Protein AF-A0A5Q3DTR1-F1 (afdb_monomer)

Mean predicted aligned error: 21.65 Å

Organism: Fusarium fujikuroi (NCBI:txid5127)

Sequence (645 aa):
MNPQAVESPLSQSATFLVLSATDNPDASKTIRSTLSSIADITKNISIRHQSANLSCTVGIGSSAWDRLTKLPRPNELHPFKEFKGSKHTAVSTPGDIFFHIRSERRDMAFEFERQLMDRLGDAVKLEDETVGFRYFDTRDVLGFVDGTANPVGPDVKDSVLITAQDDSTAVGGSYVVVQKYLHDLKAWKTLKTEQQEAIIGRTKLDNIELDDADEGQQQSHKSLATIEDEGGSEHDILRDNMPFGSPAQGEFGTYFIGYSKKLWVIEKMLERMFVGVPPGMHDRILNYSKAVTGSTFFVPSADFLAAQPHNYLGQLNVTFGADTGRSDRPSHHVNSVFGDVMSDRSLAISLTITSKPRRVYNLYPLPNTLQINHTMSNAGITKNSRPKRKNRPRPLPPDVTARNLAIEKQRRGELKEDFLELARLLPDLANTRRLTKVLIVNKSIKHVKQQRELSIAAASDMQEVVDQNHQLVAEVNALRAQIGGPSMPQAQAKLLTPAMAQLAETKNHIFGTFPAGFGDNWAEEYSQVQHETTHGMGFSPDNSCAPPALQTDVNITPDTIQSSLETTPGSAPVSAYQEPQVNFNLCLNTAAEPSFPFPDLLGLSHSYLDDPSMESFWTQGVVDEGSAWVSGLSGSDVLSSVFPE

pLDDT: mean 71.74, std 29.42, range [21.3, 98.88]

InterPro domains:
  IPR006314 Dyp-type peroxidase [PS51404] (1-308)
  IPR006314 Dyp-type peroxidase [PTHR30521] (4-305)
  IPR006314 Dyp-type peroxidase [TIGR01413] (4-304)
  IPR011008 Dimeric alpha-beta barrel [SSF54909] (3-306)
  IPR011598 Myc-type, basic helix-loop-helix (bHLH) domain [PF00010] (405-450)
  IPR011598 Myc-type, basic helix-loop-helix (bHLH) domain [PS50888] (399-451)
  IPR011598 Myc-type, basic helix-loop-helix (bHLH) domain [SM00353] (405-457)
  IPR036638 Helix-loop-helix DNA-binding domain superfamily [G3DSA:4.10.280.10] (401-483)
  IPR036638 Helix-loop-helix DNA-binding domain superfamily [SSF47459] (399-477)
  IPR048327 Dyp-type peroxidase, N-terminal domain [PF04261] (4-134)
  IPR048328 Dyp-type peroxidase, C-terminal domain [PF20628] (137-303)

Foldseek 3Di:
DAAFVPVQPFAFKKKKFFKDFDPPPCLLVLVLVLLLCLVVLQCVLCVVPVQFSKGKFKFAALVQCCVNPVDDDWPPHDKFDWQAAPPAIADAFDGGMIMIIGTNDPVSSVSSVVVSCVSSPNRIDTRDIFMFGQDDQCDAPLQAHPQPPADDDPVNCVWFAAPCVNPVRFGSKWKKKKWKKWFPSVVSVVDDQVRVCQLAQARRPPGHGHDFDDAPDQGHLVRLLFDADPVRDTRHWGWNKGWGADVVVPTTIIITMTIGNDPVSVVSSSNCANLHRVGNSHRPRCVGIHTPYITMTMGGRSVSSSCSNPPPDDPPPPPPDDDDDDDDDDDDDDDDDDDDDDDDDDDDDDDDDDDDDDDDDDDDDDDDDDDDDPDDDDDDDDDDDDDDDDDDDDDDDPVVVVVVVVVVVVVVVVVVVVLVVLLVVQPVNPPPPDDDSVVSVVRSVVVVVVVLVVLCVVLVVVVVVQVVQVVVLVVVQVVVVVVDDPDDDRDDRDDDDPVSVVSNCSVVDDDDDDVCPPDPPPPDPPPDPDDDDDDDDDDDDDDDDDDDDDDDDDDDDDDDDDDDDDDDDDDDDDDDDDDPDDDDDPDDDDDDDDDDDDDDDDDDDDDDDDDDDDDDDDDDDDDDDDDDDDDDDDDDDDDDDDDDD

Solvent-accessible surface area (backbone atoms only — not comparable to full-atom values): 41528 Å² total; per-residue (Å²): 106,51,51,44,62,76,85,55,76,95,51,46,17,34,36,42,41,29,25,33,71,40,90,48,89,60,13,53,53,40,46,33,53,43,54,36,37,49,67,57,56,44,48,68,60,30,74,82,44,68,90,31,61,62,47,67,37,60,26,40,4,40,84,31,40,58,72,60,68,72,55,89,75,51,94,76,66,52,65,44,75,64,32,74,25,88,87,46,53,45,47,60,43,85,43,28,36,35,38,46,29,31,6,61,36,58,68,62,34,49,54,49,50,49,58,48,48,70,58,38,54,77,25,44,40,87,69,45,81,45,71,25,36,64,38,88,88,47,25,43,84,91,58,39,65,57,62,79,86,36,60,59,79,73,48,40,49,75,29,26,41,23,42,67,87,78,34,70,89,35,36,26,10,28,30,39,41,40,30,42,25,43,41,44,64,70,65,55,69,70,52,56,69,70,60,51,21,63,27,49,30,29,43,56,88,82,62,41,80,50,87,76,59,62,90,81,39,75,43,18,43,47,60,34,53,66,43,65,50,99,85,70,49,74,60,63,45,47,50,73,63,26,26,35,69,41,75,93,80,66,41,41,25,39,39,42,36,39,30,14,45,49,50,65,54,59,53,47,28,46,41,31,33,30,29,15,52,52,78,67,43,38,30,57,56,53,82,35,35,45,55,80,34,20,35,30,23,42,24,57,16,42,55,59,35,58,49,50,74,63,83,84,66,88,81,78,84,73,80,76,77,90,74,92,80,81,86,89,84,82,89,84,81,91,86,88,85,90,80,89,82,90,80,89,83,90,82,86,87,83,85,89,81,85,89,86,86,91,81,90,84,85,89,84,86,86,84,78,89,78,90,79,81,92,71,90,78,89,81,82,94,82,85,89,85,79,86,81,80,80,81,78,82,79,84,75,56,73,66,60,48,51,52,52,52,50,53,53,52,48,52,58,47,54,60,48,51,55,52,53,53,56,38,70,76,33,80,94,41,75,85,55,93,73,86,47,73,68,58,45,52,57,50,48,56,50,50,55,51,52,52,49,53,52,41,42,49,53,28,50,57,50,48,51,56,50,52,52,45,47,49,52,32,51,49,55,40,52,54,52,61,73,71,68,64,87,89,71,80,75,66,74,67,83,76,80,50,73,70,53,51,55,37,55,47,54,75,72,65,82,76,89,81,62,92,74,60,84,80,79,78,92,79,72,86,91,76,83,87,88,89,85,91,76,91,84,89,81,82,87,83,84,88,86,88,89,86,83,89,86,80,92,82,85,87,85,88,82,90,78,90,82,89,78,89,87,86,86,89,87,91,84,89,82,92,86,88,79,85,86,84,80,86,86,80,86,76,91,79,84,91,84,89,86,89,84,86,84,85,89,86,86,82,88,79,90,82,84,89,85,89,90,83,83,89,80,87,87,78,88,81,93,85,85,89,85,89,87,90,87,84,83,90,82,84,90,85,88,83,89,84,85,88,88,134

Radius of gyration: 41.22 Å; Cα contacts (8 Å, |Δi|>4): 721; chains: 1; bounding box: 114×130×121 Å

Secondary structure (DSSP, 8-state):
-PPPSTTPPP-SEEEEEEEEE-S-TTHHHHHHHHHTTHHHHHHHHHTT-GGG--EEEEEEEHHHHHHHT-SPPPTT--PPPPEE-SS-EE-----SEEEEEEESSHHHHHHHHHHHHHHHGGGEEEEEEEEEE-BTTTB-TTSSB-STT---TTHHHHHHSPPTTT-TTSTT-EEEEEEEEEE-HHHHTTS-HHHHHHHHTB-TTT-PBPPPPPTTS---HHHHH--B-TTS-B---EE--EEEEETTTTEEEEEEEEEES-HHHHHHHHHHHHHTTTTT---GGGGSEEE---EEEEE--HHHHHTTTT-SS-------------------------------------------------------------------------PPPPPPPPPPPHHHHHHHHHHHHHHHHHHHHHHHHHHHT-GGGTT-SS--HHHHHHHHHHHHHHHHHHHHHHHHHHHHHHHHHHHHHHHHHHHHHHHT-TTPPPP---PPPHHHHHHHHGGG-PPPP-TT-SS--TTSSSSSS--------------------------------------------------------------------PPP---------------------------------------------

Structure (mmCIF, N/CA/C/O backbone):
data_AF-A0A5Q3DTR1-F1
#
_entry.id   AF-A0A5Q3DTR1-F1
#
loop_
_atom_site.group_PDB
_atom_site.id
_atom_site.type_symbol
_atom_site.label_atom_id
_atom_site.label_alt_id
_atom_site.label_comp_id
_atom_site.label_asym_id
_atom_site.label_entity_id
_atom_site.label_seq_id
_atom_site.pdbx_PDB_ins_code
_atom_site.Cartn_x
_atom_site.Cartn_y
_atom_site.Cartn_z
_atom_site.occupancy
_atom_site.B_iso_or_equiv
_atom_site.auth_seq_id
_atom_site.auth_comp_id
_atom_site.auth_asym_id
_atom_site.auth_atom_id
_atom_site.pdbx_PDB_model_num
ATOM 1 N N . MET A 1 1 ? 18.793 8.263 -11.974 1.00 71.19 1 MET A N 1
ATOM 2 C CA . MET A 1 1 ? 18.006 7.493 -10.996 1.00 71.19 1 MET A CA 1
ATOM 3 C C . MET A 1 1 ? 16.575 7.994 -10.992 1.00 71.19 1 MET A C 1
ATOM 5 O O . MET A 1 1 ? 16.175 8.719 -10.091 1.00 71.19 1 MET A O 1
ATOM 9 N N . ASN A 1 2 ? 15.810 7.627 -12.018 1.00 87.62 2 ASN A N 1
ATOM 10 C CA . ASN A 1 2 ? 14.360 7.781 -12.005 1.00 87.62 2 ASN A CA 1
ATOM 11 C C . ASN A 1 2 ? 13.772 6.737 -11.039 1.00 87.62 2 ASN A C 1
ATOM 13 O O . ASN A 1 2 ? 14.136 5.560 -11.154 1.00 87.62 2 ASN A O 1
ATOM 17 N N . PRO A 1 3 ? 12.907 7.112 -10.084 1.00 91.50 3 PRO A N 1
ATOM 18 C CA . PRO A 1 3 ? 12.292 6.143 -9.187 1.00 91.50 3 PRO A CA 1
ATOM 19 C C . PRO A 1 3 ? 11.332 5.220 -9.949 1.00 91.50 3 PRO A C 1
ATOM 21 O O . PRO A 1 3 ? 10.851 5.549 -11.035 1.00 91.50 3 PRO A O 1
ATOM 24 N N . GLN A 1 4 ? 11.031 4.057 -9.372 1.00 95.69 4 GLN A N 1
ATOM 25 C CA . GLN A 1 4 ? 9.830 3.318 -9.771 1.00 95.69 4 GLN A CA 1
ATOM 26 C C . GLN A 1 4 ? 8.568 4.091 -9.356 1.00 95.69 4 GLN A C 1
ATOM 28 O O . GLN A 1 4 ? 8.628 5.019 -8.551 1.00 95.69 4 GLN A O 1
ATOM 33 N N . ALA A 1 5 ? 7.408 3.682 -9.871 1.00 92.88 5 ALA A N 1
ATOM 34 C CA . ALA A 1 5 ? 6.124 4.357 -9.671 1.00 92.88 5 ALA A CA 1
ATOM 35 C C . ALA A 1 5 ? 5.531 4.203 -8.247 1.00 92.88 5 ALA A C 1
ATOM 37 O O . ALA A 1 5 ? 4.314 4.098 -8.101 1.00 92.88 5 ALA A O 1
ATOM 38 N N . VAL A 1 6 ? 6.367 4.188 -7.200 1.00 91.25 6 VAL A N 1
ATOM 39 C CA . VAL A 1 6 ? 5.988 4.109 -5.776 1.00 91.25 6 VAL A CA 1
ATOM 40 C C . VAL A 1 6 ? 4.897 5.136 -5.469 1.00 91.25 6 VAL A C 1
ATOM 42 O O . VAL A 1 6 ? 3.802 4.756 -5.058 1.00 91.25 6 VAL A O 1
ATOM 45 N N . GLU A 1 7 ? 5.163 6.395 -5.827 1.00 88.19 7 GLU A N 1
ATOM 46 C CA . GLU A 1 7 ? 4.296 7.571 -5.663 1.00 88.19 7 GLU A CA 1
ATOM 47 C C . GLU A 1 7 ? 3.044 7.621 -6.568 1.00 88.19 7 GLU A C 1
ATOM 49 O O . GLU A 1 7 ? 2.426 8.675 -6.708 1.00 88.19 7 GLU A O 1
ATOM 54 N N . SER A 1 8 ? 2.649 6.508 -7.204 1.00 83.88 8 SER A N 1
ATOM 55 C CA . SER A 1 8 ? 1.378 6.453 -7.945 1.00 83.88 8 SER A CA 1
ATOM 56 C C . SER A 1 8 ? 0.200 6.830 -7.031 1.00 83.88 8 SER A C 1
ATOM 58 O O . SER A 1 8 ? 0.177 6.393 -5.877 1.00 83.88 8 SER A O 1
ATOM 60 N N . PRO A 1 9 ? -0.811 7.564 -7.534 1.00 80.44 9 PRO A N 1
ATOM 61 C CA . PRO A 1 9 ? -2.026 7.834 -6.773 1.00 80.44 9 PRO A CA 1
ATOM 62 C C . PRO A 1 9 ? -2.791 6.539 -6.459 1.00 80.44 9 PRO A C 1
ATOM 64 O O . PRO A 1 9 ? -2.658 5.537 -7.166 1.00 80.44 9 PRO A O 1
ATOM 67 N N . LEU A 1 10 ? -3.621 6.588 -5.411 1.00 86.38 10 LEU A N 1
ATOM 68 C CA . LEU A 1 10 ? -4.455 5.466 -4.968 1.00 86.38 10 LEU A CA 1
ATOM 69 C C . LEU A 1 10 ? -5.319 4.936 -6.121 1.00 86.38 10 LEU A C 1
ATOM 71 O O . LEU A 1 10 ? -6.092 5.693 -6.708 1.00 86.38 10 LEU A O 1
ATOM 75 N N . SER A 1 11 ? -5.217 3.634 -6.392 1.00 91.50 11 SER A N 1
ATOM 76 C CA . SER A 1 11 ? -5.914 2.978 -7.508 1.00 91.50 11 SER A CA 1
ATOM 77 C C . SER A 1 11 ? -7.077 2.095 -7.054 1.00 91.50 11 SER A C 1
ATOM 79 O O . SER A 1 11 ? -7.072 1.601 -5.925 1.00 91.50 11 SER A O 1
ATOM 81 N N . GLN A 1 12 ? -8.079 1.877 -7.917 1.00 93.94 12 GLN A N 1
ATOM 82 C CA . GLN A 1 12 ? -9.274 1.085 -7.563 1.00 93.94 12 GLN A CA 1
ATOM 83 C C . GLN A 1 12 ? -9.008 -0.414 -7.358 1.00 93.94 12 GLN A C 1
ATOM 85 O O . GLN A 1 12 ? -9.749 -1.064 -6.617 1.00 93.94 12 GLN A O 1
ATOM 90 N N . SER A 1 13 ? -7.986 -0.979 -8.002 1.00 96.06 13 SER A N 1
ATOM 91 C CA . SER A 1 13 ? -7.644 -2.399 -7.918 1.00 96.06 13 SER A CA 1
ATOM 92 C C . SER A 1 13 ? -6.133 -2.599 -7.909 1.00 96.06 13 SER A C 1
ATOM 94 O O . SER A 1 13 ? -5.405 -1.949 -8.658 1.00 96.06 13 SER A O 1
ATOM 96 N N . ALA A 1 14 ? -5.672 -3.533 -7.081 1.00 97.56 14 ALA A N 1
ATOM 97 C CA . ALA A 1 14 ? -4.274 -3.928 -7.025 1.00 97.56 14 ALA A CA 1
ATOM 98 C C . ALA A 1 14 ? -4.143 -5.452 -6.989 1.00 97.56 14 ALA A C 1
ATOM 100 O O . ALA A 1 14 ? -4.971 -6.118 -6.368 1.00 97.56 14 ALA A O 1
ATOM 101 N N . THR A 1 15 ? -3.086 -5.989 -7.592 1.00 98.38 15 THR A N 1
ATOM 102 C CA . THR A 1 15 ? -2.595 -7.335 -7.284 1.00 98.38 15 THR A CA 1
ATOM 103 C C . THR A 1 15 ? -1.275 -7.213 -6.533 1.00 98.38 15 THR A C 1
ATOM 105 O O . THR A 1 15 ? -0.352 -6.519 -6.970 1.00 98.38 15 THR A O 1
ATOM 108 N N . PHE A 1 16 ? -1.187 -7.923 -5.414 1.00 98.69 16 PHE A N 1
ATOM 109 C CA . PHE A 1 16 ? 0.038 -8.161 -4.669 1.00 98.69 16 PHE A CA 1
ATOM 110 C C . PHE A 1 16 ? 0.499 -9.583 -4.968 1.00 98.69 16 PHE A C 1
ATOM 112 O O . PHE A 1 16 ? -0.239 -10.536 -4.716 1.00 98.69 16 PHE A O 1
ATOM 119 N N . LEU A 1 17 ? 1.701 -9.713 -5.523 1.00 98.62 17 LEU A N 1
ATOM 120 C CA . LEU A 1 17 ? 2.261 -10.991 -5.947 1.00 98.62 17 LEU A CA 1
ATOM 121 C C . LEU A 1 17 ? 3.635 -11.176 -5.297 1.00 98.62 17 LEU A C 1
ATOM 123 O O . LEU A 1 17 ? 4.573 -10.436 -5.608 1.00 98.62 17 LEU A O 1
ATOM 127 N N . VAL A 1 18 ? 3.750 -12.144 -4.387 1.00 98.81 18 VAL A N 1
ATOM 128 C CA . VAL A 1 18 ? 5.001 -12.508 -3.705 1.00 98.81 18 VAL A CA 1
ATOM 129 C C . VAL A 1 18 ? 5.480 -13.855 -4.230 1.00 98.81 18 VAL A C 1
ATOM 131 O O . VAL A 1 18 ? 4.769 -14.859 -4.149 1.00 98.81 18 VAL A O 1
ATOM 134 N N . LEU A 1 19 ? 6.702 -13.873 -4.759 1.00 98.69 19 LEU A N 1
ATOM 135 C CA . LEU A 1 19 ? 7.315 -15.032 -5.400 1.00 98.69 19 LEU A CA 1
ATOM 136 C C . LEU 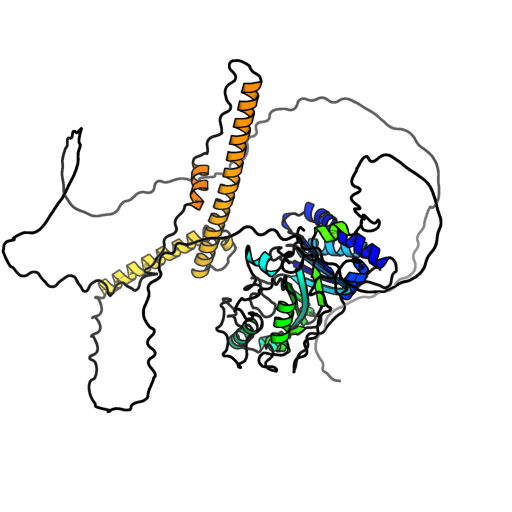A 1 19 ? 8.661 -15.371 -4.752 1.00 98.69 19 LEU A C 1
ATOM 138 O O . LEU A 1 19 ? 9.415 -14.469 -4.377 1.00 98.69 19 LEU A O 1
ATOM 142 N N . SER A 1 20 ? 9.007 -16.657 -4.710 1.00 98.25 20 SER A N 1
ATOM 143 C CA . SER A 1 20 ? 10.365 -17.132 -4.417 1.00 98.25 20 SER A CA 1
ATOM 144 C C . SER A 1 20 ? 11.053 -17.681 -5.668 1.00 98.25 20 SER A C 1
ATOM 146 O O . SER A 1 20 ? 10.397 -18.207 -6.566 1.00 98.25 20 SER A O 1
ATOM 148 N N . ALA A 1 21 ? 12.377 -17.546 -5.760 1.00 96.94 21 ALA A N 1
ATOM 149 C CA . ALA A 1 21 ? 13.152 -17.961 -6.931 1.00 96.94 21 ALA A CA 1
ATOM 150 C C . ALA A 1 21 ? 13.551 -19.445 -6.834 1.00 96.94 21 ALA A C 1
ATOM 152 O O . ALA A 1 21 ? 14.260 -19.833 -5.905 1.00 96.94 21 ALA A O 1
ATOM 153 N N . THR A 1 22 ? 13.152 -20.274 -7.803 1.00 96.88 22 THR A N 1
ATOM 154 C CA . THR A 1 22 ? 13.395 -21.732 -7.762 1.00 96.88 22 THR A CA 1
ATOM 155 C C . THR A 1 22 ? 14.877 -22.088 -7.899 1.00 96.88 22 THR A C 1
ATOM 157 O O . THR A 1 22 ? 15.698 -21.265 -8.305 1.00 96.88 22 THR A O 1
ATOM 160 N N . ASP A 1 23 ? 15.240 -23.337 -7.604 1.00 93.50 23 ASP A N 1
ATOM 161 C CA . ASP A 1 23 ? 16.606 -23.856 -7.781 1.00 93.50 23 ASP A CA 1
ATOM 162 C C . ASP A 1 23 ? 16.980 -24.153 -9.251 1.00 93.50 23 ASP A C 1
ATOM 164 O O . ASP A 1 23 ? 18.066 -24.669 -9.520 1.00 93.50 23 ASP A O 1
ATOM 168 N N . ASN A 1 24 ? 16.122 -23.814 -10.227 1.00 92.25 24 ASN A N 1
ATOM 169 C CA . ASN A 1 24 ? 16.467 -23.919 -11.647 1.00 92.25 24 ASN A CA 1
ATOM 170 C C . ASN A 1 24 ? 17.719 -23.042 -11.942 1.00 92.25 24 ASN A C 1
ATOM 172 O O . ASN A 1 24 ? 17.718 -21.847 -11.621 1.00 92.25 24 ASN A O 1
ATOM 176 N N . PRO A 1 25 ? 18.792 -23.586 -12.561 1.00 89.81 25 PRO A N 1
ATOM 177 C CA . PRO A 1 25 ? 20.019 -22.836 -12.857 1.00 89.81 25 PRO A CA 1
ATOM 178 C C . PRO A 1 25 ? 19.818 -21.558 -13.689 1.00 89.81 25 PRO A C 1
ATOM 180 O O . PRO A 1 25 ? 20.514 -20.565 -13.466 1.00 89.81 25 PRO A O 1
ATOM 183 N N . ASP A 1 26 ? 18.859 -21.551 -14.619 1.00 94.06 26 ASP A N 1
ATOM 184 C CA . ASP A 1 26 ? 18.517 -20.383 -15.437 1.00 94.06 26 ASP A CA 1
ATOM 185 C C . ASP A 1 26 ? 17.537 -19.422 -14.728 1.00 94.06 26 ASP A C 1
ATOM 187 O O . ASP A 1 26 ? 17.353 -18.299 -15.203 1.00 94.06 26 ASP A O 1
ATOM 191 N N . ALA A 1 27 ? 16.967 -19.771 -13.563 1.00 95.50 27 ALA A N 1
ATOM 192 C CA . ALA A 1 27 ? 15.946 -18.957 -12.888 1.00 95.50 27 ALA A CA 1
ATOM 193 C C . ALA A 1 27 ? 16.385 -17.499 -12.683 1.00 95.50 27 ALA A C 1
ATOM 195 O O . ALA A 1 27 ? 15.692 -16.570 -13.094 1.00 95.50 27 ALA A O 1
ATOM 196 N N . SER A 1 28 ? 17.592 -17.273 -12.146 1.00 95.00 28 SER A N 1
ATOM 197 C CA . SER A 1 28 ? 18.133 -15.921 -11.923 1.00 95.00 28 SER A CA 1
ATOM 198 C C . SER A 1 28 ? 18.277 -15.091 -13.210 1.00 95.00 28 SER A C 1
ATOM 200 O O . SER A 1 28 ? 18.346 -13.864 -13.150 1.00 95.00 28 SER A O 1
ATOM 202 N N . LYS A 1 29 ? 18.393 -15.737 -14.375 1.00 94.75 29 LYS A N 1
ATOM 203 C CA . LYS A 1 29 ? 18.515 -15.098 -15.694 1.00 94.75 29 LYS A CA 1
ATOM 204 C C . LYS A 1 29 ? 17.131 -14.802 -16.273 1.00 94.75 29 LYS A C 1
ATOM 206 O O . LYS A 1 29 ? 16.920 -13.671 -16.706 1.00 94.75 29 LYS A O 1
ATOM 211 N N . THR A 1 30 ? 16.191 -15.744 -16.194 1.00 96.75 30 THR A N 1
ATOM 212 C CA . THR A 1 30 ? 14.773 -15.534 -16.544 1.00 96.75 30 THR A CA 1
ATOM 213 C C . THR A 1 30 ? 14.159 -14.404 -15.716 1.00 96.75 30 THR A C 1
ATOM 215 O O . THR A 1 30 ? 13.551 -13.489 -16.273 1.00 96.75 30 THR A O 1
ATOM 218 N N . ILE A 1 31 ? 14.419 -14.389 -14.402 1.00 96.88 31 ILE A N 1
ATOM 219 C CA . ILE A 1 31 ? 14.012 -13.315 -13.489 1.00 96.88 31 ILE A CA 1
ATOM 220 C C . ILE A 1 31 ? 14.596 -11.972 -13.945 1.00 96.88 31 ILE A C 1
ATOM 222 O O . ILE A 1 31 ? 13.823 -11.072 -14.260 1.00 96.88 31 ILE A O 1
ATOM 226 N N . ARG A 1 32 ? 15.929 -11.826 -14.069 1.00 95.88 32 ARG A N 1
ATOM 227 C CA . ARG A 1 32 ? 16.553 -10.561 -14.528 1.00 95.88 32 ARG A CA 1
ATOM 228 C C . ARG A 1 32 ? 15.981 -10.067 -15.861 1.00 95.88 32 ARG A C 1
ATOM 230 O O . ARG A 1 32 ? 15.654 -8.890 -15.972 1.00 95.88 32 ARG A O 1
ATOM 237 N N . SER A 1 33 ? 15.837 -10.960 -16.842 1.00 95.38 33 SER A N 1
ATOM 238 C CA . SER A 1 33 ? 15.305 -10.629 -18.172 1.00 95.38 33 SER A CA 1
ATOM 239 C C . SER A 1 33 ? 13.828 -10.221 -18.141 1.00 95.38 33 SER A C 1
ATOM 241 O O . SER A 1 33 ? 13.373 -9.464 -19.001 1.00 95.38 33 SER A O 1
ATOM 243 N N . THR A 1 34 ? 13.067 -10.714 -17.163 1.00 96.50 34 THR A N 1
ATOM 244 C CA . THR A 1 34 ? 11.674 -10.312 -16.949 1.00 96.50 34 THR A CA 1
ATOM 245 C C . THR A 1 34 ? 11.602 -8.976 -16.219 1.00 96.50 34 THR A C 1
ATOM 247 O O . THR A 1 34 ? 10.871 -8.096 -16.665 1.00 96.50 34 THR A O 1
ATOM 250 N N . LEU A 1 35 ? 12.422 -8.768 -15.181 1.00 95.94 35 LEU A N 1
ATOM 251 C CA . LEU A 1 35 ? 12.508 -7.500 -14.449 1.00 95.94 35 LEU A CA 1
ATOM 252 C C . LEU A 1 35 ? 12.894 -6.322 -15.357 1.00 95.94 35 LEU A C 1
ATOM 254 O O . LEU A 1 35 ? 12.292 -5.255 -15.257 1.00 95.94 35 LEU A O 1
ATOM 258 N N . SER A 1 36 ? 13.817 -6.521 -16.302 1.00 94.75 36 SER A N 1
ATOM 259 C CA . SER A 1 36 ? 14.151 -5.497 -17.302 1.00 94.75 36 SER A CA 1
ATOM 260 C C . SER A 1 36 ? 13.048 -5.252 -18.338 1.00 94.75 36 SER A C 1
ATOM 262 O O . SER A 1 36 ? 13.047 -4.212 -18.985 1.00 94.75 36 SER A O 1
ATOM 264 N N . SER A 1 37 ? 12.100 -6.184 -18.493 1.00 94.31 37 SER A N 1
ATOM 265 C CA . SER A 1 37 ? 10.966 -6.071 -19.425 1.00 94.31 37 SER A CA 1
ATOM 266 C C . SER A 1 37 ? 9.734 -5.376 -18.823 1.00 94.31 37 SER A C 1
ATOM 268 O O . SER A 1 37 ? 8.773 -5.122 -19.548 1.00 94.31 37 SER A O 1
ATOM 270 N N . ILE A 1 38 ? 9.714 -5.080 -17.516 1.00 95.06 38 ILE A N 1
ATOM 271 C CA . ILE A 1 38 ? 8.516 -4.589 -16.800 1.00 95.06 38 ILE A CA 1
ATOM 272 C C . ILE A 1 38 ? 7.952 -3.298 -17.409 1.00 95.06 38 ILE A C 1
ATOM 274 O O . ILE A 1 38 ? 6.734 -3.171 -17.561 1.00 95.06 38 ILE A O 1
ATOM 278 N N . ALA A 1 39 ? 8.819 -2.368 -17.820 1.00 92.75 39 ALA A N 1
ATOM 279 C CA . ALA A 1 39 ? 8.404 -1.126 -18.473 1.00 92.75 39 ALA A CA 1
ATOM 280 C C . ALA A 1 39 ? 7.708 -1.381 -19.825 1.00 92.75 39 ALA A C 1
ATOM 282 O O . ALA A 1 39 ? 6.678 -0.768 -20.109 1.00 92.75 39 ALA A O 1
ATOM 283 N N . ASP A 1 40 ? 8.214 -2.322 -20.627 1.00 92.69 40 ASP A N 1
ATOM 284 C CA . ASP A 1 40 ? 7.640 -2.663 -21.933 1.00 92.69 40 ASP A CA 1
ATOM 285 C C . ASP A 1 40 ? 6.316 -3.425 -21.811 1.00 92.69 40 ASP A C 1
ATOM 287 O O . ASP A 1 40 ? 5.384 -3.138 -22.562 1.00 92.69 40 ASP A O 1
ATOM 291 N N . ILE A 1 41 ? 6.193 -4.342 -20.842 1.00 93.31 41 ILE A N 1
ATOM 292 C CA . ILE A 1 41 ? 4.927 -5.038 -20.541 1.00 93.31 41 ILE A CA 1
ATOM 293 C C . ILE A 1 41 ? 3.869 -4.012 -20.103 1.00 93.31 41 ILE A C 1
ATOM 295 O O . ILE A 1 41 ? 2.779 -3.964 -20.675 1.00 93.31 41 ILE A O 1
ATOM 299 N N . THR A 1 42 ? 4.221 -3.122 -19.163 1.00 93.38 42 THR A N 1
ATOM 300 C CA . THR A 1 42 ? 3.339 -2.030 -18.706 1.00 93.38 42 THR A CA 1
ATOM 301 C C . THR A 1 42 ? 2.885 -1.176 -19.893 1.00 93.38 42 THR A C 1
ATOM 303 O O . THR A 1 42 ? 1.691 -0.975 -20.101 1.00 93.38 42 THR A O 1
ATOM 306 N N . LYS A 1 43 ? 3.824 -0.727 -20.735 1.00 91.75 43 LYS A N 1
ATOM 307 C CA . LYS A 1 43 ? 3.554 0.110 -21.913 1.00 91.75 43 LYS A CA 1
ATOM 308 C C . LYS A 1 43 ? 2.668 -0.589 -22.952 1.00 91.75 43 LYS A C 1
ATOM 310 O O . LYS A 1 43 ? 1.752 0.041 -23.479 1.00 91.75 43 LYS A O 1
ATOM 315 N N . ASN A 1 44 ? 2.910 -1.872 -23.234 1.00 91.56 44 ASN A N 1
ATOM 316 C CA . ASN A 1 44 ? 2.142 -2.669 -24.198 1.00 91.56 44 ASN A CA 1
ATOM 317 C C . ASN A 1 44 ? 0.662 -2.796 -23.804 1.00 91.56 44 ASN A C 1
ATOM 319 O O . ASN A 1 44 ? -0.224 -2.728 -24.657 1.00 91.56 44 ASN A O 1
ATOM 323 N N . ILE A 1 45 ? 0.389 -2.942 -22.508 1.00 91.94 45 ILE A N 1
ATOM 324 C CA . ILE A 1 45 ? -0.972 -3.077 -21.990 1.00 91.94 45 ILE A CA 1
ATOM 325 C C . ILE A 1 45 ? -1.627 -1.689 -21.876 1.00 91.94 45 ILE A C 1
ATOM 327 O O . ILE A 1 45 ? -2.710 -1.478 -22.431 1.00 91.94 45 ILE A O 1
ATOM 331 N N . SER A 1 46 ? -0.943 -0.715 -21.265 1.00 90.44 46 SER A N 1
ATOM 332 C CA . SER A 1 46 ? -1.455 0.644 -21.019 1.00 90.44 46 SER A CA 1
ATOM 333 C C . SER A 1 46 ? -1.782 1.449 -22.278 1.00 90.44 46 SER A C 1
ATOM 335 O O . SER A 1 46 ? -2.725 2.237 -22.244 1.00 90.44 46 SER A O 1
ATOM 337 N N . ILE A 1 47 ? -1.074 1.255 -23.401 1.00 86.75 47 ILE A N 1
ATOM 338 C CA . ILE A 1 47 ? -1.283 2.051 -24.632 1.00 86.75 47 ILE A CA 1
ATOM 339 C C . ILE A 1 47 ? -2.715 1.963 -25.190 1.00 86.75 47 ILE A C 1
ATOM 341 O O . ILE A 1 47 ? -3.173 2.879 -25.867 1.00 86.75 47 ILE A O 1
ATOM 345 N N . ARG A 1 48 ? -3.451 0.885 -24.882 1.00 78.81 48 ARG A N 1
ATOM 346 C CA . ARG A 1 48 ? -4.851 0.700 -25.305 1.00 78.81 48 ARG A CA 1
ATOM 347 C C . ARG A 1 48 ? -5.857 1.398 -24.383 1.00 78.81 48 ARG A C 1
ATOM 349 O O . ARG A 1 48 ? -6.967 1.699 -24.815 1.00 78.81 48 ARG A O 1
ATOM 356 N N . HIS A 1 49 ? -5.487 1.656 -23.127 1.00 84.12 49 HIS A N 1
ATOM 357 C CA . HIS A 1 49 ? -6.377 2.145 -22.071 1.00 84.12 49 HIS A CA 1
ATOM 358 C C . HIS A 1 49 ? -5.633 3.087 -21.106 1.00 84.12 49 HIS A C 1
ATOM 360 O O . HIS A 1 49 ? -5.517 2.807 -19.915 1.00 84.12 49 HIS A O 1
ATOM 366 N N . GLN A 1 50 ? -5.137 4.222 -21.610 1.00 77.12 50 GLN A N 1
ATOM 367 C CA . GLN A 1 50 ? -4.309 5.164 -20.839 1.00 77.12 50 GLN A CA 1
ATOM 368 C C . GLN A 1 50 ? -4.988 5.677 -19.550 1.00 77.12 50 GLN A C 1
ATOM 370 O O . GLN A 1 50 ? -4.319 5.887 -18.542 1.00 77.12 50 GLN A O 1
ATOM 375 N N . SER A 1 51 ? -6.320 5.799 -19.540 1.00 84.69 51 SER A N 1
ATOM 376 C CA . SER A 1 51 ? -7.109 6.182 -18.358 1.00 84.69 51 SER A CA 1
ATOM 377 C C . SER A 1 51 ? -7.174 5.116 -17.255 1.00 84.69 51 SER A C 1
ATOM 379 O O . SER A 1 51 ? -7.753 5.373 -16.207 1.00 84.69 51 SER A O 1
ATOM 381 N N . ALA A 1 52 ? -6.631 3.914 -17.476 1.00 86.50 52 ALA A N 1
ATOM 382 C CA . ALA A 1 52 ? -6.609 2.854 -16.472 1.00 86.50 52 ALA A CA 1
ATOM 383 C C . ALA A 1 52 ? -5.444 2.974 -15.473 1.00 86.50 52 ALA A C 1
ATOM 385 O O . ALA A 1 52 ? -5.390 2.183 -14.533 1.00 86.50 52 ALA A O 1
ATOM 386 N N . ASN A 1 53 ? -4.511 3.913 -15.682 1.00 90.81 53 ASN A N 1
ATOM 387 C CA . ASN A 1 53 ? -3.390 4.199 -14.778 1.00 90.81 53 ASN A CA 1
ATOM 388 C C . ASN A 1 53 ? -2.620 2.941 -14.309 1.00 90.81 53 ASN A C 1
ATOM 390 O O . ASN A 1 53 ? -2.298 2.800 -13.132 1.00 90.81 53 ASN A O 1
ATOM 394 N N . LEU A 1 54 ? -2.388 1.985 -15.220 1.00 94.50 54 LEU A N 1
ATOM 395 C CA . LEU A 1 54 ? -1.705 0.733 -14.891 1.00 94.50 54 LEU A CA 1
ATOM 396 C C . LEU A 1 54 ? -0.226 1.003 -14.576 1.00 94.50 54 LEU A C 1
ATOM 398 O O . LEU A 1 54 ? 0.519 1.468 -15.443 1.00 94.50 54 LEU A O 1
ATOM 402 N N . SER A 1 55 ? 0.194 0.661 -13.358 1.00 95.38 55 SER A N 1
ATOM 403 C CA . SER A 1 55 ? 1.588 0.700 -12.915 1.00 95.38 55 SER A CA 1
ATOM 404 C C . SER A 1 55 ? 1.993 -0.607 -12.229 1.00 95.38 55 SER A C 1
ATOM 406 O O . SER A 1 55 ? 1.163 -1.344 -11.697 1.00 95.38 55 SER A O 1
ATOM 408 N N . CYS A 1 56 ? 3.289 -0.911 -12.252 1.00 96.81 56 CYS A N 1
ATOM 409 C CA . CYS A 1 56 ? 3.879 -2.025 -11.519 1.00 96.81 56 CYS A CA 1
ATOM 410 C C . CYS A 1 56 ? 5.111 -1.519 -10.766 1.00 96.81 56 CYS A C 1
ATOM 412 O O . CYS A 1 56 ? 5.942 -0.812 -11.335 1.00 96.81 56 CYS A O 1
ATOM 414 N N . THR A 1 57 ? 5.233 -1.872 -9.489 1.00 97.75 57 THR A N 1
ATOM 415 C CA . THR A 1 57 ? 6.418 -1.602 -8.664 1.00 97.75 57 THR A CA 1
ATOM 416 C C . THR A 1 57 ? 7.009 -2.924 -8.190 1.00 97.75 57 THR A C 1
ATOM 418 O O . THR A 1 57 ? 6.310 -3.729 -7.578 1.00 97.75 57 THR A O 1
ATOM 421 N N . VAL A 1 58 ? 8.287 -3.148 -8.493 1.00 98.50 58 VAL A N 1
ATOM 422 C CA . VAL A 1 58 ? 9.034 -4.367 -8.169 1.00 98.50 58 VAL A CA 1
ATOM 423 C C . VAL A 1 58 ? 9.872 -4.150 -6.912 1.00 98.50 58 VAL A C 1
ATOM 425 O O . VAL A 1 58 ? 10.698 -3.235 -6.873 1.00 98.50 58 VAL A O 1
ATOM 428 N N . GLY A 1 59 ? 9.705 -5.026 -5.923 1.00 98.44 59 GLY A N 1
ATOM 429 C CA . GLY A 1 59 ? 10.633 -5.215 -4.812 1.00 98.44 59 GLY A CA 1
ATOM 430 C C . GLY A 1 59 ? 11.495 -6.471 -4.996 1.00 98.44 59 GLY A C 1
ATOM 431 O O . GLY A 1 59 ? 11.023 -7.488 -5.503 1.00 98.44 59 GLY A O 1
ATOM 432 N N . ILE A 1 60 ? 12.751 -6.417 -4.557 1.00 98.62 60 ILE A N 1
ATOM 433 C CA . ILE A 1 60 ? 13.682 -7.550 -4.484 1.00 98.62 60 ILE A CA 1
ATOM 434 C C . ILE A 1 60 ? 13.978 -7.838 -3.008 1.00 98.62 60 ILE A C 1
ATOM 436 O O . ILE A 1 60 ? 14.351 -6.943 -2.249 1.00 98.62 60 ILE A O 1
ATOM 440 N N . GLY A 1 61 ? 13.786 -9.088 -2.595 1.00 98.38 61 GLY A N 1
ATOM 441 C CA . GLY A 1 61 ? 13.953 -9.536 -1.218 1.00 98.38 61 GLY A CA 1
ATOM 442 C C . GLY A 1 61 ? 15.423 -9.647 -0.822 1.00 98.38 61 GLY A C 1
ATOM 443 O O . GLY A 1 61 ? 16.301 -9.877 -1.656 1.00 98.38 61 GLY A O 1
ATOM 444 N N . SER A 1 62 ? 15.695 -9.532 0.478 1.00 96.88 62 SER A N 1
ATOM 445 C CA . SER A 1 62 ? 17.052 -9.612 1.036 1.00 96.88 62 SER A CA 1
ATOM 446 C C . SER A 1 62 ? 17.840 -10.844 0.563 1.00 96.88 62 SER A C 1
ATOM 448 O O . SER A 1 62 ? 18.999 -10.712 0.180 1.00 96.88 62 SER A O 1
ATOM 450 N N . SER A 1 63 ? 17.234 -12.033 0.582 1.00 92.81 63 SER A N 1
ATOM 451 C CA . SER A 1 63 ? 17.893 -13.289 0.183 1.00 92.81 63 SER A CA 1
ATOM 452 C C . SER A 1 63 ? 18.156 -13.372 -1.326 1.00 92.81 63 SER A C 1
ATOM 454 O O . SER A 1 63 ? 19.108 -14.013 -1.769 1.00 92.81 63 SER A O 1
ATOM 456 N N . ALA A 1 64 ? 17.332 -12.686 -2.117 1.00 96.31 64 ALA A N 1
ATOM 457 C CA . ALA A 1 64 ? 17.397 -12.676 -3.570 1.00 96.31 64 ALA A CA 1
ATOM 458 C C . ALA A 1 64 ? 18.421 -11.680 -4.119 1.00 96.31 64 ALA A C 1
ATOM 460 O O . ALA A 1 64 ? 18.964 -11.908 -5.201 1.00 96.31 64 ALA A O 1
ATOM 461 N N . TRP A 1 65 ? 18.681 -10.584 -3.393 1.00 96.00 65 TRP A N 1
ATOM 462 C CA . TRP A 1 65 ? 19.500 -9.468 -3.869 1.00 96.00 65 TRP A CA 1
ATOM 463 C C . TRP A 1 65 ? 20.848 -9.928 -4.426 1.00 96.00 65 TRP A C 1
ATOM 465 O O . TRP A 1 65 ? 21.136 -9.709 -5.600 1.00 96.00 65 TRP A O 1
ATOM 475 N N . ASP A 1 66 ? 21.633 -10.657 -3.636 1.00 91.31 66 ASP A N 1
ATOM 476 C CA . ASP A 1 66 ? 22.989 -11.058 -4.024 1.00 91.31 66 ASP A CA 1
ATOM 477 C C . ASP A 1 66 ? 22.984 -12.087 -5.176 1.00 91.31 66 ASP A C 1
ATOM 479 O O . ASP A 1 66 ? 23.847 -12.058 -6.058 1.00 91.31 66 ASP A O 1
ATOM 483 N N . ARG A 1 67 ? 21.958 -12.955 -5.229 1.00 91.31 67 ARG A N 1
ATOM 484 C CA . ARG A 1 67 ? 21.731 -13.953 -6.297 1.00 91.31 67 ARG A CA 1
ATOM 485 C C . ARG A 1 67 ? 21.324 -13.306 -7.629 1.00 91.31 67 ARG A C 1
ATOM 487 O O . ARG A 1 67 ? 21.691 -13.805 -8.703 1.00 91.31 67 ARG A O 1
ATOM 494 N N . LEU A 1 68 ? 20.537 -12.231 -7.575 1.00 92.31 68 LEU A N 1
ATOM 495 C CA . LEU A 1 68 ? 19.979 -11.559 -8.747 1.00 92.31 68 LEU A CA 1
ATOM 496 C C . LEU A 1 68 ? 20.874 -10.425 -9.254 1.00 92.31 68 LEU A C 1
ATOM 498 O O . LEU A 1 68 ? 21.157 -10.396 -10.450 1.00 92.31 68 LEU A O 1
ATOM 502 N N . THR A 1 69 ? 21.342 -9.532 -8.384 1.00 90.94 69 THR A N 1
ATOM 503 C CA . THR A 1 69 ? 22.003 -8.273 -8.773 1.00 90.94 69 THR A CA 1
ATOM 504 C C . THR A 1 69 ? 23.527 -8.390 -8.827 1.00 90.94 69 THR A C 1
ATOM 506 O O . THR A 1 69 ? 24.143 -7.814 -9.721 1.00 90.94 69 THR A O 1
ATOM 509 N N . LYS A 1 70 ? 24.134 -9.150 -7.898 1.00 88.88 70 LYS A N 1
ATOM 510 C CA . LYS A 1 70 ? 25.590 -9.182 -7.628 1.00 88.88 70 LYS A CA 1
ATOM 511 C C . LYS A 1 70 ? 26.203 -7.803 -7.307 1.00 88.88 70 LYS A C 1
ATOM 513 O O . LYS A 1 70 ? 27.397 -7.594 -7.517 1.00 88.88 70 LYS A O 1
ATOM 518 N N . LEU A 1 71 ? 25.391 -6.863 -6.827 1.00 90.31 71 LEU A N 1
ATOM 519 C CA . LEU A 1 71 ? 25.787 -5.498 -6.471 1.00 90.31 71 LEU A CA 1
ATOM 520 C C . LEU A 1 71 ? 25.758 -5.304 -4.946 1.00 90.31 71 LEU A C 1
ATOM 522 O O . LEU A 1 71 ? 25.120 -6.102 -4.257 1.00 90.31 71 LEU A O 1
ATOM 526 N N . PRO A 1 72 ? 26.407 -4.250 -4.405 1.00 91.44 72 PRO A N 1
ATOM 527 C CA . PRO A 1 72 ? 26.253 -3.868 -3.004 1.00 91.44 72 PRO A CA 1
ATOM 528 C C . PRO A 1 72 ? 24.783 -3.823 -2.576 1.00 91.44 72 PRO A C 1
ATOM 530 O O . PRO A 1 72 ? 23.895 -3.501 -3.370 1.00 91.44 72 PRO A O 1
ATOM 533 N N . ARG A 1 73 ? 24.534 -4.198 -1.323 1.00 93.19 73 ARG A N 1
ATOM 534 C CA . ARG A 1 73 ? 23.200 -4.205 -0.721 1.00 93.19 73 ARG A CA 1
ATOM 535 C C . ARG A 1 73 ? 22.871 -2.799 -0.203 1.00 93.19 73 ARG A C 1
ATOM 537 O O . ARG A 1 73 ? 23.758 -2.203 0.406 1.00 93.19 73 ARG A O 1
ATOM 544 N N . PRO A 1 74 ? 21.633 -2.305 -0.381 1.00 96.38 74 PRO A N 1
ATOM 545 C CA . PRO A 1 74 ? 21.149 -1.110 0.306 1.00 96.38 74 PRO A CA 1
ATOM 546 C C . PRO A 1 74 ? 21.326 -1.233 1.823 1.00 96.38 74 PRO A C 1
ATOM 548 O O . PRO A 1 74 ? 21.124 -2.319 2.376 1.00 96.38 74 PRO A O 1
ATOM 551 N N . ASN A 1 75 ? 21.681 -0.131 2.483 1.00 96.25 75 ASN A N 1
ATOM 552 C CA . ASN A 1 75 ? 22.162 -0.105 3.870 1.00 96.25 75 ASN A CA 1
ATOM 553 C C . ASN A 1 75 ? 21.232 -0.791 4.893 1.00 96.25 75 ASN A C 1
ATOM 555 O O . ASN A 1 75 ? 21.723 -1.413 5.832 1.00 96.25 75 ASN A O 1
ATOM 559 N N . GLU A 1 76 ? 19.909 -0.704 4.713 1.00 97.38 76 GLU A N 1
ATOM 560 C CA . GLU A 1 76 ? 18.904 -1.295 5.613 1.00 97.38 76 GLU A CA 1
ATOM 561 C C . GLU A 1 76 ? 18.221 -2.548 5.018 1.00 97.38 76 GLU A C 1
ATOM 563 O O . GLU A 1 76 ? 17.198 -2.995 5.525 1.00 97.38 76 GLU A O 1
ATOM 568 N N . LEU A 1 77 ? 18.731 -3.147 3.929 1.00 98.00 77 LEU A N 1
ATOM 569 C CA . LEU A 1 77 ? 18.098 -4.340 3.347 1.00 98.00 77 LEU A CA 1
ATOM 570 C C . LEU A 1 77 ? 18.459 -5.617 4.125 1.00 98.00 77 LEU A C 1
ATOM 572 O O . LEU A 1 77 ? 19.484 -6.253 3.860 1.00 98.00 77 LEU A O 1
ATOM 576 N N . HIS A 1 78 ? 17.555 -6.066 4.997 1.00 98.00 78 HIS A N 1
ATOM 577 C CA . HIS A 1 78 ? 17.583 -7.376 5.671 1.00 98.00 78 HIS A CA 1
ATOM 578 C C . HIS A 1 78 ? 16.248 -8.143 5.520 1.00 98.00 78 HIS A C 1
ATOM 580 O O . HIS A 1 78 ? 15.262 -7.572 5.047 1.00 98.00 78 HIS A O 1
ATOM 586 N N . PRO A 1 79 ? 16.185 -9.459 5.827 1.00 97.94 79 PRO A N 1
ATOM 587 C CA . PRO A 1 79 ? 14.932 -10.222 5.782 1.00 97.94 79 PRO A CA 1
ATOM 588 C C . PRO A 1 79 ? 13.954 -9.730 6.855 1.00 97.94 79 PRO A C 1
ATOM 590 O O . PRO A 1 79 ? 14.391 -9.284 7.912 1.00 97.94 79 PRO A O 1
ATOM 593 N N . PHE A 1 80 ? 12.644 -9.865 6.624 1.00 98.38 80 PHE A N 1
ATOM 594 C CA . PHE A 1 80 ? 11.621 -9.401 7.570 1.00 98.38 80 PHE A CA 1
ATOM 595 C C . PHE A 1 80 ? 11.834 -9.976 8.980 1.00 98.38 80 PHE A C 1
ATOM 597 O O . PHE A 1 80 ? 11.801 -11.196 9.181 1.00 98.38 80 PHE A O 1
ATOM 604 N N . LYS A 1 81 ? 12.046 -9.086 9.953 1.00 96.19 81 LYS A N 1
ATOM 605 C CA . LYS A 1 81 ? 12.229 -9.404 11.372 1.00 96.19 81 LYS A CA 1
ATOM 606 C C . LYS A 1 81 ? 10.900 -9.839 11.993 1.00 96.19 81 LYS A C 1
ATOM 608 O O . LYS A 1 81 ? 9.892 -9.157 11.855 1.00 96.19 81 LYS A O 1
ATOM 613 N N . GLU A 1 82 ? 10.893 -10.942 12.740 1.00 97.69 82 GLU A N 1
ATOM 614 C CA . GLU A 1 82 ? 9.700 -11.329 13.503 1.00 97.69 82 GLU A CA 1
ATOM 615 C C . GLU A 1 82 ? 9.527 -10.458 14.756 1.00 97.69 82 GLU A C 1
ATOM 617 O O . GLU A 1 82 ? 10.404 -10.416 15.623 1.00 97.69 82 GLU A O 1
ATOM 622 N N . PHE A 1 83 ? 8.361 -9.823 14.901 1.00 97.88 83 PHE A N 1
ATOM 623 C CA . PHE A 1 83 ? 8.003 -9.041 16.090 1.00 97.88 83 PHE A CA 1
ATOM 624 C C . PHE A 1 83 ? 7.070 -9.868 16.978 1.00 97.88 83 PHE A C 1
ATOM 626 O O . PHE A 1 83 ? 5.899 -10.067 16.654 1.00 97.88 83 PHE A O 1
ATOM 633 N N . LYS A 1 84 ? 7.605 -10.388 18.088 1.00 97.62 84 LYS A N 1
ATOM 634 C CA . LYS A 1 84 ? 6.913 -11.310 19.003 1.00 97.62 84 LYS A CA 1
ATOM 635 C C . LYS A 1 84 ? 6.474 -10.584 20.271 1.00 97.62 84 LYS A C 1
ATOM 637 O O . LYS A 1 84 ? 7.286 -10.311 21.150 1.00 97.62 84 LYS A O 1
ATOM 642 N N . GLY A 1 85 ? 5.184 -10.271 20.342 1.00 96.88 85 GLY A N 1
ATOM 643 C CA . GLY A 1 85 ? 4.536 -9.735 21.533 1.00 96.88 85 GLY A CA 1
ATOM 644 C C . GLY A 1 85 ? 4.112 -10.815 22.526 1.00 96.88 85 GLY A C 1
ATOM 645 O O . GLY A 1 85 ? 4.282 -12.011 22.298 1.00 96.88 85 GLY A O 1
ATOM 646 N N . SER A 1 86 ? 3.476 -10.388 23.617 1.00 95.50 86 SER A N 1
ATOM 647 C CA . SER A 1 86 ? 2.908 -11.278 24.644 1.00 95.50 86 SER A CA 1
ATOM 648 C C . SER A 1 86 ? 1.714 -12.113 24.155 1.00 95.50 86 SER A C 1
ATOM 650 O O . SER A 1 86 ? 1.419 -13.158 24.732 1.00 95.50 86 SER A O 1
ATOM 652 N N . LYS A 1 87 ? 1.015 -11.644 23.111 1.00 96.69 87 LYS A N 1
ATOM 653 C CA . LYS A 1 87 ? -0.202 -12.265 22.557 1.00 96.69 87 LYS A CA 1
ATOM 654 C C . LYS A 1 87 ? -0.142 -12.518 21.048 1.00 96.69 87 LYS A C 1
ATOM 656 O O . LYS A 1 87 ? -0.718 -13.495 20.577 1.00 96.69 87 LYS A O 1
ATOM 661 N N . HIS A 1 88 ? 0.516 -11.635 20.299 1.00 98.31 88 HIS A N 1
ATOM 662 C CA . HIS A 1 88 ? 0.513 -11.621 18.833 1.00 98.31 88 HIS A CA 1
ATOM 663 C C . HIS A 1 88 ? 1.932 -11.712 18.277 1.00 98.31 88 HIS A C 1
ATOM 665 O O . HIS A 1 88 ? 2.907 -11.432 18.971 1.00 98.31 88 HIS A O 1
ATOM 671 N N . THR A 1 89 ? 2.066 -12.107 17.014 1.00 98.38 89 THR A N 1
ATOM 672 C CA . THR A 1 89 ? 3.363 -12.193 16.333 1.00 98.38 89 THR A CA 1
ATOM 673 C C . THR A 1 89 ? 3.232 -11.735 14.890 1.00 98.38 89 THR A C 1
ATOM 675 O O . THR A 1 89 ? 2.370 -12.232 14.166 1.00 98.38 89 THR A O 1
ATOM 678 N N . ALA A 1 90 ? 4.103 -10.819 14.475 1.00 98.44 90 ALA A N 1
ATOM 679 C CA . ALA A 1 90 ? 4.372 -10.571 13.069 1.00 98.44 90 ALA A CA 1
ATOM 680 C C . ALA A 1 90 ? 5.291 -11.696 12.577 1.00 98.44 90 ALA A C 1
ATOM 682 O O . ALA A 1 90 ? 6.458 -11.755 12.967 1.00 98.44 90 ALA A O 1
ATOM 683 N N . VAL A 1 91 ? 4.732 -12.622 11.799 1.00 98.44 91 VAL A N 1
ATOM 684 C CA . VAL A 1 91 ? 5.457 -13.772 11.237 1.00 98.44 91 VAL A CA 1
ATOM 685 C C . VAL A 1 91 ? 6.334 -13.343 10.065 1.00 98.44 91 VAL A C 1
ATOM 687 O O . VAL A 1 91 ? 5.966 -12.428 9.334 1.00 98.44 91 VAL A O 1
ATOM 690 N N . SER A 1 92 ? 7.464 -14.021 9.867 1.00 98.44 92 SER A N 1
ATOM 691 C CA . SER A 1 92 ? 8.315 -13.846 8.683 1.00 98.44 92 SER A CA 1
ATOM 692 C C . SER A 1 92 ? 8.013 -14.943 7.661 1.00 98.44 92 SER A C 1
ATOM 694 O O . SER A 1 92 ? 8.003 -16.125 8.011 1.00 98.44 92 SER A O 1
ATOM 696 N N . THR A 1 93 ? 7.735 -14.568 6.411 1.00 98.62 93 THR A N 1
ATOM 697 C CA . THR A 1 93 ? 7.355 -15.493 5.329 1.00 98.62 93 THR A CA 1
ATOM 698 C C . THR A 1 93 ? 8.248 -15.354 4.091 1.00 98.62 93 THR A C 1
ATOM 700 O O . THR A 1 93 ? 8.757 -14.256 3.838 1.00 98.62 93 THR A O 1
ATOM 703 N N . PRO A 1 94 ? 8.429 -16.436 3.301 1.00 98.19 94 PRO A N 1
ATOM 704 C CA . PRO A 1 94 ? 9.209 -16.411 2.063 1.00 98.19 94 PRO A CA 1
ATOM 705 C C . PRO A 1 94 ? 8.780 -15.314 1.083 1.00 98.19 94 PRO A C 1
ATOM 707 O O . PRO A 1 94 ? 7.609 -14.945 1.010 1.00 98.19 94 PRO A O 1
ATOM 710 N N . GLY A 1 95 ? 9.751 -14.806 0.326 1.00 97.81 95 GLY A N 1
ATOM 711 C CA . GLY A 1 95 ? 9.560 -13.742 -0.651 1.00 97.81 95 GLY A CA 1
ATOM 712 C C . GLY A 1 95 ? 10.901 -13.227 -1.170 1.00 97.81 95 GLY A C 1
ATOM 713 O O . GLY A 1 95 ? 11.600 -12.482 -0.486 1.00 97.81 95 GLY A O 1
ATOM 714 N N . ASP A 1 96 ? 11.250 -13.614 -2.394 1.00 98.38 96 ASP A N 1
ATOM 715 C CA . ASP A 1 96 ? 12.456 -13.169 -3.103 1.00 98.38 96 ASP A CA 1
ATOM 716 C C . ASP A 1 96 ? 12.170 -12.013 -4.066 1.00 98.38 96 ASP A C 1
ATOM 718 O O . ASP A 1 96 ? 13.034 -11.173 -4.318 1.00 98.38 96 ASP A O 1
ATOM 722 N N . ILE A 1 97 ? 10.956 -11.967 -4.613 1.00 98.44 97 ILE A N 1
ATOM 723 C CA . ILE A 1 97 ? 10.498 -10.943 -5.549 1.00 98.44 97 ILE A CA 1
ATOM 724 C C . ILE A 1 97 ? 9.069 -10.564 -5.174 1.00 98.44 97 ILE A C 1
ATOM 726 O O . ILE A 1 97 ? 8.244 -11.428 -4.877 1.00 98.44 97 ILE A O 1
ATOM 730 N N . PHE A 1 98 ? 8.777 -9.274 -5.223 1.00 98.75 98 PHE A N 1
ATOM 731 C CA . PHE A 1 98 ? 7.454 -8.724 -4.985 1.00 98.75 98 PHE A CA 1
ATOM 732 C C . PHE A 1 98 ? 7.031 -7.852 -6.160 1.00 98.75 98 PHE A C 1
ATOM 734 O O . PHE A 1 98 ? 7.810 -7.016 -6.617 1.00 98.75 98 PHE A O 1
ATOM 741 N N . PHE A 1 99 ? 5.791 -8.010 -6.614 1.00 98.69 99 PHE A N 1
ATOM 742 C CA . PHE A 1 99 ? 5.163 -7.118 -7.581 1.00 98.69 99 PHE A CA 1
ATOM 743 C C . PHE A 1 99 ? 3.909 -6.506 -6.958 1.00 98.69 99 PHE A C 1
ATOM 745 O O . PHE A 1 99 ? 2.974 -7.215 -6.585 1.00 98.69 99 PHE A O 1
ATOM 752 N N . HIS A 1 100 ? 3.894 -5.177 -6.874 1.00 98.56 100 HIS A N 1
ATOM 753 C CA . HIS A 1 100 ? 2.702 -4.390 -6.593 1.00 98.56 100 HIS A CA 1
ATOM 754 C C . HIS A 1 100 ? 2.170 -3.844 -7.919 1.00 98.56 100 HIS A C 1
ATOM 756 O O . HIS A 1 100 ? 2.717 -2.883 -8.467 1.00 98.56 100 HIS A O 1
ATOM 762 N N . ILE A 1 101 ? 1.139 -4.496 -8.451 1.00 98.00 101 ILE A N 1
ATOM 763 C CA . ILE A 1 101 ? 0.488 -4.157 -9.719 1.00 98.00 101 ILE A CA 1
ATOM 764 C C . ILE A 1 101 ? -0.765 -3.348 -9.375 1.00 98.00 101 ILE A C 1
ATOM 766 O O . ILE A 1 101 ? -1.571 -3.808 -8.575 1.00 98.00 101 ILE A O 1
ATOM 770 N N . ARG A 1 102 ? -0.943 -2.155 -9.947 1.00 97.00 102 ARG A N 1
ATOM 771 C CA . ARG A 1 102 ? -2.032 -1.212 -9.622 1.00 97.00 102 ARG A CA 1
ATOM 772 C C . ARG A 1 102 ? -2.736 -0.717 -10.873 1.00 97.00 102 ARG A C 1
ATOM 774 O O . ARG A 1 102 ? -2.070 -0.477 -11.874 1.00 97.00 102 ARG A O 1
ATOM 781 N N . SER A 1 103 ? -4.057 -0.540 -10.825 1.00 95.81 103 SER A N 1
ATOM 782 C CA . SER A 1 103 ? -4.844 0.052 -11.914 1.00 95.81 103 SER A CA 1
ATOM 783 C C . SER A 1 103 ? -6.246 0.481 -11.458 1.00 95.81 103 SER A C 1
ATOM 785 O O . SER A 1 103 ? -6.843 -0.108 -10.558 1.00 95.81 103 SER A O 1
ATOM 787 N N . GLU A 1 104 ? -6.846 1.438 -12.168 1.00 94.81 104 GLU A N 1
ATOM 788 C CA . GLU A 1 104 ? -8.280 1.752 -12.066 1.00 94.81 104 GLU A CA 1
ATOM 789 C C . GLU A 1 104 ? -9.187 0.589 -12.509 1.00 94.81 104 GLU A C 1
ATOM 791 O O . GLU A 1 104 ? -10.397 0.624 -12.281 1.00 94.81 104 GLU A O 1
ATOM 796 N N . ARG A 1 105 ? -8.635 -0.443 -13.164 1.00 92.44 105 ARG A N 1
ATOM 797 C CA . ARG A 1 105 ? -9.379 -1.617 -13.631 1.00 92.44 105 ARG A CA 1
ATOM 798 C C . ARG A 1 105 ? -8.651 -2.923 -13.309 1.00 92.44 105 ARG A C 1
ATOM 800 O O . ARG A 1 105 ? -7.506 -3.123 -13.704 1.00 92.44 105 ARG A O 1
ATOM 807 N N . ARG A 1 106 ? -9.366 -3.870 -12.693 1.00 94.62 106 ARG A N 1
ATOM 808 C CA . ARG A 1 106 ? -8.837 -5.206 -12.364 1.00 94.62 106 ARG A CA 1
ATOM 809 C C . ARG A 1 106 ? -8.335 -5.984 -13.588 1.00 94.62 106 ARG A C 1
ATOM 811 O O . ARG A 1 106 ? -7.345 -6.696 -13.482 1.00 94.62 106 ARG A O 1
ATOM 818 N N . ASP A 1 107 ? -8.996 -5.865 -14.741 1.00 94.44 107 ASP A N 1
ATOM 819 C CA . ASP A 1 107 ? -8.628 -6.622 -15.948 1.00 94.44 107 ASP A CA 1
ATOM 820 C C . ASP A 1 107 ? -7.269 -6.200 -16.535 1.00 94.44 107 ASP A C 1
ATOM 822 O O . ASP A 1 107 ? -6.556 -7.028 -17.098 1.00 94.44 107 ASP A O 1
ATOM 826 N N . MET A 1 108 ? -6.867 -4.946 -16.322 1.00 95.06 108 MET A N 1
ATOM 827 C CA . MET A 1 108 ? -5.548 -4.427 -16.694 1.00 95.06 108 MET A CA 1
ATOM 828 C C . MET A 1 108 ? -4.433 -4.975 -15.796 1.00 95.06 108 MET A C 1
ATOM 830 O O . MET A 1 108 ? -3.374 -5.346 -16.300 1.00 95.06 108 MET A O 1
ATOM 834 N N . ALA A 1 109 ? -4.676 -5.059 -14.483 1.00 95.81 109 ALA A N 1
ATOM 835 C CA . ALA A 1 109 ? -3.748 -5.686 -13.541 1.00 95.81 109 ALA A CA 1
ATOM 836 C C . ALA A 1 109 ? -3.610 -7.196 -13.812 1.00 95.81 109 ALA A C 1
ATOM 838 O O . ALA A 1 109 ? -2.496 -7.709 -13.868 1.00 95.81 109 ALA A O 1
ATOM 839 N N . PHE A 1 110 ? -4.729 -7.876 -14.083 1.00 96.69 110 PHE A N 1
ATOM 840 C CA . PHE A 1 110 ? -4.769 -9.306 -14.396 1.00 96.69 110 PHE A CA 1
ATOM 841 C C . PHE A 1 110 ? -4.049 -9.667 -15.709 1.00 96.69 110 PHE A C 1
ATOM 843 O O . PHE A 1 110 ? -3.303 -10.640 -15.746 1.00 96.69 110 PHE A O 1
ATOM 850 N N . GLU A 1 111 ? -4.206 -8.894 -16.792 1.00 96.19 111 GLU A N 1
ATOM 851 C CA . GLU A 1 111 ? -3.452 -9.156 -18.034 1.00 96.19 111 GLU A CA 1
ATOM 852 C C . GLU A 1 111 ? -1.947 -8.879 -17.867 1.00 96.19 111 GLU A C 1
ATOM 854 O O . GLU A 1 111 ? -1.125 -9.569 -18.474 1.00 96.19 111 GLU A O 1
ATOM 859 N N . PHE A 1 112 ? -1.566 -7.918 -17.016 1.00 97.12 112 PHE A N 1
ATOM 860 C CA . PHE A 1 112 ? -0.162 -7.689 -16.666 1.00 97.12 112 PHE A CA 1
ATOM 861 C C . PHE A 1 112 ? 0.416 -8.874 -15.884 1.00 97.12 112 PHE A C 1
ATOM 863 O O . PHE A 1 112 ? 1.463 -9.403 -16.251 1.00 97.12 112 PHE A O 1
ATOM 870 N N . GLU A 1 113 ? -0.291 -9.324 -14.849 1.00 98.00 113 GLU A N 1
ATOM 871 C CA . GLU A 1 113 ? 0.031 -10.509 -14.052 1.00 98.00 113 GLU A CA 1
ATOM 872 C C . GLU A 1 113 ? 0.160 -11.771 -14.919 1.00 98.00 113 GLU A C 1
ATOM 874 O O . GLU A 1 113 ? 1.142 -12.505 -14.811 1.00 98.00 113 GLU A O 1
ATOM 879 N N . ARG A 1 114 ? -0.768 -11.978 -15.860 1.00 97.69 114 ARG A N 1
ATOM 880 C CA . ARG A 1 114 ? -0.730 -13.099 -16.805 1.00 97.69 114 ARG A CA 1
ATOM 881 C C . ARG A 1 114 ? 0.525 -13.060 -17.689 1.00 97.69 114 ARG A C 1
ATOM 883 O O . ARG A 1 114 ? 1.239 -14.054 -17.771 1.00 97.69 114 ARG A O 1
ATOM 890 N N . GLN A 1 115 ? 0.846 -11.912 -18.300 1.00 97.69 115 GLN A N 1
ATOM 891 C CA . GLN A 1 115 ? 2.073 -11.757 -19.104 1.00 97.69 115 GLN A CA 1
ATOM 892 C C . GLN A 1 115 ? 3.366 -11.834 -18.278 1.00 97.69 115 GLN A C 1
ATOM 894 O O . GLN A 1 115 ? 4.414 -12.205 -18.810 1.00 97.69 115 GLN A O 1
ATOM 899 N N . LEU A 1 116 ? 3.314 -11.466 -16.997 1.00 97.94 116 LEU A N 1
ATOM 900 C CA . LEU A 1 116 ? 4.426 -11.602 -16.062 1.00 97.94 116 LEU A CA 1
ATOM 901 C C . LEU A 1 116 ? 4.694 -13.083 -15.755 1.00 97.94 116 LEU A C 1
ATOM 903 O O . LEU A 1 116 ? 5.828 -13.540 -15.898 1.00 97.94 116 LEU A O 1
ATOM 907 N N . MET A 1 117 ? 3.656 -13.843 -15.403 1.00 98.00 117 MET A N 1
ATOM 908 C CA . MET A 1 117 ? 3.782 -15.265 -15.072 1.00 98.00 117 MET A CA 1
ATOM 909 C C . MET A 1 117 ? 4.135 -16.128 -16.293 1.00 98.00 117 MET A C 1
ATOM 911 O O . MET A 1 117 ? 4.987 -17.006 -16.160 1.00 98.00 117 MET A O 1
ATOM 915 N N . ASP A 1 118 ? 3.610 -15.816 -17.488 1.00 97.69 118 ASP A N 1
ATOM 916 C CA . ASP A 1 118 ? 4.037 -16.427 -18.765 1.00 97.69 118 ASP A CA 1
ATOM 917 C C . ASP A 1 118 ? 5.565 -16.341 -18.976 1.00 97.69 118 ASP A C 1
ATOM 919 O O . ASP A 1 118 ? 6.177 -17.249 -19.538 1.00 97.69 118 ASP A O 1
ATOM 923 N N . ARG A 1 119 ? 6.186 -15.226 -18.560 1.00 97.00 119 ARG A N 1
ATOM 924 C CA . ARG A 1 119 ? 7.625 -14.955 -18.743 1.00 97.00 119 ARG A CA 1
ATOM 925 C C . ARG A 1 119 ? 8.499 -15.537 -17.640 1.00 97.00 119 ARG A C 1
ATOM 927 O O . ARG A 1 119 ? 9.649 -15.877 -17.909 1.00 97.00 119 ARG A O 1
ATOM 934 N N . LEU A 1 120 ? 7.985 -15.617 -16.413 1.00 97.44 120 LEU A N 1
ATOM 935 C CA . LEU A 1 120 ? 8.713 -16.190 -15.282 1.00 97.44 120 LEU A CA 1
ATOM 936 C C . LEU A 1 120 ? 8.693 -17.725 -15.317 1.00 97.44 120 LEU A C 1
ATOM 938 O O . LEU A 1 120 ? 9.723 -18.340 -15.044 1.00 97.44 120 LEU A O 1
ATOM 942 N N . GLY A 1 121 ? 7.568 -18.343 -15.689 1.00 96.69 121 GLY A N 1
ATOM 943 C CA . GLY A 1 121 ? 7.453 -19.796 -15.827 1.00 96.69 121 GLY A CA 1
ATOM 944 C C . GLY A 1 121 ? 7.895 -20.555 -14.570 1.00 96.69 121 GLY A C 1
ATOM 945 O O . GLY A 1 121 ? 7.482 -20.235 -13.458 1.00 96.69 121 GLY A O 1
ATOM 946 N N . ASP A 1 122 ? 8.766 -21.550 -14.741 1.00 96.94 122 ASP A N 1
ATOM 947 C CA . ASP A 1 122 ? 9.315 -22.382 -13.662 1.00 96.94 122 ASP A CA 1
ATOM 948 C C . ASP A 1 122 ? 10.510 -21.748 -12.917 1.00 96.94 122 ASP A C 1
ATOM 950 O O . ASP A 1 122 ? 11.048 -22.345 -11.982 1.00 96.94 122 ASP A O 1
ATOM 954 N N . ALA A 1 123 ? 10.924 -20.526 -13.277 1.00 97.94 123 ALA A N 1
ATOM 955 C CA . ALA A 1 123 ? 11.953 -19.778 -12.546 1.00 97.94 123 ALA A CA 1
ATOM 956 C C . ALA A 1 123 ? 11.489 -19.311 -11.153 1.00 97.94 123 ALA A C 1
ATOM 958 O O . ALA A 1 123 ? 12.306 -18.875 -10.337 1.00 97.94 123 ALA A O 1
ATOM 959 N N . VAL A 1 124 ? 10.181 -19.365 -10.887 1.00 98.25 124 VAL A N 1
ATOM 960 C CA . VAL A 1 124 ? 9.552 -18.854 -9.667 1.00 98.25 124 VAL A CA 1
ATOM 961 C C . VAL A 1 124 ? 8.549 -19.842 -9.077 1.00 98.25 124 VAL A C 1
ATOM 963 O O . VAL A 1 124 ? 7.927 -20.632 -9.783 1.00 98.25 124 VAL A O 1
ATOM 966 N N . LYS A 1 125 ? 8.367 -19.756 -7.762 1.00 98.06 125 LYS A N 1
ATOM 967 C CA . LYS A 1 125 ? 7.257 -20.345 -7.017 1.00 98.06 125 LYS A CA 1
ATOM 968 C C . LYS A 1 125 ? 6.392 -19.212 -6.465 1.00 98.06 125 LYS A C 1
ATOM 970 O O . LYS A 1 125 ? 6.921 -18.214 -5.984 1.00 98.06 125 LYS A O 1
ATOM 975 N N . LEU A 1 126 ? 5.073 -19.386 -6.507 1.00 98.44 126 LEU A N 1
ATOM 976 C CA . LEU A 1 126 ? 4.125 -18.506 -5.827 1.00 98.44 126 LEU A CA 1
ATOM 977 C C . LEU A 1 126 ? 4.165 -18.744 -4.306 1.00 98.44 126 LEU A C 1
ATOM 979 O O . LEU A 1 126 ? 4.078 -19.891 -3.848 1.00 98.44 126 LEU A O 1
ATOM 983 N N . GLU A 1 127 ? 4.294 -17.664 -3.537 1.00 98.56 127 GLU A N 1
ATOM 984 C CA . GLU A 1 127 ? 4.206 -17.667 -2.069 1.00 98.56 127 GLU A CA 1
ATOM 985 C C . GLU A 1 127 ? 2.923 -16.973 -1.586 1.00 98.56 127 GLU A C 1
ATOM 987 O O . GLU A 1 127 ? 2.246 -17.508 -0.712 1.00 98.56 127 GLU A O 1
ATOM 992 N N . ASP A 1 128 ? 2.543 -15.842 -2.197 1.00 98.56 128 ASP A N 1
ATOM 993 C CA . ASP A 1 128 ? 1.227 -15.216 -2.005 1.00 98.56 128 ASP A CA 1
ATOM 994 C C . ASP A 1 128 ? 0.717 -14.529 -3.281 1.00 98.56 128 ASP A C 1
ATOM 996 O O . ASP A 1 128 ? 1.459 -13.811 -3.954 1.00 98.56 128 ASP A O 1
ATOM 1000 N N . GLU A 1 129 ? -0.571 -14.720 -3.565 1.00 98.31 129 GLU A N 1
ATOM 1001 C CA . GLU A 1 129 ? -1.373 -13.898 -4.475 1.00 98.31 129 GLU A CA 1
ATOM 1002 C C . GLU A 1 129 ? -2.467 -13.222 -3.636 1.00 98.31 129 GLU A C 1
ATOM 1004 O O . GLU A 1 129 ? -3.192 -13.881 -2.878 1.00 98.31 129 GLU A O 1
ATOM 1009 N N . THR A 1 130 ? -2.613 -11.904 -3.769 1.00 98.50 130 THR A N 1
ATOM 1010 C CA . THR A 1 130 ? -3.751 -11.171 -3.208 1.00 98.50 130 THR A CA 1
ATOM 1011 C C . THR A 1 130 ? -4.265 -10.137 -4.199 1.00 98.50 130 THR A C 1
ATOM 1013 O O . THR A 1 130 ? -3.591 -9.148 -4.478 1.00 98.50 130 THR A O 1
ATOM 1016 N N . VAL A 1 131 ? -5.501 -10.309 -4.672 1.00 98.25 131 VAL A N 1
ATOM 1017 C CA . VAL A 1 131 ? -6.207 -9.288 -5.459 1.00 98.25 131 VAL A CA 1
ATOM 1018 C C . VAL A 1 131 ? -7.038 -8.400 -4.531 1.00 98.25 131 VAL A C 1
ATOM 1020 O O . VAL A 1 131 ? -8.039 -8.837 -3.958 1.00 98.25 131 VAL A O 1
ATOM 1023 N N . GLY A 1 132 ? -6.619 -7.145 -4.395 1.00 97.31 132 GLY A N 1
ATOM 1024 C CA . GLY A 1 132 ? -7.268 -6.116 -3.592 1.00 97.31 132 GLY A CA 1
ATOM 1025 C C . GLY A 1 132 ? -8.162 -5.163 -4.394 1.00 97.31 132 GLY A C 1
ATOM 1026 O O . GLY A 1 132 ? -8.001 -4.970 -5.606 1.00 97.31 132 GLY A O 1
ATOM 1027 N N . PHE A 1 133 ? -9.099 -4.526 -3.692 1.00 96.06 133 PHE A N 1
ATOM 1028 C CA . PHE A 1 133 ? -10.053 -3.555 -4.233 1.00 96.06 133 PHE A CA 1
ATOM 1029 C C . PHE A 1 133 ? -10.247 -2.365 -3.283 1.00 96.06 133 PHE A C 1
ATOM 1031 O O . PHE A 1 133 ? -10.275 -2.531 -2.065 1.00 96.06 133 PHE A O 1
ATOM 1038 N N . ARG A 1 134 ? -10.457 -1.156 -3.818 1.00 93.12 134 ARG A N 1
ATOM 1039 C CA . ARG A 1 134 ? -10.920 -0.013 -3.012 1.00 93.12 134 ARG A CA 1
ATOM 1040 C C . ARG A 1 134 ? -12.386 -0.210 -2.624 1.00 93.12 134 ARG A C 1
ATOM 1042 O O . ARG A 1 134 ? -13.210 -0.633 -3.433 1.00 93.12 134 ARG A O 1
ATOM 1049 N N . TYR A 1 135 ? -12.715 0.093 -1.371 1.00 85.62 135 TYR A N 1
ATOM 1050 C CA . TYR A 1 135 ? -14.028 -0.169 -0.782 1.00 85.62 135 TYR A CA 1
ATOM 1051 C C . TYR A 1 135 ? -14.693 1.143 -0.348 1.00 85.62 135 TYR A C 1
ATOM 1053 O O . TYR A 1 135 ? -14.156 1.881 0.475 1.00 85.62 135 TYR A O 1
ATOM 1061 N N . PHE A 1 136 ? -15.862 1.436 -0.929 1.00 87.12 136 PHE A N 1
ATOM 1062 C CA . PHE A 1 136 ? -16.623 2.677 -0.724 1.00 87.12 136 PHE A CA 1
ATOM 1063 C C . PHE A 1 136 ? -15.754 3.955 -0.806 1.00 87.12 136 PHE A C 1
ATOM 1065 O O . PHE A 1 136 ? -15.018 4.151 -1.770 1.00 87.12 136 PHE A O 1
ATOM 1072 N N . ASP A 1 137 ? -15.869 4.845 0.177 1.00 81.69 137 ASP A N 1
ATOM 1073 C CA . ASP A 1 137 ? -15.150 6.108 0.345 1.00 81.69 137 ASP A CA 1
ATOM 1074 C C . ASP A 1 137 ? -13.739 5.897 0.930 1.00 81.69 137 ASP A C 1
ATOM 1076 O O . ASP A 1 137 ? -13.388 6.460 1.963 1.00 81.69 137 ASP A O 1
ATOM 1080 N N . THR A 1 138 ? -12.939 5.060 0.258 1.00 86.62 138 THR A N 1
ATOM 1081 C CA . THR A 1 138 ? -11.564 4.683 0.652 1.00 86.62 138 THR A CA 1
ATOM 1082 C C . THR A 1 138 ? -11.498 4.080 2.063 1.00 86.62 138 THR A C 1
ATOM 1084 O O . THR A 1 138 ? -10.666 4.451 2.888 1.00 86.62 138 THR A O 1
ATOM 1087 N N . ARG A 1 139 ? -12.396 3.134 2.357 1.00 90.88 139 ARG A N 1
ATOM 1088 C CA . ARG A 1 139 ? -12.450 2.438 3.649 1.00 90.88 139 ARG A CA 1
ATOM 1089 C C . ARG A 1 139 ? -11.744 1.087 3.638 1.00 90.88 139 ARG A C 1
ATOM 1091 O O . ARG A 1 139 ? -11.612 0.447 2.597 1.00 90.88 139 ARG A O 1
ATOM 1098 N N . ASP A 1 140 ? -11.345 0.640 4.822 1.00 92.25 140 ASP A N 1
ATOM 1099 C CA . ASP A 1 140 ? -10.972 -0.744 5.100 1.00 92.25 140 ASP A CA 1
ATOM 1100 C C . ASP A 1 140 ? -12.216 -1.638 5.331 1.00 92.25 140 ASP A C 1
ATOM 1102 O O . ASP A 1 140 ? -13.364 -1.174 5.355 1.00 92.25 140 ASP A O 1
ATOM 1106 N N . VAL A 1 141 ? -12.012 -2.945 5.536 1.00 93.62 141 VAL A N 1
ATOM 1107 C CA . VAL A 1 141 ? -13.116 -3.876 5.859 1.00 93.62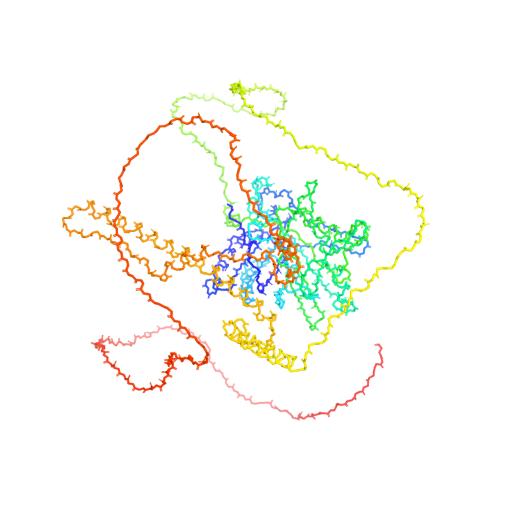 141 VAL A CA 1
ATOM 1108 C C . VAL A 1 141 ? -13.616 -3.764 7.310 1.00 93.62 141 VAL A C 1
ATOM 1110 O O . VAL A 1 141 ? -14.685 -4.291 7.635 1.00 93.62 141 VAL A O 1
ATOM 1113 N N . LEU A 1 142 ? -12.888 -3.055 8.182 1.00 95.56 142 LEU A N 1
ATOM 1114 C CA . LEU A 1 142 ? -13.321 -2.711 9.541 1.00 95.56 142 LEU A CA 1
ATOM 1115 C C . LEU A 1 142 ? -14.321 -1.536 9.534 1.00 95.56 142 LEU A C 1
ATOM 1117 O O . LEU A 1 142 ? -15.110 -1.392 10.478 1.00 95.56 142 LEU A O 1
ATOM 1121 N N . GLY A 1 143 ? -14.344 -0.745 8.457 1.00 93.94 143 GLY A N 1
ATOM 1122 C CA . GLY A 1 143 ? -15.250 0.364 8.167 1.00 93.94 143 GLY A CA 1
ATOM 1123 C C . GLY A 1 143 ? -14.686 1.760 8.464 1.00 93.94 143 GLY A C 1
ATOM 1124 O O . GLY A 1 143 ? -15.480 2.695 8.586 1.00 93.94 143 GLY A O 1
ATOM 1125 N N . PHE A 1 144 ? -13.371 1.909 8.615 1.00 96.44 144 PHE A N 1
ATOM 1126 C CA . PHE A 1 144 ? -12.671 3.184 8.814 1.00 96.44 144 PHE A CA 1
ATOM 1127 C C . PHE A 1 144 ? -12.024 3.649 7.506 1.00 96.44 144 PHE A C 1
ATOM 1129 O O . PHE A 1 144 ? -11.729 2.824 6.648 1.00 96.44 144 PHE A O 1
ATOM 1136 N N . VAL A 1 145 ? -11.836 4.959 7.326 1.00 93.31 145 VAL A N 1
ATOM 1137 C CA . VAL A 1 145 ? -11.139 5.505 6.147 1.00 93.31 145 VAL A CA 1
ATOM 1138 C C . VAL A 1 145 ? -9.638 5.276 6.314 1.00 93.31 145 VAL A C 1
ATOM 1140 O O . VAL A 1 145 ? -9.072 5.661 7.338 1.00 93.31 145 VAL A O 1
ATOM 1143 N N . ASP A 1 146 ? -9.003 4.664 5.316 1.00 89.75 146 ASP A N 1
ATOM 1144 C CA . ASP A 1 146 ? -7.584 4.310 5.355 1.00 89.75 146 ASP A CA 1
ATOM 1145 C C . ASP A 1 146 ? -6.762 5.134 4.345 1.00 89.75 146 ASP A C 1
ATOM 1147 O O . ASP A 1 146 ? -7.270 5.597 3.325 1.00 89.75 146 ASP A O 1
ATOM 1151 N N . GLY A 1 147 ? -5.485 5.359 4.658 1.00 86.94 147 GLY A N 1
ATOM 1152 C CA . GLY A 1 147 ? -4.588 6.273 3.938 1.00 86.94 147 GLY A CA 1
ATOM 1153 C C . GLY A 1 147 ? -4.741 7.758 4.305 1.00 86.94 147 GLY A C 1
ATOM 1154 O O . GLY A 1 147 ? -4.089 8.593 3.688 1.00 86.94 147 GLY A O 1
ATOM 1155 N N . THR A 1 148 ? -5.567 8.107 5.302 1.00 86.25 148 THR A N 1
ATOM 1156 C CA . THR A 1 148 ? -5.832 9.505 5.717 1.00 86.25 148 THR A CA 1
ATOM 1157 C C . THR A 1 148 ? -4.572 10.281 6.111 1.00 86.25 148 THR A C 1
ATOM 1159 O O . THR A 1 148 ? -4.439 11.443 5.747 1.00 86.25 148 THR A O 1
ATOM 1162 N N . ALA A 1 149 ? -3.666 9.629 6.842 1.00 87.25 149 ALA A N 1
ATOM 1163 C CA . ALA A 1 149 ? -2.378 10.166 7.283 1.00 87.25 149 ALA A CA 1
ATOM 1164 C C . ALA A 1 149 ? -1.227 9.590 6.435 1.00 87.25 149 ALA A C 1
ATOM 1166 O O . ALA A 1 149 ? -0.239 9.091 6.960 1.00 87.25 149 ALA A O 1
ATOM 1167 N N . ASN A 1 150 ? -1.411 9.556 5.114 1.00 93.31 150 ASN A N 1
ATOM 1168 C CA . ASN A 1 150 ? -0.294 9.424 4.182 1.00 93.31 150 ASN A CA 1
ATOM 1169 C C . ASN A 1 150 ? 0.313 10.820 3.938 1.00 93.31 150 ASN A C 1
ATOM 1171 O O . ASN A 1 150 ? -0.449 11.792 3.894 1.00 93.31 150 ASN A O 1
ATOM 1175 N N . PRO A 1 151 ? 1.629 10.928 3.679 1.00 92.69 151 PRO A N 1
ATOM 1176 C CA . PRO A 1 151 ? 2.230 12.176 3.216 1.00 92.69 151 PRO A CA 1
ATOM 1177 C C . PRO A 1 151 ? 1.619 12.609 1.871 1.00 92.69 151 PRO A C 1
ATOM 1179 O O . PRO A 1 151 ? 1.112 11.780 1.107 1.00 92.69 151 PRO A O 1
ATOM 1182 N N . VAL A 1 152 ? 1.663 13.909 1.562 1.00 88.69 152 VAL A N 1
ATOM 1183 C CA . VAL A 1 152 ? 1.023 14.492 0.368 1.00 88.69 152 VAL A CA 1
ATOM 1184 C C . VAL A 1 152 ? 1.935 15.483 -0.353 1.00 88.69 152 VAL A C 1
ATOM 1186 O O . VAL A 1 152 ? 2.744 16.169 0.256 1.00 88.69 152 VAL A O 1
ATOM 1189 N N . GLY A 1 153 ? 1.794 15.595 -1.678 1.00 89.75 153 GLY A N 1
ATOM 1190 C CA . GLY A 1 153 ? 2.585 16.550 -2.460 1.00 89.75 153 GLY A CA 1
ATOM 1191 C C . GLY A 1 153 ? 4.095 16.250 -2.399 1.00 89.75 153 GLY A C 1
ATOM 1192 O O . GLY A 1 153 ? 4.470 15.105 -2.659 1.00 89.75 153 GLY A O 1
ATOM 1193 N N . PRO A 1 154 ? 4.966 17.239 -2.102 1.00 87.75 154 PRO A N 1
ATOM 1194 C CA . PRO A 1 154 ? 6.415 17.028 -1.990 1.00 87.75 154 PRO A CA 1
ATOM 1195 C C . PRO A 1 154 ? 6.793 15.950 -0.968 1.00 87.75 154 PRO A C 1
ATOM 1197 O O . PRO A 1 154 ? 7.643 15.107 -1.254 1.00 87.75 154 PRO A O 1
ATOM 1200 N N . ASP A 1 155 ? 6.101 15.937 0.172 1.00 91.19 155 ASP A N 1
ATOM 1201 C CA . ASP A 1 155 ? 6.413 15.132 1.356 1.00 91.19 155 ASP A CA 1
ATOM 1202 C C . ASP A 1 155 ? 6.393 13.622 1.049 1.00 91.19 155 ASP A C 1
ATOM 1204 O O . ASP A 1 155 ? 7.132 12.839 1.644 1.00 91.19 155 ASP A O 1
ATOM 1208 N N . VAL A 1 156 ? 5.619 13.201 0.036 1.00 92.94 156 VAL A N 1
ATOM 1209 C CA . VAL A 1 156 ? 5.622 11.819 -0.477 1.00 92.94 156 VAL A CA 1
ATOM 1210 C C . VAL A 1 156 ? 7.034 11.389 -0.872 1.00 92.94 156 VAL A C 1
ATOM 1212 O O . VAL A 1 156 ? 7.468 10.299 -0.504 1.00 92.94 156 VAL A O 1
ATOM 1215 N N . LYS A 1 157 ? 7.766 12.236 -1.606 1.00 92.75 157 LYS A N 1
ATOM 1216 C CA . LYS A 1 157 ? 9.126 11.932 -2.078 1.00 92.75 157 LYS A CA 1
ATOM 1217 C C . LYS A 1 157 ? 10.106 11.894 -0.926 1.00 92.75 157 LYS A C 1
ATOM 1219 O O . LYS A 1 157 ? 10.887 10.949 -0.837 1.00 92.75 157 LYS A O 1
ATOM 1224 N N . ASP A 1 158 ? 10.023 12.879 -0.041 1.00 92.69 158 ASP A N 1
ATOM 1225 C CA . ASP A 1 158 ? 10.944 13.010 1.082 1.00 92.69 158 ASP A CA 1
ATOM 1226 C C . ASP A 1 158 ? 10.775 11.891 2.119 1.00 92.69 158 ASP A C 1
ATOM 1228 O O . ASP A 1 158 ? 11.748 11.568 2.804 1.00 92.69 158 ASP A O 1
ATOM 1232 N N . SER A 1 159 ? 9.614 11.230 2.169 1.00 94.62 159 SER A N 1
ATOM 1233 C CA . SER A 1 159 ? 9.358 10.086 3.054 1.00 94.62 159 SER A CA 1
ATOM 1234 C C . SER A 1 159 ? 9.602 8.715 2.402 1.00 94.62 159 SER A C 1
ATOM 1236 O O . SER A 1 159 ? 10.005 7.782 3.102 1.00 94.62 159 SER A O 1
ATOM 1238 N N . VAL A 1 160 ? 9.435 8.553 1.076 1.00 96.44 160 VAL A N 1
ATOM 1239 C CA . VAL A 1 160 ? 9.607 7.238 0.405 1.00 96.44 160 VAL A CA 1
ATOM 1240 C C . VAL A 1 160 ? 10.889 7.057 -0.405 1.00 96.44 160 VAL A C 1
ATOM 1242 O O . VAL A 1 160 ? 11.294 5.910 -0.589 1.00 96.44 160 VAL A O 1
ATOM 1245 N N . LEU A 1 161 ? 11.526 8.122 -0.908 1.00 96.88 161 LEU A N 1
ATOM 1246 C CA . LEU A 1 161 ? 12.672 8.014 -1.821 1.00 96.88 161 LEU A CA 1
ATOM 1247 C C . LEU A 1 161 ? 14.014 8.232 -1.115 1.00 96.88 161 LEU A C 1
ATOM 1249 O O . LEU A 1 161 ? 14.231 9.224 -0.423 1.00 96.88 161 LEU A O 1
ATOM 1253 N N . ILE A 1 162 ? 14.943 7.311 -1.352 1.00 97.00 162 ILE A N 1
ATOM 1254 C CA . ILE A 1 162 ? 16.309 7.352 -0.820 1.00 97.00 162 ILE A CA 1
ATOM 1255 C C . ILE A 1 162 ? 17.142 8.389 -1.579 1.00 97.00 162 ILE A C 1
ATOM 1257 O O . ILE A 1 162 ? 17.230 8.354 -2.813 1.00 97.00 162 ILE A O 1
ATOM 1261 N N . THR A 1 163 ? 17.788 9.292 -0.842 1.00 95.50 163 THR A N 1
ATOM 1262 C CA . THR A 1 163 ? 18.727 10.284 -1.384 1.00 95.50 163 THR A CA 1
ATOM 1263 C C . THR A 1 163 ? 20.172 9.774 -1.344 1.00 95.50 163 THR A C 1
ATOM 1265 O O . THR A 1 163 ? 20.486 8.785 -0.685 1.00 95.50 163 THR A O 1
ATOM 1268 N N . ALA A 1 164 ? 21.091 10.481 -2.010 1.00 94.00 164 ALA A N 1
ATOM 1269 C CA . ALA A 1 164 ? 22.524 10.170 -1.951 1.00 94.00 164 ALA A CA 1
ATOM 1270 C C . ALA A 1 164 ? 23.152 10.408 -0.561 1.00 94.00 164 ALA A C 1
ATOM 1272 O O . ALA A 1 164 ? 24.267 9.951 -0.313 1.00 94.00 164 ALA A O 1
ATOM 1273 N N . GLN A 1 165 ? 22.449 11.129 0.317 1.00 93.31 165 GLN A N 1
ATOM 1274 C CA . GLN A 1 165 ? 22.809 11.370 1.710 1.00 93.31 165 GLN A CA 1
ATOM 1275 C C . GLN A 1 165 ? 22.336 10.235 2.631 1.00 93.31 165 GLN A C 1
ATOM 1277 O O . GLN A 1 165 ? 23.010 9.966 3.621 1.00 93.31 165 GLN A O 1
ATOM 1282 N N . ASP A 1 166 ? 21.222 9.569 2.300 1.00 92.81 166 ASP A N 1
ATOM 1283 C CA . ASP A 1 166 ? 20.736 8.381 3.016 1.00 92.81 166 ASP A CA 1
ATOM 1284 C C . ASP A 1 166 ? 21.555 7.133 2.607 1.00 92.81 166 ASP A C 1
ATOM 1286 O O . ASP A 1 166 ? 22.118 6.435 3.451 1.00 92.81 166 ASP A O 1
ATOM 1290 N N . ASP A 1 167 ? 21.662 6.862 1.298 1.00 94.88 167 ASP A N 1
ATOM 1291 C CA . ASP A 1 167 ? 22.457 5.762 0.733 1.00 94.88 167 ASP A CA 1
ATOM 1292 C C . ASP A 1 167 ? 22.800 6.032 -0.746 1.00 94.88 167 ASP A C 1
ATOM 1294 O O . ASP A 1 167 ? 21.947 6.000 -1.638 1.00 94.88 167 ASP A O 1
ATOM 1298 N N . SER A 1 168 ? 24.086 6.257 -1.027 1.00 92.38 168 SER A N 1
ATOM 1299 C CA . SER A 1 168 ? 24.596 6.558 -2.372 1.00 92.38 168 SER A CA 1
ATOM 1300 C C . SER A 1 168 ? 24.534 5.383 -3.360 1.00 92.38 168 SER A C 1
ATOM 1302 O O . SER A 1 168 ? 24.656 5.604 -4.566 1.00 92.38 168 SER A O 1
ATOM 1304 N N . THR A 1 169 ? 24.309 4.153 -2.889 1.00 88.31 169 THR A N 1
ATOM 1305 C CA . THR A 1 169 ? 24.122 2.956 -3.728 1.00 88.31 169 THR A CA 1
ATOM 1306 C C . THR A 1 169 ? 22.656 2.714 -4.099 1.00 88.31 169 THR A C 1
ATOM 1308 O O . THR A 1 169 ? 22.374 2.102 -5.130 1.00 88.31 169 THR A O 1
ATOM 1311 N N . ALA A 1 170 ? 21.726 3.243 -3.298 1.00 94.31 170 ALA A N 1
ATOM 1312 C CA . ALA A 1 170 ? 20.291 2.967 -3.362 1.00 94.31 170 ALA A CA 1
ATOM 1313 C C . ALA A 1 170 ? 19.432 4.162 -3.838 1.00 94.31 170 ALA A C 1
ATOM 1315 O O . ALA A 1 170 ? 18.203 4.098 -3.790 1.00 94.31 170 ALA A O 1
ATOM 1316 N N . VAL A 1 171 ? 20.062 5.240 -4.321 1.00 95.69 171 VAL A N 1
ATOM 1317 C CA . VAL A 1 171 ? 19.413 6.509 -4.711 1.00 95.69 171 VAL A CA 1
ATOM 1318 C C . VAL A 1 171 ? 18.233 6.315 -5.670 1.00 95.69 171 VAL A C 1
ATOM 1320 O O . VAL A 1 171 ? 18.361 5.695 -6.729 1.00 95.69 171 VAL A O 1
ATOM 1323 N N . GLY A 1 172 ? 17.086 6.908 -5.327 1.00 94.62 172 GLY A N 1
ATOM 1324 C CA . GLY A 1 172 ? 15.831 6.775 -6.075 1.00 94.62 172 GLY A CA 1
ATOM 1325 C C . GLY A 1 172 ? 15.123 5.428 -5.884 1.00 94.62 172 GLY A C 1
ATOM 1326 O O . GLY A 1 172 ? 14.132 5.166 -6.564 1.00 94.62 172 GLY A O 1
ATOM 1327 N N . GLY A 1 173 ? 15.627 4.575 -4.990 1.00 97.31 173 GLY A N 1
ATOM 1328 C CA . GLY A 1 173 ? 14.921 3.411 -4.470 1.00 97.31 173 GLY A CA 1
ATOM 1329 C C . GLY A 1 173 ? 14.110 3.715 -3.206 1.00 97.31 173 GLY A C 1
ATOM 1330 O O . GLY A 1 173 ? 14.040 4.857 -2.748 1.00 97.31 173 GLY A O 1
ATOM 1331 N N . SER A 1 174 ? 13.494 2.671 -2.655 1.00 98.50 174 SER A N 1
ATOM 1332 C CA . SER A 1 174 ? 12.637 2.698 -1.463 1.00 98.50 174 SER A CA 1
ATOM 1333 C C . SER A 1 174 ? 12.654 1.327 -0.774 1.00 98.50 174 SER A C 1
ATOM 1335 O O . SER A 1 174 ? 12.918 0.317 -1.427 1.00 98.50 174 SER A O 1
ATOM 1337 N N . TYR A 1 175 ? 12.334 1.245 0.513 1.00 98.62 175 TYR A N 1
ATOM 1338 C CA . TYR A 1 175 ? 12.026 -0.021 1.186 1.00 98.62 175 TYR A CA 1
ATOM 1339 C C . TYR A 1 175 ? 10.513 -0.232 1.203 1.00 98.62 175 TYR A C 1
ATOM 1341 O O . TYR A 1 175 ? 9.754 0.715 1.408 1.00 98.62 175 TYR A O 1
ATOM 1349 N N . VAL A 1 176 ? 10.068 -1.475 1.007 1.00 98.75 176 VAL A N 1
ATOM 1350 C CA . VAL A 1 176 ? 8.655 -1.850 1.114 1.00 98.75 176 VAL A CA 1
ATOM 1351 C C . VAL A 1 176 ? 8.478 -3.059 2.024 1.00 98.75 176 VAL A C 1
ATOM 1353 O O . VAL A 1 176 ? 9.185 -4.063 1.908 1.00 98.75 176 VAL A O 1
ATOM 1356 N N . VAL A 1 177 ? 7.507 -2.957 2.926 1.00 98.81 177 VAL A N 1
ATOM 1357 C CA . VAL A 1 177 ? 7.093 -4.027 3.837 1.00 98.81 177 VAL A CA 1
ATOM 1358 C C . VAL A 1 177 ? 5.644 -4.379 3.542 1.00 98.81 177 VAL A C 1
ATOM 1360 O O . VAL A 1 177 ? 4.806 -3.485 3.401 1.00 98.81 177 VAL A O 1
ATOM 1363 N N . VAL A 1 178 ? 5.347 -5.676 3.464 1.00 98.81 178 VAL A N 1
ATOM 1364 C CA . VAL A 1 178 ? 3.997 -6.196 3.207 1.00 98.81 178 VAL A CA 1
ATOM 1365 C C . VAL A 1 178 ? 3.562 -7.188 4.275 1.00 98.81 178 VAL A C 1
ATOM 1367 O O . VAL A 1 178 ? 4.371 -7.982 4.759 1.00 98.81 178 VAL A O 1
ATOM 1370 N N . GLN A 1 179 ? 2.274 -7.157 4.620 1.00 98.88 179 GLN A N 1
ATOM 1371 C CA . GLN A 1 179 ? 1.641 -8.120 5.523 1.00 98.88 179 GLN A CA 1
ATOM 1372 C C . GLN A 1 179 ? 0.177 -8.352 5.135 1.00 98.88 179 GLN A C 1
ATOM 1374 O O . GLN A 1 179 ? -0.636 -7.427 5.117 1.00 98.88 179 GLN A O 1
ATOM 1379 N N . LYS A 1 180 ? -0.197 -9.606 4.890 1.00 98.75 180 LYS A N 1
ATOM 1380 C CA . LYS A 1 180 ? -1.586 -10.015 4.660 1.00 98.75 180 LYS A CA 1
ATOM 1381 C C . LYS A 1 180 ? -2.283 -10.178 6.012 1.00 98.75 180 LYS A C 1
ATOM 1383 O O . LYS A 1 180 ? -1.909 -11.059 6.787 1.00 98.75 180 LYS A O 1
ATOM 1388 N N . TYR A 1 181 ? -3.274 -9.336 6.312 1.00 98.75 181 TYR A N 1
ATOM 1389 C CA . TYR A 1 181 ? -4.087 -9.440 7.529 1.00 98.75 181 TYR A CA 1
ATOM 1390 C C . TYR A 1 181 ? -5.453 -10.064 7.238 1.00 98.75 181 TYR A C 1
ATOM 1392 O O . TYR A 1 181 ? -6.140 -9.645 6.310 1.00 98.75 181 TYR A O 1
ATOM 1400 N N . LEU A 1 182 ? -5.869 -11.019 8.074 1.00 98.50 182 LEU A N 1
ATOM 1401 C CA . LEU A 1 182 ? -7.226 -11.580 8.097 1.00 98.50 182 LEU A CA 1
ATOM 1402 C C . LEU A 1 182 ? -7.980 -11.089 9.335 1.00 98.50 182 LEU A C 1
ATOM 1404 O O . LEU A 1 182 ? -7.432 -11.129 10.441 1.00 98.50 182 LEU A O 1
ATOM 1408 N N . HIS A 1 183 ? -9.231 -10.652 9.166 1.00 98.38 183 HIS A N 1
ATOM 1409 C CA . HIS A 1 183 ? -9.993 -10.001 10.231 1.00 98.38 183 HIS A CA 1
ATOM 1410 C C . HIS A 1 183 ? -11.131 -10.853 10.802 1.00 98.38 183 HIS A C 1
ATOM 1412 O O . HIS A 1 183 ? -11.984 -11.353 10.065 1.00 98.38 183 HIS A O 1
ATOM 1418 N N . ASP A 1 184 ? -11.241 -10.905 12.133 1.00 97.75 184 ASP A N 1
ATOM 1419 C CA . ASP A 1 184 ? -12.454 -11.394 12.799 1.00 97.75 184 ASP A CA 1
ATOM 1420 C C . ASP A 1 184 ? -13.526 -10.293 12.803 1.00 97.75 184 ASP A C 1
ATOM 1422 O O . ASP A 1 184 ? -13.783 -9.606 13.800 1.00 97.75 184 ASP A O 1
ATOM 1426 N N . LEU A 1 185 ? -14.194 -10.141 11.655 1.00 96.38 185 LEU A N 1
ATOM 1427 C CA . LEU A 1 185 ? -15.325 -9.227 11.519 1.00 96.38 185 LEU A CA 1
ATOM 1428 C C . LEU A 1 185 ? -16.526 -9.612 12.397 1.00 96.38 185 LEU A C 1
ATOM 1430 O O . LEU A 1 185 ? -17.416 -8.778 12.567 1.00 96.38 185 LEU A O 1
ATOM 1434 N N . LYS A 1 186 ? -16.598 -10.833 12.947 1.00 96.00 186 LYS A N 1
ATOM 1435 C CA . LYS A 1 186 ? -17.674 -11.229 13.865 1.00 96.00 186 LYS A CA 1
ATOM 1436 C C . LYS A 1 186 ? -17.421 -10.622 15.242 1.00 96.00 186 LYS A C 1
ATOM 1438 O O . LYS A 1 186 ? -18.309 -9.950 15.762 1.00 96.00 186 LYS A O 1
ATOM 1443 N N . ALA A 1 187 ? -16.219 -10.789 15.792 1.00 97.75 187 ALA A N 1
ATOM 1444 C CA . ALA A 1 187 ? -15.820 -10.174 17.055 1.00 97.75 187 ALA A CA 1
ATOM 1445 C C . ALA A 1 187 ? -15.779 -8.641 16.952 1.00 97.75 187 ALA A C 1
ATOM 1447 O O . ALA A 1 187 ? -16.336 -7.966 17.819 1.00 97.75 187 ALA A O 1
ATOM 1448 N N . TRP A 1 188 ? -15.236 -8.083 15.862 1.00 98.19 188 TRP A N 1
ATOM 1449 C CA . TRP A 1 188 ? -15.191 -6.630 15.637 1.00 98.19 188 TRP A CA 1
ATOM 1450 C C . TRP A 1 188 ? -16.583 -5.986 15.701 1.00 98.19 188 TRP A C 1
ATOM 1452 O O . TRP A 1 188 ? -16.769 -4.958 16.352 1.00 98.19 188 TRP A O 1
ATOM 1462 N N . LYS A 1 189 ? -17.594 -6.630 15.099 1.00 96.75 189 LYS A N 1
ATOM 1463 C CA . LYS A 1 189 ? -18.994 -6.166 15.096 1.00 96.75 189 LYS A CA 1
ATOM 1464 C C . LYS A 1 189 ? -19.725 -6.320 16.439 1.00 96.75 189 LYS A C 1
ATOM 1466 O O . LYS A 1 189 ? -20.857 -5.858 16.539 1.00 96.75 189 LYS A O 1
ATOM 1471 N N . THR A 1 190 ? -19.119 -6.929 17.464 1.00 98.12 190 THR A N 1
ATOM 1472 C CA . THR A 1 190 ? -19.667 -6.893 18.838 1.00 98.12 190 THR A CA 1
ATOM 1473 C C . THR A 1 190 ? -19.270 -5.642 19.622 1.00 98.12 190 THR A C 1
ATOM 1475 O O . THR A 1 190 ? -19.916 -5.323 20.620 1.00 98.12 190 THR A O 1
ATOM 1478 N N . LEU A 1 191 ? -18.233 -4.924 19.179 1.00 98.38 191 LEU A N 1
ATOM 1479 C CA . LEU A 1 191 ? -17.842 -3.650 19.771 1.00 98.38 191 LEU A CA 1
ATOM 1480 C C . LEU A 1 191 ? -18.841 -2.553 19.402 1.00 98.38 191 LEU A C 1
ATOM 1482 O O . LEU A 1 191 ? -19.349 -2.509 18.279 1.00 98.38 191 LEU A O 1
ATOM 1486 N N . LYS A 1 192 ? -19.057 -1.615 20.326 1.00 98.25 192 LYS A N 1
ATOM 1487 C CA . LYS A 1 192 ? -19.699 -0.340 19.995 1.00 98.25 192 LYS A CA 1
ATOM 1488 C C . LYS A 1 192 ? -18.771 0.528 19.142 1.00 98.25 192 LYS A C 1
ATOM 1490 O O . LYS A 1 192 ? -17.552 0.352 19.182 1.00 98.25 192 LYS A O 1
ATOM 1495 N N . THR A 1 193 ? -19.337 1.503 18.431 1.00 97.75 193 THR A N 1
ATOM 1496 C CA . THR A 1 193 ? -18.579 2.447 17.595 1.00 97.75 193 THR A CA 1
ATOM 1497 C C . THR A 1 193 ? -17.460 3.119 18.385 1.00 97.75 193 THR A C 1
ATOM 1499 O O . THR A 1 193 ? -16.313 3.046 17.964 1.00 97.75 193 THR A O 1
ATOM 1502 N N . GLU A 1 194 ? -17.746 3.621 19.588 1.00 97.50 194 GLU A N 1
ATOM 1503 C CA . GLU A 1 194 ? -16.785 4.366 20.414 1.00 97.50 194 GLU A CA 1
ATOM 1504 C C . GLU A 1 194 ? -15.607 3.483 20.866 1.00 97.50 194 GLU A C 1
ATOM 1506 O O . GLU A 1 194 ? -14.492 3.954 21.075 1.00 97.50 194 GLU A O 1
ATOM 1511 N N . GLN A 1 195 ? -15.832 2.169 20.984 1.00 98.25 195 GLN A N 1
ATOM 1512 C CA . GLN A 1 195 ? -14.782 1.197 21.297 1.00 98.25 195 GLN A CA 1
ATOM 1513 C C . GLN A 1 195 ? -13.922 0.859 20.076 1.00 98.25 195 GLN A C 1
ATOM 1515 O O . GLN A 1 195 ? -12.752 0.539 20.246 1.00 98.25 195 GLN A O 1
ATOM 1520 N N . GLN A 1 196 ? -14.481 0.907 18.865 1.00 98.50 196 GLN A N 1
ATOM 1521 C CA . GLN A 1 196 ? -13.713 0.766 17.625 1.00 98.50 196 GLN A CA 1
ATOM 1522 C C . GLN A 1 196 ? -12.896 2.039 17.360 1.00 98.50 196 GLN A C 1
ATOM 1524 O O . GLN A 1 196 ? -11.714 1.957 17.046 1.00 98.50 196 GLN A O 1
ATOM 1529 N N . GLU A 1 197 ? -13.497 3.212 17.562 1.00 98.19 197 GLU A N 1
ATOM 1530 C CA . GLU A 1 197 ? -12.856 4.525 17.422 1.00 98.19 197 GLU A CA 1
ATOM 1531 C C . GLU A 1 197 ? -11.665 4.670 18.380 1.00 98.19 197 GLU A C 1
ATOM 1533 O O . GLU A 1 197 ? -10.567 4.996 17.937 1.00 98.19 197 GLU A O 1
ATOM 1538 N N . ALA A 1 198 ? -11.821 4.289 19.654 1.00 97.75 198 ALA A N 1
ATOM 1539 C CA . ALA A 1 198 ? -10.729 4.255 20.635 1.00 97.75 198 ALA A CA 1
ATOM 1540 C C . ALA A 1 198 ? -9.664 3.161 20.384 1.00 97.75 198 ALA A C 1
ATOM 1542 O O . ALA A 1 198 ? -8.627 3.150 21.046 1.00 97.75 198 ALA A O 1
ATOM 1543 N N . ILE A 1 199 ? -9.902 2.218 19.463 1.00 98.19 199 ILE A N 1
ATOM 1544 C CA . ILE A 1 199 ? -8.880 1.265 18.998 1.00 98.19 199 ILE A CA 1
ATOM 1545 C C . ILE A 1 199 ? -8.102 1.853 17.819 1.00 98.19 199 ILE A C 1
ATOM 1547 O O . ILE A 1 199 ? -6.882 1.735 17.790 1.00 98.19 199 ILE A O 1
ATOM 1551 N N . ILE A 1 200 ? -8.785 2.500 16.873 1.00 98.19 200 ILE A N 1
ATOM 1552 C CA . ILE A 1 200 ? -8.164 3.066 15.667 1.00 98.19 200 ILE A CA 1
ATOM 1553 C C . ILE A 1 200 ? -7.470 4.414 15.942 1.00 98.19 200 ILE A C 1
ATOM 1555 O O . ILE A 1 200 ? -6.444 4.701 15.332 1.00 98.19 200 ILE A O 1
ATOM 1559 N N . GLY A 1 201 ? -7.997 5.220 16.868 1.00 97.56 201 GLY A N 1
ATOM 1560 C CA . GLY A 1 201 ? -7.539 6.590 17.143 1.00 97.56 201 GLY A CA 1
ATOM 1561 C C . GLY A 1 201 ? -8.220 7.660 16.283 1.00 97.56 201 GLY A C 1
ATOM 1562 O O . GLY A 1 201 ? -7.689 8.756 16.132 1.00 97.56 201 GLY A O 1
ATOM 1563 N N . ARG A 1 202 ? -9.375 7.345 15.677 1.00 97.38 202 ARG A N 1
ATOM 1564 C CA . ARG A 1 202 ? -10.143 8.254 14.803 1.00 97.38 202 ARG A CA 1
ATOM 1565 C C . ARG A 1 202 ? -11.647 8.044 14.967 1.00 97.38 202 ARG A C 1
ATOM 1567 O O . ARG A 1 202 ? -12.067 6.928 15.272 1.00 97.38 202 ARG A O 1
ATOM 1574 N N . THR A 1 203 ? -12.466 9.059 14.689 1.00 96.75 203 THR A N 1
ATOM 1575 C CA . THR A 1 203 ? -13.925 8.889 14.564 1.00 96.75 203 THR A CA 1
ATOM 1576 C C . THR A 1 203 ? -14.276 8.111 13.294 1.00 96.75 203 THR A C 1
ATOM 1578 O O . THR A 1 203 ? -13.660 8.277 12.240 1.00 96.75 203 THR A O 1
ATOM 1581 N N . LYS A 1 204 ? -15.276 7.230 13.368 1.00 93.88 204 LYS A N 1
ATOM 1582 C CA . LYS A 1 204 ? -15.553 6.255 12.310 1.00 93.88 204 LYS A CA 1
ATOM 1583 C C . LYS A 1 204 ? -16.274 6.865 11.119 1.00 93.88 204 LYS A C 1
ATOM 1585 O O . LYS A 1 204 ? -15.981 6.508 9.979 1.00 93.88 204 LYS A O 1
ATOM 1590 N N . LEU A 1 205 ? -17.241 7.746 11.367 1.00 91.81 205 LEU A N 1
ATOM 1591 C CA . LEU A 1 205 ? -18.008 8.385 10.298 1.00 91.81 205 LEU A CA 1
ATOM 1592 C C . LEU A 1 205 ? -17.183 9.491 9.633 1.00 91.81 205 LEU A C 1
ATOM 1594 O O . LEU A 1 205 ? -16.923 9.416 8.433 1.00 91.81 205 LEU A O 1
ATOM 1598 N N . ASP A 1 206 ? -16.760 10.466 10.440 1.00 91.31 206 ASP A N 1
ATOM 1599 C CA . ASP A 1 206 ? -16.191 11.740 9.990 1.00 91.31 206 ASP A CA 1
ATOM 1600 C C . ASP A 1 206 ? -14.656 11.739 9.866 1.00 91.31 206 ASP A C 1
ATOM 1602 O O . ASP A 1 206 ? -14.093 12.713 9.370 1.00 91.31 206 ASP A O 1
ATOM 1606 N N . ASN A 1 207 ? -13.978 10.649 10.259 1.00 94.12 207 ASN A N 1
ATOM 1607 C CA . ASN A 1 207 ? -12.532 10.438 10.081 1.00 94.12 207 ASN A CA 1
ATOM 1608 C C . ASN A 1 207 ? -11.631 11.472 10.801 1.00 94.12 207 ASN A C 1
ATOM 1610 O O . ASN A 1 207 ? -10.498 11.736 10.388 1.00 94.12 207 ASN A O 1
ATOM 1614 N N . ILE A 1 208 ? -12.135 12.061 11.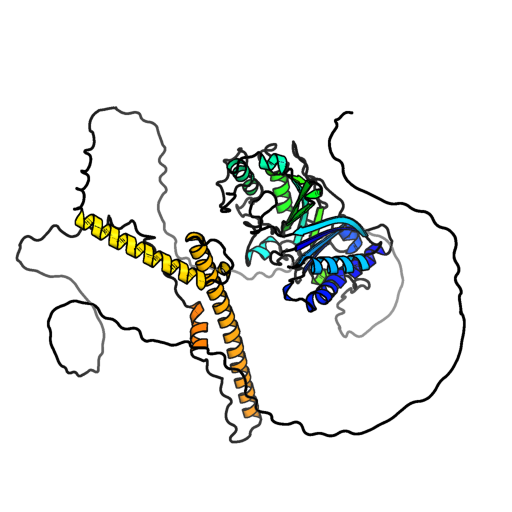886 1.00 94.06 208 ILE A N 1
ATOM 1615 C CA . ILE A 1 208 ? -11.435 13.066 12.698 1.00 94.06 208 ILE A CA 1
ATOM 1616 C C . ILE A 1 208 ? -10.460 12.347 13.643 1.00 94.06 208 ILE A C 1
ATOM 1618 O O . ILE A 1 208 ? -10.808 11.292 14.173 1.00 94.06 208 ILE A O 1
ATOM 1622 N N . GLU A 1 209 ? -9.257 12.895 13.845 1.00 94.44 209 GLU A N 1
ATOM 1623 C CA . GLU A 1 209 ? -8.303 12.432 14.871 1.00 94.44 209 GLU A CA 1
ATOM 1624 C C . GLU A 1 209 ? -8.982 12.364 16.255 1.00 94.44 209 GLU A C 1
ATOM 1626 O O . GLU A 1 209 ? -9.828 13.204 16.575 1.00 94.44 209 GLU A O 1
ATOM 1631 N N . LEU A 1 210 ? -8.595 11.406 17.096 1.00 94.88 210 LEU A N 1
ATOM 1632 C CA . LEU A 1 210 ? -8.829 11.486 18.541 1.00 94.88 210 LEU A CA 1
ATOM 1633 C C . LEU A 1 210 ? -7.553 11.960 19.243 1.00 94.88 210 LEU A C 1
ATOM 1635 O O . LEU A 1 210 ? -6.453 11.715 18.746 1.00 94.88 210 LEU A O 1
ATOM 1639 N N . ASP A 1 211 ? -7.707 12.593 20.406 1.00 93.75 211 ASP A N 1
ATOM 1640 C CA . ASP A 1 211 ? -6.580 12.910 21.285 1.00 93.75 211 ASP A CA 1
ATOM 1641 C C . ASP A 1 211 ? -5.838 11.616 21.676 1.00 93.75 211 ASP A C 1
ATOM 1643 O O . ASP A 1 211 ? -6.467 10.599 21.998 1.00 93.75 211 ASP A O 1
ATOM 1647 N N . ASP A 1 212 ? -4.504 11.642 21.645 1.00 91.00 212 ASP A N 1
ATOM 1648 C CA . ASP A 1 212 ? -3.683 10.505 22.065 1.00 91.00 212 ASP A CA 1
ATOM 1649 C C . ASP A 1 212 ? -3.787 10.277 23.586 1.00 91.00 212 ASP A C 1
ATOM 1651 O O . ASP A 1 212 ? -4.004 11.206 24.366 1.00 91.00 212 ASP A O 1
ATOM 1655 N N . ALA A 1 213 ? -3.650 9.023 24.026 1.00 91.44 213 ALA A N 1
ATOM 1656 C CA . ALA A 1 213 ? -3.756 8.679 25.445 1.00 91.44 213 ALA A CA 1
ATOM 1657 C C . ALA A 1 213 ? -2.488 9.082 26.218 1.00 91.44 213 ALA A C 1
ATOM 1659 O O . ALA A 1 213 ? -1.393 9.064 25.654 1.00 91.44 213 ALA A O 1
ATOM 1660 N N . ASP A 1 214 ? -2.608 9.373 27.521 1.00 91.25 214 ASP A N 1
ATOM 1661 C CA . ASP A 1 214 ? -1.449 9.748 28.348 1.00 91.25 214 ASP A CA 1
ATOM 1662 C C . ASP A 1 214 ? -0.333 8.681 28.313 1.00 91.25 214 ASP A C 1
ATOM 1664 O O . ASP A 1 214 ? -0.579 7.481 28.126 1.00 91.25 214 ASP A O 1
ATOM 1668 N N . GLU A 1 215 ? 0.909 9.102 28.564 1.00 86.31 215 GLU A N 1
ATOM 1669 C CA . GLU A 1 215 ? 2.061 8.199 28.628 1.00 86.31 215 GLU A CA 1
ATOM 1670 C C . GLU A 1 215 ? 1.818 7.036 29.615 1.00 86.31 215 GLU A C 1
ATOM 1672 O O . GLU A 1 215 ? 1.304 7.210 30.722 1.00 86.31 215 GLU A O 1
ATOM 1677 N N . GLY A 1 216 ? 2.168 5.816 29.199 1.00 89.00 216 GLY A N 1
ATOM 1678 C CA . GLY A 1 216 ? 1.944 4.601 29.988 1.00 89.00 216 GLY A CA 1
ATOM 1679 C C . GLY A 1 216 ? 0.520 4.028 29.919 1.00 89.00 216 GLY A C 1
ATOM 1680 O O . GLY A 1 216 ? 0.304 2.924 30.418 1.00 89.00 216 GLY A O 1
ATOM 1681 N N . GLN A 1 217 ? -0.443 4.721 29.299 1.00 93.44 217 GLN A N 1
ATOM 1682 C CA . GLN A 1 217 ? -1.780 4.178 29.030 1.00 93.44 217 GLN A CA 1
ATOM 1683 C C . GLN A 1 217 ? -1.838 3.404 27.703 1.00 93.44 217 GLN A C 1
ATOM 1685 O O . GLN A 1 217 ? -0.870 3.326 26.948 1.00 93.44 217 GLN A O 1
ATOM 1690 N N . GLN A 1 218 ? -2.999 2.808 27.405 1.00 96.38 218 GLN A N 1
ATOM 1691 C CA . GLN A 1 218 ? -3.221 2.155 26.117 1.00 96.38 218 GLN A CA 1
ATOM 1692 C C . GLN A 1 218 ? -3.240 3.191 24.994 1.00 96.38 218 GLN A C 1
ATOM 1694 O O . GLN A 1 218 ? -4.214 3.922 24.836 1.00 96.38 218 GLN A O 1
ATOM 1699 N N . GLN A 1 219 ? -2.230 3.110 24.141 1.00 97.06 219 GLN A N 1
ATOM 1700 C CA . GLN A 1 219 ? -2.175 3.816 22.871 1.00 97.06 219 GLN A CA 1
ATOM 1701 C C . GLN A 1 219 ? -3.073 3.159 21.804 1.00 97.06 219 GLN A C 1
ATOM 1703 O O . GLN A 1 219 ? -3.292 1.939 21.823 1.00 97.06 219 GLN A O 1
ATOM 1708 N N . SER A 1 220 ? -3.608 3.984 20.898 1.00 97.62 220 SER A N 1
ATOM 1709 C CA . SER A 1 220 ? -4.426 3.564 19.748 1.00 97.62 220 SER A CA 1
ATOM 1710 C C . SER A 1 220 ? -3.560 3.110 18.562 1.00 97.62 220 SER A C 1
ATOM 1712 O O . SER A 1 220 ? -2.344 3.282 18.592 1.00 97.62 220 SER A O 1
ATOM 1714 N N . HIS A 1 221 ? -4.165 2.574 17.496 1.00 97.88 221 HIS A N 1
ATOM 1715 C CA . HIS A 1 221 ? -3.452 2.243 16.256 1.00 97.88 221 HIS A CA 1
ATOM 1716 C C . HIS A 1 221 ? -2.711 3.465 15.678 1.00 97.88 221 HIS A C 1
ATOM 1718 O O . HIS A 1 221 ? -1.504 3.391 15.460 1.00 97.88 221 HIS A O 1
ATOM 1724 N N . LYS A 1 222 ? -3.394 4.616 15.537 1.00 96.19 222 LYS A N 1
ATOM 1725 C CA . LYS A 1 222 ? -2.788 5.915 15.169 1.00 96.19 222 LYS A CA 1
ATOM 1726 C C . LYS A 1 222 ? -1.604 6.248 16.082 1.00 96.19 222 LYS A C 1
ATOM 1728 O O . LYS A 1 222 ? -0.493 6.455 15.607 1.00 96.19 222 LYS A O 1
ATOM 1733 N N . SER A 1 223 ? -1.823 6.227 17.395 1.00 95.88 223 SER A N 1
ATOM 1734 C CA . SER A 1 223 ? -0.825 6.616 18.403 1.00 95.88 223 SER A CA 1
ATOM 1735 C C . SER A 1 223 ? 0.371 5.651 18.482 1.00 95.88 223 SER A C 1
ATOM 1737 O O . SER A 1 223 ? 1.450 6.027 18.933 1.00 95.88 223 SER A O 1
ATOM 1739 N N . LEU A 1 224 ? 0.217 4.392 18.057 1.00 96.75 224 LEU A N 1
ATOM 1740 C CA . LEU A 1 224 ? 1.312 3.421 17.937 1.00 96.75 224 LEU A CA 1
ATOM 1741 C C . LEU A 1 224 ? 2.028 3.503 16.580 1.00 96.75 224 LEU A C 1
ATOM 1743 O O . LEU A 1 224 ? 3.186 3.094 16.510 1.00 96.75 224 LEU A O 1
ATOM 1747 N N . ALA A 1 225 ? 1.373 4.049 15.552 1.00 96.00 225 ALA A N 1
ATOM 1748 C CA . ALA A 1 225 ? 1.936 4.272 14.225 1.00 96.00 225 ALA A CA 1
ATOM 1749 C C . ALA A 1 225 ? 2.722 5.591 14.098 1.00 96.00 225 ALA A C 1
ATOM 1751 O O . ALA A 1 225 ? 3.692 5.604 13.356 1.00 96.00 225 ALA A O 1
ATOM 1752 N N . THR A 1 226 ? 2.391 6.669 14.820 1.00 95.12 226 THR A N 1
ATOM 1753 C CA . THR A 1 226 ? 3.218 7.900 14.842 1.00 95.12 226 THR A CA 1
ATOM 1754 C C . THR A 1 226 ? 4.634 7.603 15.364 1.00 95.12 226 THR A C 1
ATOM 1756 O O . THR A 1 226 ? 4.802 7.127 16.493 1.00 95.12 226 THR A O 1
ATOM 1759 N N . ILE A 1 227 ? 5.659 7.873 14.543 1.00 96.19 227 ILE A N 1
ATOM 1760 C CA . ILE A 1 227 ? 7.084 7.657 14.851 1.00 96.19 227 ILE A CA 1
ATOM 1761 C C . ILE A 1 227 ? 7.829 8.989 14.837 1.00 96.19 227 ILE A C 1
ATOM 1763 O O . ILE A 1 227 ? 8.051 9.557 13.775 1.00 96.19 227 ILE A O 1
ATOM 1767 N N . GLU A 1 228 ? 8.299 9.421 16.002 1.00 93.88 228 GLU A N 1
ATOM 1768 C CA . GLU A 1 228 ? 9.204 10.563 16.163 1.00 93.88 228 GLU A CA 1
ATOM 1769 C C . GLU A 1 228 ? 10.645 10.086 16.420 1.00 93.88 228 GLU A C 1
ATOM 1771 O O . GLU A 1 228 ? 10.857 9.004 16.981 1.00 93.88 228 GLU A O 1
ATOM 1776 N N . ASP A 1 229 ? 11.637 10.888 16.024 1.00 88.75 229 ASP A N 1
ATOM 1777 C CA . ASP A 1 229 ? 13.042 10.709 16.420 1.00 88.75 229 ASP A CA 1
ATOM 1778 C C . ASP A 1 229 ? 13.430 11.501 17.684 1.00 88.75 229 ASP A C 1
ATOM 1780 O O . ASP A 1 229 ? 12.641 12.254 18.250 1.00 88.75 229 ASP A O 1
ATOM 1784 N N . GLU A 1 230 ? 14.681 11.348 18.136 1.00 85.31 230 GLU A N 1
ATOM 1785 C CA . GLU A 1 230 ? 15.229 12.057 19.308 1.00 85.31 230 GLU A CA 1
ATOM 1786 C C . GLU A 1 230 ? 15.248 13.594 19.158 1.00 85.31 230 GLU A C 1
ATOM 1788 O O . GLU A 1 230 ? 15.435 14.306 20.145 1.00 85.31 230 GLU A O 1
ATOM 1793 N N . GLY A 1 231 ? 15.068 14.116 17.939 1.00 83.00 231 GLY A N 1
ATOM 1794 C CA . GLY A 1 231 ? 14.921 15.542 17.648 1.00 83.00 231 GLY A CA 1
ATOM 1795 C C . GLY A 1 231 ? 13.467 16.025 17.601 1.00 83.00 231 GLY A C 1
ATOM 1796 O O . GLY A 1 231 ? 13.252 17.219 17.396 1.00 83.00 231 GLY A O 1
ATOM 1797 N N . GLY A 1 232 ? 12.483 15.135 17.777 1.00 86.56 232 GLY A N 1
ATOM 1798 C CA . GLY A 1 232 ? 11.056 15.445 17.661 1.00 86.56 232 GLY A CA 1
ATOM 1799 C C . GLY A 1 232 ? 10.572 15.611 16.217 1.00 86.56 232 GLY A C 1
ATOM 1800 O O . GLY A 1 232 ? 9.587 16.310 15.987 1.00 86.56 232 GLY A O 1
ATOM 1801 N N . SER A 1 233 ? 11.266 15.023 15.234 1.00 90.88 233 SER A N 1
ATOM 1802 C CA . SER A 1 233 ? 10.788 14.985 13.843 1.00 90.88 233 SER A CA 1
ATOM 1803 C C . SER A 1 233 ? 9.987 13.705 13.602 1.00 90.88 233 SER A C 1
ATOM 1805 O O . SER A 1 233 ? 10.497 12.619 13.882 1.00 90.88 233 SER A O 1
ATOM 1807 N N . GLU A 1 234 ? 8.764 13.813 13.076 1.00 93.50 234 GLU A N 1
ATOM 1808 C CA . GLU A 1 234 ? 7.953 12.655 12.667 1.00 93.50 234 GLU A CA 1
ATOM 1809 C C . GLU A 1 234 ? 8.493 12.041 11.355 1.00 93.50 234 GLU A C 1
ATOM 1811 O O . GLU A 1 234 ? 8.993 12.754 10.481 1.00 93.50 234 GLU A O 1
ATOM 1816 N N . HIS A 1 235 ? 8.436 10.710 11.223 1.00 95.19 235 HIS A N 1
ATOM 1817 C CA . HIS A 1 235 ? 8.880 9.967 10.034 1.00 95.19 235 HIS A CA 1
ATOM 1818 C C . HIS A 1 235 ? 7.701 9.208 9.423 1.00 95.19 235 HIS A C 1
ATOM 1820 O O . HIS A 1 235 ? 7.337 8.122 9.879 1.00 95.19 235 HIS A O 1
ATOM 1826 N N . ASP A 1 236 ? 7.128 9.780 8.366 1.00 95.44 236 ASP A N 1
ATOM 1827 C CA . ASP A 1 236 ? 6.017 9.191 7.618 1.00 95.44 236 ASP A CA 1
ATOM 1828 C C . ASP A 1 236 ? 6.395 7.923 6.838 1.00 95.44 236 ASP A C 1
ATOM 1830 O O . ASP A 1 236 ? 7.549 7.680 6.463 1.00 95.44 236 ASP A O 1
ATOM 1834 N N . ILE A 1 237 ? 5.357 7.163 6.480 1.00 96.94 237 ILE A N 1
ATOM 1835 C CA . ILE A 1 237 ? 5.410 6.106 5.465 1.00 96.94 237 ILE A CA 1
ATOM 1836 C C . ILE A 1 237 ? 4.224 6.259 4.504 1.00 96.94 237 ILE A C 1
ATOM 1838 O O . ILE A 1 237 ? 3.128 6.641 4.912 1.00 96.94 237 ILE A O 1
ATOM 1842 N N . LEU A 1 238 ? 4.407 5.926 3.226 1.00 97.44 238 LEU A N 1
ATOM 1843 C CA . LEU A 1 238 ? 3.304 5.907 2.260 1.00 97.44 238 LEU A CA 1
ATOM 1844 C C . LEU A 1 238 ? 2.634 4.532 2.279 1.00 97.44 238 LEU A C 1
ATOM 1846 O O . LEU A 1 238 ? 3.265 3.532 1.925 1.00 97.44 238 LEU A O 1
ATOM 1850 N N . ARG A 1 239 ? 1.353 4.477 2.653 1.00 96.75 239 ARG A N 1
ATOM 1851 C CA . ARG A 1 239 ? 0.576 3.231 2.697 1.00 96.75 239 ARG A CA 1
ATOM 1852 C C . ARG A 1 239 ? -0.436 3.164 1.563 1.00 96.75 239 ARG A C 1
ATOM 1854 O O . ARG A 1 239 ? -1.191 4.106 1.339 1.00 96.75 239 ARG A O 1
ATOM 1861 N N . ASP A 1 240 ? -0.510 2.017 0.900 1.00 95.81 240 ASP A N 1
ATOM 1862 C CA . ASP A 1 240 ? -1.511 1.732 -0.144 1.00 95.81 240 ASP A CA 1
ATOM 1863 C C . ASP A 1 240 ? -2.344 0.501 0.249 1.00 95.81 240 ASP A C 1
ATOM 1865 O O . ASP A 1 240 ? -2.604 -0.395 -0.548 1.00 95.81 240 ASP A O 1
ATOM 1869 N N . ASN A 1 241 ? -2.725 0.440 1.532 1.00 96.56 241 ASN A N 1
ATOM 1870 C CA . ASN A 1 241 ? -3.496 -0.653 2.128 1.00 96.56 241 ASN A CA 1
ATOM 1871 C C . ASN A 1 241 ? -4.754 -0.964 1.308 1.00 96.56 241 ASN A C 1
ATOM 1873 O O . ASN A 1 241 ? -5.518 -0.045 1.000 1.00 96.56 241 ASN A O 1
ATOM 1877 N N . MET A 1 242 ? -5.004 -2.240 1.009 1.00 97.19 242 MET A N 1
ATOM 1878 C CA . MET A 1 242 ? -6.122 -2.663 0.156 1.00 97.19 242 MET A CA 1
ATOM 1879 C C . MET A 1 242 ? -6.983 -3.760 0.802 1.00 97.19 242 MET A C 1
ATOM 1881 O O . MET A 1 242 ? -6.464 -4.831 1.128 1.00 97.19 242 MET A O 1
ATOM 1885 N N . PRO A 1 243 ? -8.304 -3.540 0.940 1.00 97.69 243 PRO A N 1
ATOM 1886 C CA . PRO A 1 243 ? -9.285 -4.593 1.189 1.00 97.69 243 PRO A CA 1
ATOM 1887 C C . PRO A 1 243 ? -9.165 -5.773 0.221 1.00 97.69 243 PRO A C 1
ATOM 1889 O O . PRO A 1 243 ? -9.046 -5.586 -0.990 1.00 97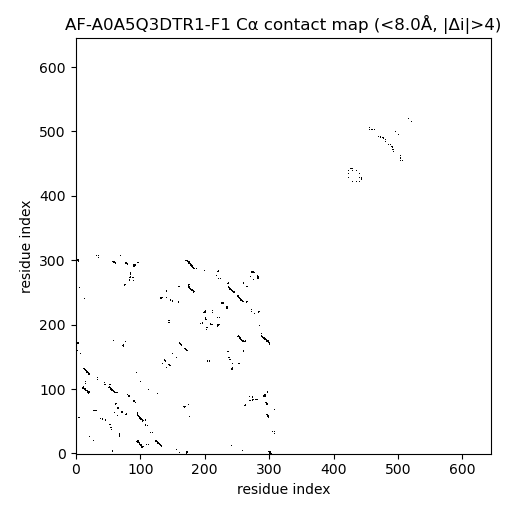.69 243 PRO A O 1
ATOM 1892 N N . PHE A 1 244 ? -9.273 -6.989 0.750 1.00 97.94 244 PHE A N 1
ATOM 1893 C CA . PHE A 1 244 ? -9.456 -8.218 -0.025 1.00 97.94 244 PHE A CA 1
ATOM 1894 C C . PHE A 1 244 ? -10.405 -9.178 0.711 1.00 97.94 244 PHE A C 1
ATOM 1896 O O . PHE A 1 244 ? -10.779 -8.951 1.866 1.00 97.94 244 PHE A O 1
ATOM 1903 N N . GLY A 1 245 ? -10.808 -10.266 0.053 1.00 95.50 245 GLY A N 1
ATOM 1904 C CA . GLY A 1 245 ? -11.498 -11.368 0.720 1.00 95.50 245 GLY A CA 1
ATOM 1905 C C . GLY A 1 245 ? -12.467 -12.145 -0.163 1.00 95.50 245 GLY A C 1
ATOM 1906 O O . GLY A 1 245 ? -12.711 -11.817 -1.324 1.00 95.50 245 GLY A O 1
ATOM 1907 N N . SER A 1 246 ? -13.059 -13.164 0.448 1.00 94.88 246 SER A N 1
ATOM 1908 C CA . SER A 1 246 ? -14.004 -14.100 -0.144 1.00 94.88 246 SER A CA 1
ATOM 1909 C C . SER A 1 246 ? -15.206 -14.247 0.800 1.00 94.88 246 SER A C 1
ATOM 1911 O O . SER A 1 246 ? -15.217 -15.114 1.682 1.00 94.88 246 SER A O 1
ATOM 1913 N N . PRO A 1 247 ? -16.249 -13.401 0.657 1.00 92.19 247 PRO A N 1
ATOM 1914 C CA . PRO A 1 247 ? -17.362 -13.353 1.609 1.00 92.19 247 PRO A CA 1
ATOM 1915 C C . PRO A 1 247 ? -18.126 -14.676 1.759 1.00 92.19 247 PRO A C 1
ATOM 1917 O O . PRO A 1 247 ? -18.667 -14.948 2.827 1.00 92.19 247 PRO A O 1
ATOM 1920 N N . ALA A 1 248 ? -18.142 -15.515 0.716 1.00 93.81 248 ALA A N 1
ATOM 1921 C CA . ALA A 1 248 ? -18.750 -16.848 0.745 1.00 93.81 248 ALA A CA 1
ATOM 1922 C C . ALA A 1 248 ? -17.941 -17.870 1.569 1.00 93.81 248 ALA A C 1
ATOM 1924 O O . ALA A 1 248 ? -18.511 -18.831 2.078 1.00 93.81 248 ALA A O 1
ATOM 1925 N N . GLN A 1 249 ? -16.633 -17.652 1.725 1.00 93.69 249 GLN A N 1
ATOM 1926 C CA . GLN A 1 249 ? -15.735 -18.444 2.576 1.00 93.69 249 GLN A CA 1
ATOM 1927 C C . GLN A 1 249 ? -15.546 -17.805 3.967 1.00 93.69 249 GLN A C 1
ATOM 1929 O O . GLN A 1 249 ? -14.842 -18.352 4.810 1.00 93.69 249 GLN A O 1
ATOM 1934 N N . GLY A 1 250 ? -16.183 -16.654 4.224 1.00 92.62 250 GLY A N 1
ATOM 1935 C CA . GLY A 1 250 ? -16.032 -15.884 5.461 1.00 92.62 250 GLY A CA 1
ATOM 1936 C C . GLY A 1 250 ? -14.713 -15.111 5.567 1.00 92.62 250 GLY A C 1
ATOM 1937 O O . GLY A 1 250 ? -14.423 -14.564 6.629 1.00 92.62 250 GLY A O 1
ATOM 1938 N N . GLU A 1 251 ? -13.924 -15.053 4.494 1.00 95.75 251 GLU A N 1
ATOM 1939 C CA . GLU A 1 251 ? -12.632 -14.373 4.472 1.00 95.75 251 GLU A CA 1
ATOM 1940 C C . GLU A 1 251 ? -12.813 -12.874 4.207 1.00 95.75 251 GLU A C 1
ATOM 1942 O O . GLU A 1 251 ? -13.401 -12.472 3.201 1.00 95.75 251 GLU A O 1
ATOM 1947 N N . PHE A 1 252 ? -12.267 -12.048 5.097 1.00 97.50 252 PHE A N 1
ATOM 1948 C CA . PHE A 1 252 ? -12.194 -10.597 4.953 1.00 97.50 252 PHE A CA 1
ATOM 1949 C C . PHE A 1 252 ? -10.825 -10.143 5.448 1.00 97.50 252 PHE A C 1
ATOM 1951 O O . PHE A 1 252 ? -10.426 -10.493 6.562 1.00 97.50 252 PHE A O 1
ATOM 1958 N N . GLY A 1 253 ? -10.112 -9.371 4.637 1.00 97.88 253 GLY A N 1
ATOM 1959 C CA . GLY A 1 253 ? -8.725 -9.023 4.896 1.00 97.88 253 GLY A CA 1
ATOM 1960 C C . GLY A 1 253 ? -8.356 -7.615 4.454 1.00 97.88 253 GLY A C 1
ATOM 1961 O O . GLY A 1 253 ? -9.065 -6.980 3.674 1.00 97.88 253 GLY A O 1
ATOM 1962 N N . THR A 1 254 ? -7.214 -7.156 4.953 1.00 98.44 254 THR A N 1
ATOM 1963 C CA . THR A 1 254 ? -6.524 -5.955 4.480 1.00 98.44 254 THR A CA 1
ATOM 1964 C C . THR A 1 254 ? -5.098 -6.358 4.152 1.00 98.44 254 THR A C 1
ATOM 1966 O O . THR A 1 254 ? -4.392 -6.919 4.992 1.00 98.44 254 THR A O 1
ATOM 1969 N N . TYR A 1 255 ? -4.670 -6.115 2.920 1.00 98.69 255 TYR A N 1
ATOM 1970 C CA . TYR A 1 255 ? -3.273 -6.262 2.553 1.00 98.69 255 TYR A CA 1
ATOM 1971 C C . TYR A 1 255 ? -2.560 -4.976 2.959 1.00 98.69 255 TYR A C 1
ATOM 1973 O O . TYR A 1 255 ? -2.802 -3.921 2.368 1.00 98.69 255 TYR A O 1
ATOM 1981 N N . PHE A 1 256 ? -1.749 -5.045 4.014 1.00 98.56 256 PHE A N 1
ATOM 1982 C CA . PHE A 1 256 ? -0.897 -3.937 4.423 1.00 98.56 256 PHE A CA 1
ATOM 1983 C C . PHE A 1 256 ? 0.295 -3.843 3.476 1.00 98.56 256 PHE A C 1
ATOM 1985 O O . PHE A 1 256 ? 0.965 -4.843 3.201 1.00 98.56 256 PHE A O 1
ATOM 1992 N N . ILE A 1 257 ? 0.575 -2.623 3.033 1.00 98.50 257 ILE A N 1
ATOM 1993 C CA . ILE A 1 257 ? 1.786 -2.268 2.304 1.00 98.50 257 ILE A CA 1
ATOM 1994 C C . ILE A 1 257 ? 2.231 -0.879 2.755 1.00 98.50 257 ILE A C 1
ATOM 1996 O O . ILE A 1 257 ? 1.452 0.073 2.696 1.00 98.50 257 ILE A O 1
ATOM 2000 N N . GLY A 1 258 ? 3.482 -0.769 3.197 1.00 98.06 258 GLY A N 1
ATOM 2001 C CA . GLY A 1 258 ? 4.113 0.495 3.571 1.00 98.06 258 GLY A CA 1
ATOM 2002 C C . GLY A 1 258 ? 5.423 0.694 2.818 1.00 98.06 258 GLY A C 1
ATOM 2003 O O . GLY A 1 258 ? 6.272 -0.198 2.831 1.00 98.06 258 GLY A O 1
ATOM 2004 N N . TYR A 1 259 ? 5.581 1.855 2.184 1.00 98.44 259 TYR A N 1
ATOM 2005 C CA . TYR A 1 259 ? 6.824 2.314 1.563 1.00 98.44 259 TYR A CA 1
ATOM 2006 C C . TYR A 1 259 ? 7.504 3.375 2.434 1.00 98.44 259 TYR A C 1
ATOM 2008 O O . TYR A 1 259 ? 6.837 4.279 2.940 1.00 98.44 259 TYR A O 1
ATOM 2016 N N . SER A 1 260 ? 8.829 3.308 2.564 1.00 97.56 260 SER A N 1
ATOM 2017 C CA . SER A 1 260 ? 9.638 4.332 3.235 1.00 97.56 260 SER A CA 1
ATOM 2018 C C . SER A 1 260 ? 11.066 4.352 2.697 1.00 97.56 260 SER A C 1
ATOM 2020 O O . SER A 1 260 ? 11.588 3.320 2.276 1.00 97.56 260 SER A O 1
ATOM 2022 N N . LYS A 1 261 ? 11.749 5.498 2.769 1.00 96.88 261 LYS A N 1
ATOM 2023 C CA . LYS A 1 261 ? 13.198 5.562 2.515 1.00 96.88 261 LYS A CA 1
ATOM 2024 C C . LYS A 1 261 ? 14.048 4.976 3.650 1.00 96.88 261 LYS A C 1
ATOM 2026 O O . LYS A 1 261 ? 15.236 4.750 3.451 1.00 96.88 261 LYS A O 1
ATOM 2031 N N . LYS A 1 262 ? 13.440 4.715 4.813 1.00 96.88 262 LYS A N 1
ATOM 2032 C CA . LYS A 1 262 ? 14.051 4.137 6.019 1.00 96.88 262 LYS A CA 1
ATOM 2033 C C . LYS A 1 262 ? 13.231 2.925 6.459 1.00 96.88 262 LYS A C 1
ATOM 2035 O O . LYS A 1 262 ? 12.088 3.076 6.890 1.00 96.88 262 LYS A O 1
ATOM 2040 N N . LEU A 1 263 ? 13.789 1.722 6.374 1.00 97.81 263 LEU A N 1
ATOM 2041 C CA . LEU A 1 263 ? 13.097 0.508 6.813 1.00 97.81 263 LEU A CA 1
ATOM 2042 C C . LEU A 1 263 ? 12.826 0.539 8.324 1.00 97.81 263 LEU A C 1
ATOM 2044 O O . LEU A 1 263 ? 11.752 0.113 8.760 1.00 97.81 263 LEU A O 1
ATOM 2048 N N . TRP A 1 264 ? 13.761 1.085 9.114 1.00 97.56 264 TRP A N 1
ATOM 2049 C CA . TRP A 1 264 ? 13.642 1.124 10.577 1.00 97.56 264 TRP A CA 1
ATOM 2050 C C . TRP A 1 264 ? 12.366 1.821 11.070 1.00 97.56 264 TRP A C 1
ATOM 2052 O O . TRP A 1 264 ? 11.870 1.480 12.142 1.00 97.56 264 TRP A O 1
ATOM 2062 N N . VAL A 1 265 ? 11.801 2.753 10.294 1.00 97.81 265 VAL A N 1
ATOM 2063 C CA . VAL A 1 265 ? 10.553 3.463 10.624 1.00 97.81 265 VAL A CA 1
ATOM 2064 C C . VAL A 1 265 ? 9.380 2.480 10.676 1.00 97.81 265 VAL A C 1
ATOM 2066 O O . VAL A 1 265 ? 8.680 2.401 11.687 1.00 97.81 265 VAL A O 1
ATOM 2069 N N . ILE A 1 266 ? 9.216 1.653 9.636 1.00 98.25 266 ILE A N 1
ATOM 2070 C CA . ILE A 1 266 ? 8.169 0.620 9.593 1.00 98.25 266 ILE A CA 1
ATOM 2071 C C . ILE A 1 266 ? 8.437 -0.447 10.661 1.00 98.25 266 ILE A C 1
ATOM 2073 O O . ILE A 1 266 ? 7.517 -0.873 11.359 1.00 98.25 266 ILE A O 1
ATOM 2077 N N . GLU A 1 267 ? 9.696 -0.852 10.850 1.00 98.38 267 GLU A N 1
ATOM 2078 C CA . GLU A 1 267 ? 10.059 -1.788 11.919 1.00 98.38 267 GLU A CA 1
ATOM 2079 C C . GLU A 1 267 ? 9.749 -1.236 13.318 1.00 98.38 267 GLU A C 1
ATOM 2081 O O . GLU A 1 267 ? 9.368 -2.003 14.205 1.00 98.38 267 GLU A O 1
ATOM 2086 N N . LYS A 1 268 ? 9.837 0.085 13.524 1.00 98.00 268 LYS A N 1
ATOM 2087 C CA . LYS A 1 268 ? 9.463 0.721 14.789 1.00 98.00 268 LYS A CA 1
ATOM 2088 C C . LYS A 1 268 ? 7.951 0.761 14.988 1.00 98.00 268 LYS A C 1
ATOM 2090 O O . LYS A 1 268 ? 7.503 0.488 16.101 1.00 98.00 268 LYS A O 1
ATOM 2095 N N . MET A 1 269 ? 7.167 1.011 13.936 1.00 98.25 269 MET A N 1
ATOM 2096 C CA . MET A 1 269 ? 5.703 0.869 13.984 1.00 98.25 269 MET A CA 1
ATOM 2097 C C . MET A 1 269 ? 5.311 -0.571 14.346 1.00 98.25 269 MET A C 1
ATOM 2099 O O . MET A 1 269 ? 4.527 -0.784 15.267 1.00 98.25 269 MET A O 1
ATOM 2103 N N . LEU A 1 270 ? 5.919 -1.574 13.703 1.00 98.44 270 LEU A N 1
ATOM 2104 C CA . LEU A 1 270 ? 5.659 -2.990 13.990 1.00 98.44 270 LEU A CA 1
ATOM 2105 C C . LEU A 1 270 ? 6.080 -3.395 15.411 1.00 98.44 270 LEU A C 1
ATOM 2107 O O . LEU A 1 270 ? 5.352 -4.132 16.076 1.00 98.44 270 LEU A O 1
ATOM 2111 N N . GLU A 1 271 ? 7.202 -2.884 15.922 1.00 98.25 271 GLU A N 1
ATOM 2112 C CA . GLU A 1 271 ? 7.604 -3.085 17.317 1.00 98.25 271 GLU A CA 1
ATOM 2113 C C . GLU A 1 271 ? 6.576 -2.485 18.290 1.00 98.25 271 GLU A C 1
ATOM 2115 O O . GLU A 1 271 ? 6.093 -3.194 19.177 1.00 98.25 271 GLU A O 1
ATOM 2120 N N . ARG A 1 272 ? 6.173 -1.222 18.084 1.00 97.94 272 ARG A N 1
ATOM 2121 C CA . ARG A 1 272 ? 5.141 -0.542 18.888 1.00 97.94 272 ARG A CA 1
ATOM 2122 C C . ARG A 1 272 ? 3.808 -1.294 18.844 1.00 97.94 272 ARG A C 1
ATOM 2124 O O . ARG A 1 272 ? 3.203 -1.507 19.891 1.00 97.94 272 ARG A O 1
ATOM 2131 N N . MET A 1 273 ? 3.378 -1.750 17.668 1.00 98.31 273 MET A N 1
ATOM 2132 C CA . MET A 1 273 ? 2.112 -2.464 17.488 1.00 98.31 273 MET A CA 1
ATOM 2133 C C . MET A 1 273 ? 2.111 -3.857 18.130 1.00 98.31 273 MET A C 1
ATOM 2135 O O . MET A 1 273 ? 1.180 -4.192 18.862 1.00 98.31 273 MET A O 1
ATOM 2139 N N . PHE A 1 274 ? 3.127 -4.686 17.870 1.00 98.50 274 PHE A N 1
ATOM 2140 C CA . PHE A 1 274 ? 3.126 -6.087 18.308 1.00 98.50 274 PHE A CA 1
ATOM 2141 C C . PHE A 1 274 ? 3.653 -6.276 19.733 1.00 98.50 274 PHE A C 1
ATOM 2143 O O . PHE A 1 274 ? 3.080 -7.071 20.479 1.00 98.50 274 PHE A O 1
ATOM 2150 N N . VAL A 1 275 ? 4.714 -5.565 20.132 1.00 97.81 275 VAL A N 1
ATOM 2151 C CA . VAL A 1 275 ? 5.305 -5.674 21.481 1.00 97.81 275 VAL A CA 1
ATOM 2152 C C . VAL A 1 275 ? 4.574 -4.771 22.478 1.00 97.81 275 VAL A C 1
ATOM 2154 O O . VAL A 1 275 ? 4.380 -5.172 23.627 1.00 97.81 275 VAL A O 1
ATOM 2157 N N . GLY A 1 276 ? 4.103 -3.604 22.031 1.00 95.94 276 GLY A N 1
ATOM 2158 C CA . GLY A 1 276 ? 3.368 -2.634 22.843 1.00 95.94 276 GLY A CA 1
ATOM 2159 C C . GLY A 1 276 ? 4.241 -1.541 23.458 1.00 95.94 276 GLY A C 1
ATOM 2160 O O . GLY A 1 276 ? 5.429 -1.740 23.716 1.00 95.94 276 GLY A O 1
ATOM 2161 N N . VAL A 1 277 ? 3.621 -0.391 23.737 1.00 92.81 277 VAL A N 1
ATOM 2162 C CA . VAL A 1 277 ? 4.221 0.720 24.492 1.00 92.81 277 VAL A CA 1
ATOM 2163 C C . VAL A 1 277 ? 3.278 1.100 25.641 1.00 92.81 277 VAL A C 1
ATOM 2165 O O . VAL A 1 277 ? 2.205 1.636 25.366 1.00 92.81 277 VAL A O 1
ATOM 2168 N N . PRO A 1 278 ? 3.642 0.841 26.913 1.00 92.69 278 PRO A N 1
ATOM 2169 C CA . PRO A 1 278 ? 4.782 0.032 27.364 1.00 92.69 278 PRO A CA 1
ATOM 2170 C C . PRO A 1 278 ? 4.657 -1.453 26.945 1.00 92.69 278 PRO A C 1
ATOM 2172 O O . PRO A 1 278 ? 3.561 -1.904 26.596 1.00 92.69 278 PRO A O 1
ATOM 2175 N N . PRO A 1 279 ? 5.749 -2.244 26.987 1.00 92.69 279 PRO A N 1
ATOM 2176 C CA . PRO A 1 279 ? 5.735 -3.646 26.566 1.00 92.69 279 PRO A CA 1
ATOM 2177 C C . PRO A 1 279 ? 4.626 -4.472 27.231 1.00 92.69 279 PRO A C 1
ATOM 2179 O O . PRO A 1 279 ? 4.468 -4.475 28.451 1.00 92.69 279 PRO A O 1
ATOM 2182 N N . GLY A 1 280 ? 3.855 -5.185 26.410 1.00 90.50 280 GLY A N 1
ATOM 2183 C CA . GLY A 1 280 ? 2.640 -5.901 26.804 1.00 90.50 280 GLY A CA 1
ATOM 2184 C C . GLY A 1 280 ? 1.336 -5.137 26.539 1.00 90.50 280 GLY A C 1
ATOM 2185 O O . GLY A 1 280 ? 0.283 -5.771 26.502 1.00 90.50 280 GLY A O 1
ATOM 2186 N N . MET A 1 281 ? 1.383 -3.822 26.294 1.00 95.56 281 MET A N 1
ATOM 2187 C CA . MET A 1 281 ? 0.237 -3.012 25.853 1.00 95.56 281 MET A CA 1
ATOM 2188 C C . MET A 1 281 ? 0.229 -2.884 24.325 1.00 95.56 281 MET A C 1
ATOM 2190 O O . MET A 1 281 ? 0.466 -1.817 23.763 1.00 95.56 281 MET A O 1
ATOM 2194 N N . HIS A 1 282 ? 0.016 -4.018 23.652 1.00 97.31 282 HIS A N 1
ATOM 2195 C CA . HIS A 1 282 ? 0.002 -4.131 22.189 1.00 97.31 282 HIS A CA 1
ATOM 2196 C C . HIS A 1 282 ? -1.189 -3.399 21.544 1.00 97.31 282 HIS A C 1
ATOM 2198 O O . HIS A 1 282 ? -2.188 -3.083 22.201 1.00 97.31 282 HIS A O 1
ATOM 2204 N N . ASP A 1 283 ? -1.105 -3.182 20.232 1.00 98.44 283 ASP A N 1
ATOM 2205 C CA . ASP A 1 283 ? -2.157 -2.556 19.432 1.00 98.44 283 ASP A CA 1
ATOM 2206 C C . ASP A 1 283 ? -3.442 -3.393 19.445 1.00 98.44 283 ASP A C 1
ATOM 2208 O O . ASP A 1 283 ? -3.486 -4.566 19.051 1.00 98.44 283 ASP A O 1
ATOM 2212 N N . ARG A 1 284 ? -4.540 -2.769 19.875 1.00 98.38 284 ARG A N 1
ATOM 2213 C CA . ARG A 1 284 ? -5.825 -3.448 19.987 1.00 98.38 284 ARG A CA 1
ATOM 2214 C C . ARG A 1 284 ? -6.418 -3.873 18.643 1.00 98.38 284 ARG A C 1
ATOM 2216 O O . ARG A 1 284 ? -7.241 -4.792 18.674 1.00 98.38 284 ARG A O 1
ATOM 2223 N N . ILE A 1 285 ? -5.987 -3.315 17.506 1.00 98.38 285 ILE A N 1
ATOM 2224 C CA . ILE A 1 285 ? -6.416 -3.755 16.168 1.00 98.38 285 ILE A CA 1
ATOM 2225 C C . ILE A 1 285 ? -6.035 -5.221 15.912 1.00 98.38 285 ILE A C 1
ATOM 2227 O O . ILE A 1 285 ? -6.813 -5.970 15.316 1.00 98.38 285 ILE A O 1
ATOM 2231 N N . LEU A 1 286 ? -4.900 -5.675 16.464 1.00 98.56 286 LEU A N 1
ATOM 2232 C CA . LEU A 1 286 ? -4.389 -7.043 16.324 1.00 98.56 286 LEU A CA 1
ATOM 2233 C C . LEU A 1 286 ? -5.281 -8.077 17.026 1.00 98.56 286 LEU A C 1
ATOM 2235 O O . LEU A 1 286 ? -5.291 -9.249 16.665 1.00 98.56 286 LEU A O 1
ATOM 2239 N N . ASN A 1 287 ? -6.104 -7.663 17.999 1.00 98.31 287 ASN A N 1
ATOM 2240 C CA . ASN A 1 287 ? -7.111 -8.551 18.595 1.00 98.31 287 ASN A CA 1
ATOM 2241 C C . ASN A 1 287 ? -8.208 -8.974 17.602 1.00 98.31 287 ASN A C 1
ATOM 2243 O O . ASN A 1 287 ? -8.917 -9.936 17.884 1.00 98.31 287 ASN A O 1
ATOM 2247 N N . TYR A 1 288 ? -8.328 -8.267 16.476 1.00 98.50 288 TYR A N 1
ATOM 2248 C CA . TYR A 1 288 ? -9.313 -8.499 15.419 1.00 98.50 288 TYR A CA 1
ATOM 2249 C C . TYR A 1 288 ? -8.663 -8.688 14.046 1.00 98.50 288 TYR A C 1
ATOM 2251 O O . TYR A 1 288 ? -9.391 -8.839 13.073 1.00 98.50 288 TYR A O 1
ATOM 2259 N N . SER A 1 289 ? -7.327 -8.664 13.958 1.00 98.44 289 SER A N 1
ATOM 2260 C CA . SER A 1 289 ? -6.561 -8.613 12.706 1.00 98.44 289 SER A CA 1
ATOM 2261 C C . SER A 1 289 ? -5.296 -9.460 12.843 1.00 98.44 289 SER A C 1
ATOM 2263 O O . SER A 1 289 ? -4.337 -9.056 13.497 1.00 98.44 289 SER A O 1
ATOM 2265 N N . LYS A 1 290 ? -5.283 -10.648 12.237 1.00 98.50 290 LYS A N 1
ATOM 2266 C CA . LYS A 1 290 ? -4.155 -11.584 12.301 1.00 98.50 290 LYS A CA 1
ATOM 2267 C C . LYS A 1 290 ? -3.286 -11.460 11.051 1.00 98.50 290 LYS A C 1
ATOM 2269 O O . LYS A 1 290 ? -3.760 -11.770 9.961 1.00 98.50 290 LYS A O 1
ATOM 2274 N N . ALA A 1 291 ? -2.015 -11.095 11.220 1.00 98.38 291 ALA A N 1
ATOM 2275 C CA . ALA A 1 291 ? -1.012 -11.228 10.166 1.00 98.38 291 ALA A CA 1
ATOM 2276 C C . ALA A 1 291 ? -0.799 -12.716 9.823 1.00 98.38 291 ALA A C 1
ATOM 2278 O O . ALA A 1 291 ? -0.590 -13.540 10.720 1.00 98.38 291 ALA A O 1
ATOM 2279 N N . VAL A 1 292 ? -0.862 -13.060 8.536 1.00 98.56 292 VAL A N 1
ATOM 2280 C CA . VAL A 1 292 ? -0.539 -14.404 8.018 1.00 98.56 292 VAL A CA 1
ATOM 2281 C C . VAL A 1 292 ? 0.683 -14.419 7.097 1.00 98.56 292 VAL A C 1
ATOM 2283 O O . VAL A 1 292 ? 1.237 -15.490 6.868 1.00 98.56 292 VAL A O 1
ATOM 2286 N N . THR A 1 293 ? 1.150 -13.250 6.648 1.00 98.75 293 THR A N 1
ATOM 2287 C CA . THR A 1 293 ? 2.446 -13.059 5.977 1.00 98.75 293 THR A CA 1
ATOM 2288 C C . THR A 1 293 ? 3.198 -11.861 6.564 1.00 98.75 293 THR A C 1
ATOM 2290 O O . THR A 1 293 ? 2.603 -11.001 7.223 1.00 98.75 293 THR A O 1
ATOM 2293 N N . GLY A 1 294 ? 4.506 -11.809 6.319 1.00 98.50 294 GLY A N 1
ATOM 2294 C CA . GLY A 1 294 ? 5.375 -10.677 6.627 1.00 98.50 294 GLY A CA 1
ATOM 2295 C C . GLY A 1 294 ? 6.688 -10.780 5.860 1.00 98.50 294 GLY A C 1
ATOM 2296 O O . GLY A 1 294 ? 7.465 -11.711 6.071 1.00 98.50 294 GLY A O 1
ATOM 2297 N N . SER A 1 295 ? 6.921 -9.838 4.946 1.00 98.62 295 SER A N 1
ATOM 2298 C CA . SER A 1 295 ? 8.078 -9.857 4.043 1.00 98.62 295 SER A CA 1
ATOM 2299 C C . SER A 1 295 ? 8.574 -8.432 3.751 1.00 98.62 295 SER A C 1
ATOM 2301 O O . SER A 1 295 ? 7.780 -7.493 3.660 1.00 98.62 295 SER A O 1
ATOM 2303 N N . THR A 1 296 ? 9.894 -8.285 3.593 1.00 98.62 296 THR A N 1
ATOM 2304 C CA . THR A 1 296 ? 10.593 -7.011 3.348 1.00 98.62 296 THR A CA 1
ATOM 2305 C C . THR A 1 296 ? 11.344 -7.083 2.026 1.00 98.62 296 THR A C 1
ATOM 2307 O O . THR A 1 296 ? 12.104 -8.026 1.789 1.00 98.62 296 THR A O 1
ATOM 2310 N N . PHE A 1 297 ? 11.180 -6.057 1.194 1.00 98.81 297 PHE A N 1
ATOM 2311 C CA . PHE A 1 297 ? 11.829 -5.943 -0.106 1.00 98.81 297 PHE A CA 1
ATOM 2312 C C . PHE A 1 297 ? 12.437 -4.552 -0.284 1.00 98.81 297 PHE A C 1
ATOM 2314 O O . PHE A 1 297 ? 11.912 -3.556 0.213 1.00 98.81 297 PHE A O 1
ATOM 2321 N N . PHE A 1 298 ? 13.513 -4.472 -1.060 1.00 98.69 298 PHE A N 1
ATOM 2322 C CA . PHE A 1 298 ? 14.008 -3.208 -1.586 1.00 98.69 298 PHE A CA 1
ATOM 2323 C C . PHE A 1 298 ? 13.467 -2.968 -2.994 1.00 98.69 298 PHE A C 1
ATOM 2325 O O . PHE A 1 298 ? 13.548 -3.836 -3.861 1.00 98.69 298 PHE A O 1
ATOM 2332 N N . VAL A 1 299 ? 12.944 -1.774 -3.227 1.00 98.44 299 VAL A N 1
ATOM 2333 C CA . VAL A 1 299 ? 12.432 -1.286 -4.504 1.00 98.44 299 VAL A CA 1
ATOM 2334 C C . VAL A 1 299 ? 13.541 -0.461 -5.156 1.00 98.44 299 VAL A C 1
ATOM 2336 O O . VAL A 1 299 ? 13.750 0.680 -4.750 1.00 98.44 299 VAL A O 1
ATOM 2339 N N . PRO A 1 300 ? 14.286 -0.992 -6.142 1.00 96.94 300 PRO A N 1
ATOM 2340 C CA . PRO A 1 300 ? 15.320 -0.222 -6.826 1.00 96.94 300 PRO A CA 1
ATOM 2341 C C . PRO A 1 300 ? 14.729 0.876 -7.720 1.00 96.94 300 PRO A C 1
ATOM 2343 O O . PRO A 1 300 ? 13.527 0.904 -7.988 1.00 96.94 300 PRO A O 1
ATOM 2346 N N . SER A 1 301 ? 15.584 1.761 -8.233 1.00 95.94 301 SER A N 1
ATOM 2347 C CA . SER A 1 301 ? 15.200 2.738 -9.256 1.00 95.94 301 SER A CA 1
ATOM 2348 C C . SER A 1 301 ? 14.744 2.051 -10.558 1.00 95.94 3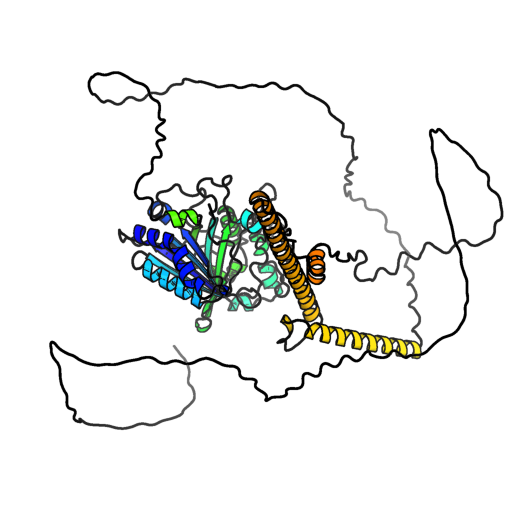01 SER A C 1
ATOM 2350 O O . SER A 1 301 ? 15.126 0.915 -10.856 1.00 95.94 301 SER A O 1
ATOM 2352 N N . ALA A 1 302 ? 13.938 2.736 -11.373 1.00 93.56 302 ALA A N 1
ATOM 2353 C CA . ALA A 1 302 ? 13.512 2.218 -12.676 1.00 93.56 302 ALA A CA 1
ATOM 2354 C C . ALA A 1 302 ? 14.714 2.018 -13.623 1.00 93.56 302 ALA A C 1
ATOM 2356 O O . ALA A 1 302 ? 14.798 1.006 -14.323 1.00 93.56 302 ALA A O 1
ATOM 2357 N N . ASP A 1 303 ? 15.689 2.933 -13.566 1.00 92.50 303 ASP A N 1
ATOM 2358 C CA . ASP A 1 303 ? 16.951 2.853 -14.315 1.00 92.50 303 ASP A CA 1
ATOM 2359 C C . ASP A 1 303 ? 17.728 1.560 -13.990 1.00 92.50 303 ASP A C 1
ATOM 2361 O O . ASP A 1 303 ? 18.279 0.912 -14.881 1.00 92.50 303 ASP A O 1
ATOM 2365 N N . PHE A 1 304 ? 17.746 1.151 -12.715 1.00 92.56 304 PHE A N 1
ATOM 2366 C CA . PHE A 1 304 ? 18.425 -0.063 -12.253 1.00 92.56 304 PHE A CA 1
ATOM 2367 C C . PHE A 1 304 ? 17.781 -1.342 -12.803 1.00 92.56 304 PHE A C 1
ATOM 2369 O O . PHE A 1 304 ? 18.501 -2.282 -13.147 1.00 92.56 304 PHE A O 1
ATOM 2376 N N . LEU A 1 305 ? 16.446 -1.391 -12.903 1.00 92.00 305 LEU A N 1
ATOM 2377 C CA . LEU A 1 305 ? 15.735 -2.529 -13.500 1.00 92.00 305 LEU A CA 1
ATOM 2378 C C . LEU A 1 305 ? 16.014 -2.627 -15.004 1.00 92.00 305 LEU A C 1
ATOM 2380 O O . LEU A 1 305 ? 16.345 -3.706 -15.499 1.00 92.00 305 LEU A O 1
ATOM 2384 N N . ALA A 1 306 ? 15.964 -1.498 -15.717 1.00 88.50 306 ALA A N 1
ATOM 2385 C CA . ALA A 1 306 ? 16.274 -1.435 -17.145 1.00 88.50 306 ALA A CA 1
ATOM 2386 C C . ALA A 1 306 ? 17.721 -1.872 -17.464 1.00 88.50 306 ALA A C 1
ATOM 2388 O O . ALA A 1 306 ? 17.970 -2.452 -18.519 1.00 88.50 306 ALA A O 1
ATOM 2389 N N . ALA A 1 307 ? 18.669 -1.660 -16.543 1.00 84.88 307 ALA A N 1
ATOM 2390 C CA . ALA A 1 307 ? 20.072 -2.054 -16.697 1.00 84.88 307 ALA A CA 1
ATOM 2391 C C . ALA A 1 307 ? 20.363 -3.561 -16.482 1.00 84.88 307 ALA A C 1
ATOM 2393 O O . ALA A 1 307 ? 21.443 -4.034 -16.849 1.00 84.88 307 ALA A O 1
ATOM 2394 N N . GLN A 1 308 ? 19.421 -4.350 -15.943 1.00 68.94 308 GLN A N 1
ATOM 2395 C CA . GLN A 1 308 ? 19.655 -5.768 -15.612 1.00 68.94 308 GLN A CA 1
ATOM 2396 C C . GLN A 1 308 ? 20.028 -6.729 -16.769 1.00 68.94 308 GLN A C 1
ATOM 2398 O O . GLN A 1 308 ? 20.675 -7.737 -16.461 1.00 68.94 308 GLN A O 1
ATOM 2403 N N . PRO A 1 309 ? 19.698 -6.512 -18.064 1.00 51.19 309 PRO A N 1
ATOM 2404 C CA . PRO A 1 309 ? 20.010 -7.492 -19.104 1.00 51.19 309 PRO A CA 1
ATOM 2405 C C . PRO A 1 309 ? 21.434 -7.341 -19.669 1.00 51.19 309 PRO A C 1
ATOM 2407 O O . PRO A 1 309 ? 21.885 -8.223 -20.397 1.00 51.19 309 PRO A O 1
ATOM 2410 N N . HIS A 1 310 ? 22.160 -6.262 -19.340 1.00 44.75 310 HIS A N 1
ATOM 2411 C CA . HIS A 1 310 ? 23.431 -5.915 -19.995 1.00 44.75 310 HIS A CA 1
ATOM 2412 C C . HIS A 1 310 ? 24.701 -6.099 -19.148 1.00 44.75 310 HIS A C 1
ATOM 2414 O O . HIS A 1 310 ? 25.792 -6.142 -19.717 1.00 44.75 310 HIS A O 1
ATOM 2420 N N . ASN A 1 311 ? 24.603 -6.299 -17.829 1.00 41.34 311 ASN A N 1
ATOM 2421 C CA . ASN A 1 311 ? 25.767 -6.447 -16.935 1.00 41.34 311 ASN A CA 1
ATOM 2422 C C . ASN A 1 311 ? 26.445 -7.840 -16.996 1.00 41.34 311 ASN A C 1
ATOM 2424 O O . ASN A 1 311 ? 26.771 -8.441 -15.974 1.00 41.34 311 ASN A O 1
ATOM 2428 N N . TYR A 1 312 ? 26.682 -8.346 -18.212 1.00 35.53 312 TYR A N 1
ATOM 2429 C CA . TYR A 1 312 ? 27.463 -9.557 -18.506 1.00 35.53 312 TYR A CA 1
ATOM 2430 C C . TYR A 1 312 ? 28.584 -9.334 -19.544 1.00 35.53 312 TYR A C 1
ATOM 2432 O O . TYR A 1 312 ? 28.974 -10.262 -20.242 1.00 35.53 312 TYR A O 1
ATOM 2440 N N . LEU A 1 313 ? 29.172 -8.133 -19.593 1.00 32.06 313 LEU A N 1
ATOM 2441 C CA . LEU A 1 313 ? 30.572 -7.915 -19.993 1.00 32.06 313 LEU A CA 1
ATOM 2442 C C . LEU A 1 313 ? 31.123 -6.700 -19.229 1.00 32.06 313 LEU A C 1
ATOM 2444 O O . LEU A 1 313 ? 30.446 -5.685 -19.097 1.00 32.06 313 LEU A O 1
ATOM 2448 N N . GLY A 1 314 ? 32.332 -6.812 -18.676 1.00 42.56 314 GLY A N 1
ATOM 2449 C CA . GLY A 1 314 ? 32.853 -5.823 -17.728 1.00 42.56 314 GLY A CA 1
ATOM 2450 C C . GLY A 1 314 ? 33.367 -4.542 -18.388 1.00 42.56 314 GLY A C 1
ATOM 2451 O O . GLY A 1 314 ? 34.391 -4.573 -19.067 1.00 42.56 314 GLY A O 1
ATOM 2452 N N . GLN A 1 315 ? 32.731 -3.402 -18.103 1.00 30.31 315 GLN A N 1
ATOM 2453 C CA . GLN A 1 315 ? 33.306 -2.077 -18.364 1.00 30.31 315 GLN A CA 1
ATOM 2454 C C . GLN A 1 315 ? 34.106 -1.582 -17.153 1.00 30.31 315 GLN A C 1
ATOM 2456 O O . GLN A 1 315 ? 33.670 -0.729 -16.382 1.00 30.31 315 GLN A O 1
ATOM 2461 N N . LEU A 1 316 ? 35.328 -2.102 -17.013 1.00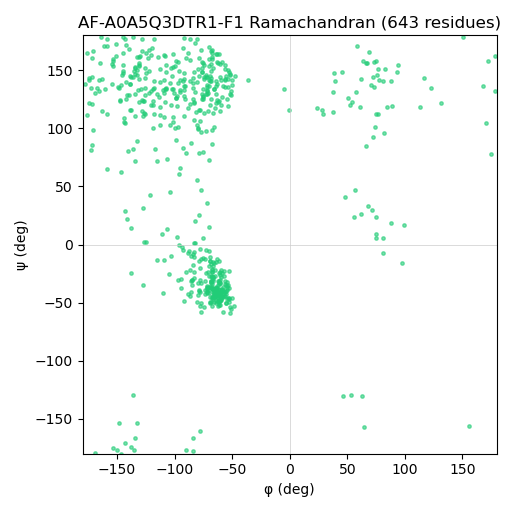 31.94 316 LEU A N 1
ATOM 2462 C CA . LEU A 1 316 ? 36.378 -1.360 -16.320 1.00 31.94 316 LEU A CA 1
ATOM 2463 C C . LEU A 1 316 ? 36.730 -0.143 -17.184 1.00 31.94 316 LEU A C 1
ATOM 2465 O O . LEU A 1 316 ? 37.508 -0.261 -18.130 1.00 31.94 316 LEU A O 1
ATOM 2469 N N . ASN A 1 317 ? 36.169 1.024 -16.854 1.00 29.19 317 ASN A N 1
ATOM 2470 C CA . ASN A 1 317 ? 36.573 2.303 -17.441 1.00 29.19 317 ASN A CA 1
ATOM 2471 C C . ASN A 1 317 ? 37.970 2.700 -16.935 1.00 29.19 317 ASN A C 1
ATOM 2473 O O . ASN A 1 317 ? 38.137 3.609 -16.125 1.00 29.19 317 ASN A O 1
ATOM 2477 N N . VAL A 1 318 ? 38.992 1.995 -17.426 1.00 30.23 318 VAL A N 1
ATOM 2478 C CA . VAL A 1 318 ? 40.385 2.431 -17.339 1.00 30.23 318 VAL A CA 1
ATOM 2479 C C . VAL A 1 318 ? 40.552 3.578 -18.327 1.00 30.23 318 VAL A C 1
ATOM 2481 O O . VAL A 1 318 ? 40.724 3.363 -19.527 1.00 30.23 318 VAL A O 1
ATOM 2484 N N . THR A 1 319 ? 40.476 4.806 -17.821 1.00 28.75 319 THR A N 1
ATOM 2485 C CA . THR A 1 319 ? 40.715 6.022 -18.602 1.00 28.75 319 THR A CA 1
ATOM 2486 C C . THR A 1 319 ? 42.186 6.088 -19.014 1.00 28.75 319 THR A C 1
ATOM 2488 O O . THR A 1 319 ? 43.013 6.685 -18.327 1.00 28.75 319 THR A O 1
ATOM 2491 N N . PHE A 1 320 ? 42.530 5.455 -20.137 1.00 28.22 320 PHE A N 1
ATOM 2492 C CA . PHE A 1 320 ? 43.854 5.571 -20.739 1.00 28.22 320 PHE A CA 1
ATOM 2493 C C . PHE A 1 320 ? 44.072 7.006 -21.226 1.00 28.22 320 PHE A C 1
ATOM 2495 O O . PHE A 1 320 ? 43.583 7.404 -22.283 1.00 28.22 320 PHE A O 1
ATOM 2502 N N . GLY A 1 321 ? 44.816 7.784 -20.439 1.00 29.52 321 GLY A N 1
ATOM 2503 C CA . GLY A 1 321 ? 45.306 9.091 -20.855 1.00 29.52 321 GLY A CA 1
ATOM 2504 C C . GLY A 1 321 ? 46.221 8.947 -22.070 1.00 29.52 321 GLY A C 1
ATOM 2505 O O . GLY A 1 321 ? 47.206 8.210 -22.028 1.00 29.52 321 GLY A O 1
ATOM 2506 N N . ALA A 1 322 ? 45.890 9.645 -23.153 1.00 30.86 322 ALA A N 1
ATOM 2507 C CA . ALA A 1 322 ? 46.744 9.727 -24.327 1.00 30.86 322 ALA A CA 1
ATOM 2508 C C . ALA A 1 322 ? 47.859 10.755 -24.079 1.00 30.86 322 ALA A C 1
ATOM 2510 O O . ALA A 1 322 ? 47.633 11.954 -24.220 1.00 30.86 322 ALA A O 1
ATOM 2511 N N . ASP A 1 323 ? 49.055 10.276 -23.732 1.00 29.58 323 ASP A N 1
ATOM 2512 C CA . ASP A 1 323 ? 50.288 11.069 -23.752 1.00 29.58 323 ASP A CA 1
ATOM 2513 C C . ASP A 1 323 ? 51.288 10.469 -24.756 1.00 29.58 323 ASP A C 1
ATOM 2515 O O . ASP A 1 323 ? 51.393 9.251 -24.925 1.00 29.58 323 ASP A O 1
ATOM 2519 N N . THR A 1 324 ? 52.000 11.330 -25.478 1.00 34.28 324 THR A N 1
ATOM 2520 C CA . THR A 1 324 ? 52.787 10.980 -26.667 1.00 34.28 324 THR A CA 1
ATOM 2521 C C . THR A 1 324 ? 54.291 11.007 -26.369 1.00 34.28 324 THR A C 1
ATOM 2523 O O . THR A 1 324 ? 55.004 11.916 -26.795 1.00 34.28 324 THR A O 1
ATOM 2526 N N . GLY A 1 325 ? 54.777 9.993 -25.639 1.00 30.56 325 GLY A N 1
ATOM 2527 C CA . GLY A 1 325 ? 56.138 9.915 -25.070 1.00 30.56 325 GLY A CA 1
ATOM 2528 C C . GLY A 1 325 ? 57.030 8.771 -25.594 1.00 30.56 325 GLY A C 1
ATOM 2529 O O . GLY A 1 325 ? 57.169 7.728 -24.970 1.00 30.56 325 GLY A O 1
ATOM 2530 N N . ARG A 1 326 ? 57.654 9.002 -26.751 1.00 30.11 326 ARG A N 1
ATOM 2531 C CA . ARG A 1 326 ? 58.711 8.237 -27.463 1.00 30.11 326 ARG A CA 1
ATOM 2532 C C . ARG A 1 326 ? 59.804 7.529 -26.601 1.00 30.11 326 ARG A C 1
ATOM 2534 O O . ARG A 1 326 ? 60.400 8.188 -25.757 1.00 30.11 326 ARG A O 1
ATOM 2541 N N . SER A 1 327 ? 60.217 6.305 -27.008 1.00 29.97 327 SER A N 1
ATOM 2542 C CA . SER A 1 327 ? 61.482 5.555 -26.672 1.00 29.97 327 SER A CA 1
ATOM 2543 C C . SER A 1 327 ? 61.742 5.178 -25.187 1.00 29.97 327 SER A C 1
ATOM 2545 O O . SER A 1 327 ? 61.449 5.963 -24.302 1.00 29.97 327 SER A O 1
ATOM 2547 N N . ASP A 1 328 ? 62.312 4.020 -24.800 1.00 30.61 328 ASP A N 1
ATOM 2548 C CA . ASP A 1 328 ? 63.011 2.933 -25.531 1.00 30.61 328 ASP A CA 1
ATOM 2549 C C . ASP A 1 328 ? 62.854 1.532 -24.851 1.00 30.61 328 ASP A C 1
ATOM 2551 O O . ASP A 1 328 ? 62.152 1.380 -23.852 1.00 30.61 328 ASP A O 1
ATOM 2555 N N . ARG A 1 329 ? 63.499 0.484 -25.398 1.00 27.30 329 ARG A N 1
ATOM 2556 C CA . ARG A 1 329 ? 63.620 -0.913 -24.872 1.00 27.30 329 ARG A CA 1
ATOM 2557 C C . ARG A 1 329 ? 65.119 -1.269 -24.636 1.00 27.30 329 ARG A C 1
ATOM 2559 O O . ARG A 1 329 ? 65.929 -0.510 -25.165 1.00 27.30 329 ARG A O 1
ATOM 2566 N N . PRO A 1 330 ? 65.544 -2.386 -23.964 1.00 40.81 330 PRO A N 1
ATOM 2567 C CA . PRO A 1 330 ? 64.817 -3.649 -23.674 1.00 40.81 330 PRO A CA 1
ATOM 2568 C C . PRO A 1 330 ? 65.053 -4.365 -22.295 1.00 40.81 330 PRO A C 1
ATOM 2570 O O . PRO A 1 330 ? 65.934 -3.999 -21.532 1.00 40.81 330 PRO A O 1
ATOM 2573 N N . SER A 1 331 ? 64.307 -5.472 -22.065 1.00 27.22 331 SER A N 1
ATOM 2574 C CA . SER A 1 331 ? 64.642 -6.728 -21.306 1.00 27.22 331 SER A CA 1
ATOM 2575 C C . SER A 1 331 ? 65.220 -6.672 -19.866 1.00 27.22 331 SER A C 1
ATOM 2577 O O . SER A 1 331 ? 66.304 -6.145 -19.661 1.00 27.22 331 SER A O 1
ATOM 2579 N N . HIS A 1 332 ? 64.634 -7.340 -18.851 1.00 29.91 332 HIS A N 1
ATOM 2580 C CA . HIS A 1 332 ? 64.770 -8.802 -18.602 1.00 29.91 332 HIS A CA 1
ATOM 2581 C C . HIS A 1 332 ? 63.821 -9.373 -17.496 1.00 29.91 332 HIS A C 1
ATOM 2583 O O . HIS A 1 332 ? 63.238 -8.631 -16.720 1.00 29.91 332 HIS A O 1
ATOM 2589 N N . HIS A 1 333 ? 63.721 -10.715 -17.450 1.00 28.31 333 HIS A N 1
ATOM 2590 C CA . HIS A 1 333 ? 63.280 -11.663 -16.389 1.00 28.31 333 HIS A CA 1
ATOM 2591 C C . HIS A 1 333 ? 62.330 -11.280 -15.222 1.00 28.31 333 HIS A C 1
ATOM 2593 O O . HIS A 1 333 ? 62.711 -10.619 -14.266 1.00 28.31 333 HIS A O 1
ATOM 2599 N N . VAL A 1 334 ? 61.164 -11.948 -15.206 1.00 27.77 334 VAL A N 1
ATOM 2600 C CA . VAL A 1 334 ? 60.779 -13.029 -14.253 1.00 27.77 334 VAL A CA 1
ATOM 2601 C C . VAL A 1 334 ? 61.417 -13.007 -12.845 1.00 27.77 334 VAL A C 1
ATOM 2603 O O . VAL A 1 334 ? 62.582 -13.375 -12.721 1.00 27.77 334 VAL A O 1
ATOM 2606 N N . ASN A 1 335 ? 60.614 -12.819 -11.781 1.00 26.72 335 ASN A N 1
ATOM 2607 C CA . ASN A 1 335 ? 60.101 -13.931 -10.942 1.00 26.72 335 ASN A CA 1
ATOM 2608 C C . ASN A 1 335 ? 58.994 -13.474 -9.952 1.00 26.72 335 ASN A C 1
ATOM 2610 O O . ASN A 1 335 ? 58.606 -12.310 -9.948 1.00 26.72 335 ASN A O 1
ATOM 2614 N N . SER A 1 336 ? 58.476 -14.399 -9.135 1.00 27.05 336 SER A N 1
ATOM 2615 C CA . SER A 1 336 ? 57.499 -14.169 -8.048 1.00 27.05 336 SER A CA 1
ATOM 2616 C C . SER A 1 336 ? 58.147 -14.133 -6.651 1.00 27.05 336 SER A C 1
ATOM 2618 O O . SER A 1 336 ? 59.270 -14.615 -6.516 1.00 27.05 336 SER A O 1
ATOM 2620 N N . VAL A 1 337 ? 57.432 -13.613 -5.631 1.00 28.22 337 VAL A N 1
ATOM 2621 C CA . VAL A 1 337 ? 57.257 -14.168 -4.253 1.00 28.22 337 VAL A CA 1
ATOM 2622 C C . VAL A 1 337 ? 56.525 -13.161 -3.328 1.00 28.22 337 VAL A C 1
ATOM 2624 O O . VAL A 1 337 ? 56.468 -11.969 -3.615 1.00 28.22 337 VAL A O 1
ATOM 2627 N N . PHE A 1 338 ? 55.910 -13.672 -2.252 1.00 25.52 338 PHE A N 1
ATOM 2628 C CA . PHE A 1 338 ? 55.204 -12.952 -1.174 1.00 25.52 338 PHE A CA 1
ATOM 2629 C C . PHE A 1 338 ? 56.065 -11.923 -0.409 1.00 25.52 338 PHE A C 1
ATOM 2631 O O . PHE A 1 338 ? 57.271 -12.109 -0.258 1.00 25.52 338 PHE A O 1
ATOM 2638 N N . GLY A 1 339 ? 55.412 -10.935 0.218 1.00 25.45 339 GLY A N 1
ATOM 2639 C CA . GLY A 1 339 ? 56.010 -10.107 1.273 1.00 25.45 339 GLY A CA 1
ATOM 2640 C C . GLY A 1 339 ? 55.028 -9.107 1.894 1.00 25.45 339 GLY A C 1
ATOM 2641 O O . GLY A 1 339 ? 54.622 -8.157 1.234 1.00 25.45 339 GLY A O 1
ATOM 2642 N N . ASP A 1 340 ? 54.665 -9.322 3.160 1.00 28.08 340 ASP A N 1
ATOM 2643 C CA . ASP A 1 340 ? 53.968 -8.345 4.014 1.00 28.08 340 ASP A CA 1
ATOM 2644 C C . ASP A 1 340 ? 54.932 -7.244 4.497 1.00 28.08 340 ASP A C 1
ATOM 2646 O O . ASP A 1 340 ? 56.129 -7.516 4.605 1.00 28.08 340 ASP A O 1
ATOM 2650 N N . VAL A 1 341 ? 54.407 -6.057 4.855 1.00 26.75 341 VAL A N 1
ATOM 2651 C CA . VAL A 1 341 ? 54.816 -5.204 6.008 1.00 26.75 341 VAL A CA 1
ATOM 2652 C C . VAL A 1 341 ? 54.192 -3.796 5.929 1.00 26.75 341 VAL A C 1
ATOM 2654 O O . VAL A 1 341 ? 54.208 -3.138 4.892 1.00 26.75 341 VAL A O 1
ATOM 2657 N N . MET A 1 342 ? 53.698 -3.296 7.069 1.00 26.44 342 MET A N 1
ATOM 2658 C CA . MET A 1 342 ? 53.298 -1.893 7.265 1.00 26.44 342 MET A CA 1
ATOM 2659 C C . MET A 1 342 ? 54.501 -0.938 7.339 1.00 26.44 342 MET A C 1
ATOM 2661 O O . MET A 1 342 ? 55.478 -1.239 8.024 1.00 26.44 342 MET A O 1
ATOM 2665 N N . SER A 1 343 ? 54.376 0.283 6.810 1.00 28.47 343 SER A N 1
ATOM 2666 C CA . SER A 1 343 ? 54.557 1.527 7.599 1.00 28.47 343 SER A CA 1
ATOM 2667 C C . SER A 1 343 ? 54.393 2.798 6.753 1.00 28.47 343 SER A C 1
ATOM 2669 O O . SER A 1 343 ? 54.416 2.765 5.524 1.00 28.47 343 SER A O 1
ATOM 2671 N N . ASP A 1 344 ? 54.180 3.919 7.443 1.00 28.30 344 ASP A N 1
ATOM 2672 C CA . ASP A 1 344 ? 53.873 5.238 6.894 1.00 28.30 344 ASP A CA 1
ATOM 2673 C C . ASP A 1 344 ? 54.828 5.760 5.812 1.00 28.30 344 ASP A C 1
ATOM 2675 O O . ASP A 1 344 ? 56.054 5.726 5.958 1.00 28.30 344 ASP A O 1
ATOM 2679 N N . ARG A 1 345 ? 54.254 6.515 4.864 1.00 29.38 345 ARG A N 1
ATOM 2680 C CA . ARG A 1 345 ? 54.757 7.874 4.615 1.00 29.38 345 ARG A CA 1
ATOM 2681 C C . ARG A 1 345 ? 53.668 8.840 4.169 1.00 29.38 345 ARG A C 1
ATOM 2683 O O . ARG A 1 345 ? 52.986 8.638 3.171 1.00 29.38 345 ARG A O 1
ATOM 2690 N N . SER A 1 346 ? 53.548 9.917 4.931 1.00 25.09 346 SER A N 1
ATOM 2691 C CA . SER A 1 346 ? 52.628 11.020 4.702 1.00 25.09 346 SER A CA 1
ATOM 2692 C C . SER A 1 346 ? 53.077 11.924 3.551 1.00 25.09 346 SER A C 1
ATOM 2694 O O . SER A 1 346 ? 54.252 12.269 3.427 1.00 25.09 346 SER A O 1
ATOM 2696 N N . LEU A 1 347 ? 52.107 12.406 2.773 1.00 25.38 347 LEU A N 1
ATOM 2697 C CA . LEU A 1 347 ? 52.204 13.671 2.048 1.00 25.38 347 LEU A CA 1
ATOM 2698 C C . LEU A 1 347 ? 50.900 14.442 2.247 1.00 25.38 347 LEU A C 1
ATOM 2700 O O . LEU A 1 347 ? 49.849 14.052 1.747 1.00 25.38 347 LEU A O 1
ATOM 2704 N N . ALA A 1 348 ? 50.977 15.539 2.997 1.00 22.61 348 ALA A N 1
ATOM 2705 C CA . ALA A 1 348 ? 49.877 16.481 3.138 1.00 22.61 348 ALA A CA 1
ATOM 2706 C C . ALA A 1 348 ? 50.000 17.577 2.074 1.00 22.61 348 ALA A C 1
ATOM 2708 O O . ALA A 1 348 ? 51.062 18.184 1.935 1.00 22.61 348 ALA A O 1
ATOM 2709 N N . ILE A 1 349 ? 48.902 17.888 1.386 1.00 23.70 349 ILE A N 1
ATOM 2710 C CA . ILE A 1 349 ? 48.753 19.157 0.667 1.00 23.70 349 ILE A CA 1
ATOM 2711 C C . ILE A 1 349 ? 47.870 20.052 1.533 1.00 23.70 349 ILE A C 1
ATOM 2713 O O . ILE A 1 349 ? 46.683 19.796 1.714 1.00 23.70 349 ILE A O 1
ATOM 2717 N N . SER A 1 350 ? 48.484 21.087 2.103 1.00 21.47 350 SER A N 1
ATOM 2718 C CA . SER A 1 350 ? 47.800 22.131 2.863 1.00 21.47 350 SER A CA 1
ATOM 2719 C C . SER A 1 350 ? 47.650 23.369 1.987 1.00 21.47 350 SER A C 1
ATOM 2721 O O . SER A 1 350 ? 48.614 23.782 1.342 1.00 21.47 350 SER A O 1
ATOM 2723 N N . LEU A 1 351 ? 46.460 23.973 1.974 1.00 23.06 351 LEU A N 1
ATOM 2724 C CA . LEU A 1 351 ? 46.196 25.206 1.233 1.00 23.06 351 LEU A CA 1
ATOM 2725 C C . LEU A 1 351 ? 45.413 26.201 2.101 1.00 23.06 351 LEU A C 1
ATOM 2727 O O . LEU A 1 351 ? 44.222 26.450 1.930 1.00 23.06 351 LEU A O 1
ATOM 2731 N N . THR A 1 352 ? 46.120 26.758 3.082 1.00 21.30 352 THR A N 1
ATOM 2732 C CA . THR A 1 352 ? 45.630 27.831 3.953 1.00 21.30 352 THR A CA 1
ATOM 2733 C C . THR A 1 352 ? 45.450 29.133 3.172 1.00 21.30 352 THR A C 1
ATOM 2735 O O . THR A 1 352 ? 46.419 29.663 2.631 1.00 21.30 352 THR A O 1
ATOM 2738 N N . ILE A 1 353 ? 44.254 29.724 3.227 1.00 23.06 353 ILE A N 1
ATOM 2739 C CA . ILE A 1 353 ? 44.045 31.157 2.969 1.00 23.06 353 ILE A CA 1
ATOM 2740 C C . ILE A 1 353 ? 43.469 31.791 4.242 1.00 23.06 353 ILE A C 1
ATOM 2742 O O . ILE A 1 353 ? 42.615 31.219 4.917 1.00 23.06 353 ILE A O 1
ATOM 2746 N N . THR A 1 354 ? 44.018 32.941 4.631 1.00 22.80 354 THR A N 1
ATOM 2747 C CA . THR A 1 354 ? 43.903 33.486 5.991 1.00 22.80 354 THR A CA 1
ATOM 2748 C C . THR A 1 354 ? 42.726 34.438 6.188 1.00 22.80 354 THR A C 1
ATOM 2750 O O . THR A 1 354 ? 42.471 35.308 5.359 1.00 22.80 354 THR A O 1
ATOM 2753 N N . SER A 1 355 ? 42.093 34.356 7.358 1.00 24.33 355 SER A N 1
ATOM 2754 C CA . SER A 1 355 ? 41.071 35.294 7.833 1.00 24.33 355 SER A CA 1
ATOM 2755 C C . SER A 1 355 ? 41.652 36.606 8.393 1.00 24.33 355 SER A C 1
ATOM 2757 O O . SER A 1 355 ? 42.808 36.640 8.820 1.00 24.33 355 SER A O 1
ATOM 2759 N N . LYS A 1 356 ? 40.816 37.662 8.463 1.00 24.02 356 LYS A N 1
ATOM 2760 C CA . LYS A 1 356 ? 40.723 38.679 9.549 1.00 24.02 356 LYS A CA 1
ATOM 2761 C C . LYS A 1 356 ? 39.489 39.611 9.328 1.00 24.02 356 LYS A C 1
ATOM 2763 O O . LYS A 1 356 ? 38.909 39.542 8.249 1.00 24.02 356 LYS A O 1
ATOM 2768 N N . PRO A 1 357 ? 38.965 40.335 10.353 1.00 28.66 357 PRO A N 1
ATOM 2769 C CA . PRO A 1 357 ? 37.513 40.272 10.621 1.00 28.66 357 PRO A CA 1
ATOM 2770 C C . PRO A 1 357 ? 36.808 41.585 11.082 1.00 28.66 357 PRO A C 1
ATOM 2772 O O . PRO A 1 357 ? 37.429 42.634 11.210 1.00 28.66 357 PRO A O 1
ATOM 2775 N N . ARG A 1 358 ? 35.532 41.435 11.501 1.00 24.38 358 ARG A N 1
ATOM 2776 C CA . ARG A 1 358 ? 34.699 42.296 12.393 1.00 24.38 358 ARG A CA 1
ATOM 2777 C C . ARG A 1 358 ? 34.091 43.612 11.856 1.00 24.38 358 ARG A C 1
ATOM 2779 O O . ARG A 1 358 ? 34.741 44.650 11.858 1.00 24.38 358 ARG A O 1
ATOM 2786 N N . ARG A 1 359 ? 32.753 43.618 11.749 1.00 23.52 359 ARG A N 1
ATOM 2787 C CA . ARG A 1 359 ? 31.770 44.207 12.709 1.00 23.52 359 ARG A CA 1
ATOM 2788 C C . ARG A 1 359 ? 30.403 43.548 12.417 1.00 23.52 359 ARG A C 1
ATOM 2790 O O . ARG A 1 359 ? 30.130 43.308 11.253 1.00 23.52 359 ARG A O 1
ATOM 2797 N N . VAL A 1 360 ? 29.576 43.057 13.349 1.00 23.03 360 VAL A N 1
ATOM 2798 C CA . VAL A 1 360 ? 29.165 43.470 14.714 1.00 23.03 360 VAL A CA 1
ATOM 2799 C C . VAL A 1 360 ? 28.209 44.667 14.726 1.00 23.03 360 VAL A C 1
ATOM 2801 O O . VAL A 1 360 ? 28.652 45.811 14.670 1.00 23.03 360 VAL A O 1
ATOM 2804 N N . TYR A 1 361 ? 26.922 44.357 14.911 1.00 25.39 361 TYR A N 1
ATOM 2805 C CA . TYR A 1 361 ? 25.899 45.194 15.549 1.00 25.39 361 TYR A CA 1
ATOM 2806 C C . TYR A 1 361 ? 25.158 44.342 16.599 1.00 25.39 361 TYR A C 1
ATOM 2808 O O . TYR A 1 361 ? 25.218 43.113 16.544 1.00 25.39 361 TYR A O 1
ATOM 2816 N N . ASN A 1 362 ? 24.558 44.982 17.607 1.00 24.47 362 ASN A N 1
ATOM 2817 C CA . ASN A 1 362 ? 24.249 44.340 18.892 1.00 24.47 362 ASN A CA 1
ATOM 2818 C C . ASN A 1 362 ? 22.813 43.810 19.018 1.00 24.47 362 ASN A C 1
ATOM 2820 O O . ASN A 1 362 ? 21.865 44.433 18.549 1.00 24.47 362 ASN A O 1
ATOM 2824 N N . LEU A 1 363 ? 22.674 42.731 19.793 1.00 24.36 363 LEU A N 1
ATOM 2825 C CA . LEU A 1 363 ? 21.439 42.336 20.475 1.00 24.36 363 LEU A CA 1
ATOM 2826 C C . LEU A 1 363 ? 21.310 43.088 21.812 1.00 24.36 363 LEU A C 1
ATOM 2828 O O . LEU A 1 363 ? 22.306 43.258 22.511 1.00 24.36 363 LEU A O 1
ATOM 2832 N N . TYR A 1 364 ? 20.086 43.469 22.182 1.00 27.81 364 TYR A N 1
ATOM 2833 C CA . TYR A 1 364 ? 19.657 43.846 23.540 1.00 27.81 364 TYR A CA 1
ATOM 2834 C C . TYR A 1 364 ? 18.138 43.558 23.679 1.00 27.81 364 TYR A C 1
ATOM 2836 O O . TYR A 1 364 ? 17.496 43.298 22.659 1.00 27.81 364 TYR A O 1
ATOM 2844 N N . PRO A 1 365 ? 17.570 43.419 24.896 1.00 30.62 365 PRO A N 1
ATOM 2845 C CA . PRO A 1 365 ? 16.881 42.168 25.217 1.00 30.62 365 PRO A CA 1
ATOM 2846 C C . PRO A 1 365 ? 15.392 42.309 25.570 1.00 30.62 365 PRO A C 1
ATOM 2848 O O . PRO A 1 365 ? 14.924 43.371 25.977 1.00 30.62 365 PRO A O 1
ATOM 2851 N N . LEU A 1 366 ? 14.678 41.181 25.520 1.00 27.80 366 LEU A N 1
ATOM 2852 C CA . LEU A 1 366 ? 13.375 41.006 26.170 1.00 27.80 366 LEU A CA 1
ATOM 2853 C C . LEU A 1 366 ? 13.574 40.437 27.594 1.00 27.80 366 LEU A C 1
ATOM 2855 O O . LEU A 1 366 ? 14.400 39.536 27.760 1.00 27.80 366 LEU A O 1
ATOM 2859 N N . PRO A 1 367 ? 12.874 40.947 28.628 1.00 29.47 367 PRO A N 1
ATOM 2860 C CA . PRO A 1 367 ? 13.148 40.587 30.019 1.00 29.47 367 PRO A CA 1
ATOM 2861 C C . PRO A 1 367 ? 12.306 39.418 30.566 1.00 29.47 367 PRO A C 1
ATOM 2863 O O . PRO A 1 367 ? 11.100 39.351 30.364 1.00 29.47 367 PRO A O 1
ATOM 2866 N N . ASN A 1 368 ? 12.979 38.579 31.358 1.00 27.47 368 ASN A N 1
ATOM 2867 C CA . ASN A 1 368 ? 12.506 37.740 32.469 1.00 27.47 368 ASN A CA 1
ATOM 2868 C C . ASN A 1 368 ? 11.129 37.048 32.400 1.00 27.47 368 ASN A C 1
ATOM 2870 O O . ASN A 1 368 ? 10.078 37.637 32.648 1.00 27.47 368 ASN A O 1
ATOM 2874 N N . THR A 1 369 ? 11.190 35.716 32.351 1.00 27.00 369 THR A N 1
ATOM 2875 C CA . THR A 1 369 ? 10.212 34.820 32.987 1.00 27.00 369 THR A CA 1
ATOM 2876 C C . THR A 1 369 ? 9.960 35.170 34.459 1.00 27.00 369 THR A C 1
ATOM 2878 O O . THR A 1 369 ? 10.910 35.396 35.212 1.00 27.00 369 THR A O 1
ATOM 2881 N N . LEU A 1 370 ? 8.704 35.061 34.902 1.00 26.16 370 LEU A N 1
ATOM 2882 C CA . LEU A 1 370 ? 8.346 34.911 36.315 1.00 26.16 370 LEU A CA 1
ATOM 2883 C C . LEU A 1 370 ? 7.749 33.520 36.553 1.00 26.16 370 LEU A C 1
ATOM 2885 O O . LEU A 1 370 ? 6.638 33.229 36.120 1.00 26.16 370 LEU A O 1
ATOM 2889 N N . GLN A 1 371 ? 8.478 32.679 37.286 1.00 26.66 371 GLN A N 1
ATOM 2890 C CA . GLN A 1 371 ? 7.875 31.544 37.983 1.00 26.66 371 GLN A CA 1
ATOM 2891 C C . GLN A 1 371 ? 7.022 32.076 39.140 1.00 26.66 371 GLN A C 1
ATOM 2893 O O . GLN A 1 371 ? 7.493 32.918 39.907 1.00 26.66 371 GLN A O 1
ATOM 2898 N N . ILE A 1 372 ? 5.818 31.535 39.334 1.00 27.67 372 ILE A N 1
ATOM 2899 C CA . ILE A 1 372 ? 5.098 31.651 40.607 1.00 27.67 372 ILE A CA 1
ATOM 2900 C C . ILE 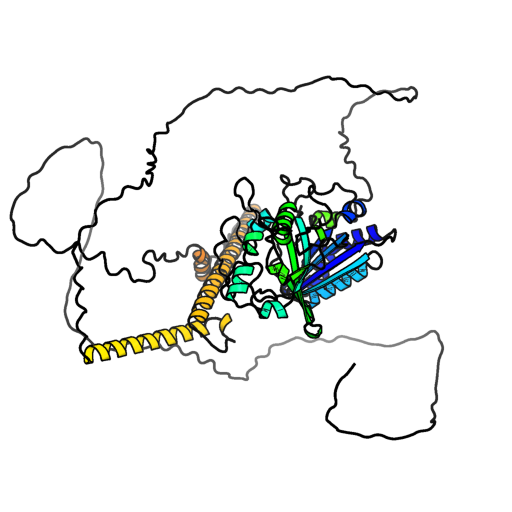A 1 372 ? 4.683 30.248 41.044 1.00 27.67 372 ILE A C 1
ATOM 2902 O O . ILE A 1 372 ? 3.886 29.580 40.392 1.00 27.67 372 ILE A O 1
ATOM 2906 N N . ASN A 1 373 ? 5.258 29.803 42.160 1.00 26.12 373 ASN A N 1
ATOM 2907 C CA . ASN A 1 373 ? 4.946 28.517 42.771 1.00 26.12 373 ASN A CA 1
ATOM 2908 C C . ASN A 1 373 ? 3.551 28.557 43.405 1.00 26.12 373 ASN A C 1
ATOM 2910 O O . ASN A 1 373 ? 3.245 29.482 44.159 1.00 26.12 373 ASN A O 1
ATOM 2914 N N . HIS A 1 374 ? 2.743 27.514 43.199 1.00 27.48 374 HIS A N 1
ATOM 2915 C CA . HIS A 1 374 ? 1.501 27.324 43.951 1.00 27.48 374 HIS A CA 1
ATOM 2916 C C . HIS A 1 374 ? 1.798 26.822 45.375 1.00 27.48 374 HIS A C 1
ATOM 2918 O O . HIS A 1 374 ? 1.676 25.638 45.688 1.00 27.48 374 HIS A O 1
ATOM 2924 N N . THR A 1 375 ? 2.188 27.732 46.268 1.00 27.44 375 THR A N 1
ATOM 2925 C CA . THR A 1 375 ? 2.207 27.461 47.710 1.00 27.44 375 THR A CA 1
ATOM 2926 C C . THR A 1 375 ? 0.787 27.513 48.273 1.00 27.44 375 THR A C 1
ATOM 2928 O O . THR A 1 375 ? 0.042 28.471 48.063 1.00 27.44 375 THR A O 1
ATOM 2931 N N . MET A 1 376 ? 0.391 26.479 49.019 1.00 31.52 376 MET A N 1
ATOM 2932 C CA . MET A 1 376 ? -0.876 26.508 49.749 1.00 31.52 376 MET A CA 1
ATOM 2933 C C . MET A 1 376 ? -0.802 27.486 50.923 1.00 31.52 376 MET A C 1
ATOM 2935 O O . MET A 1 376 ? 0.081 27.390 51.773 1.00 31.52 376 MET A O 1
ATOM 2939 N N . SER A 1 377 ? -1.795 28.366 51.026 1.00 28.42 377 SER A N 1
ATOM 2940 C CA . SER A 1 377 ? -2.137 29.056 52.270 1.00 28.42 377 SER A CA 1
ATOM 2941 C C . SER A 1 377 ? -3.658 29.107 52.403 1.00 28.42 377 SER A C 1
ATOM 2943 O O . SER A 1 377 ? -4.379 29.265 51.420 1.00 28.42 377 SER A O 1
ATOM 2945 N N . ASN A 1 378 ? -4.152 28.868 53.615 1.00 34.38 378 ASN A N 1
ATOM 2946 C CA . ASN A 1 378 ? -5.560 28.592 53.881 1.00 34.38 378 ASN A CA 1
ATOM 2947 C C . ASN A 1 378 ? -6.154 29.757 54.688 1.00 34.38 378 ASN A C 1
ATOM 2949 O O . ASN A 1 378 ? -5.676 30.028 55.790 1.00 34.38 378 ASN A O 1
ATOM 2953 N N . ALA A 1 379 ? -7.152 30.468 54.150 1.00 31.75 379 ALA A N 1
ATOM 2954 C CA . ALA A 1 379 ? -7.644 31.711 54.750 1.00 31.75 379 ALA A CA 1
ATOM 2955 C C . ALA A 1 379 ? -9.167 31.922 54.615 1.00 31.75 379 ALA A C 1
ATOM 2957 O O . ALA A 1 379 ? -9.675 32.277 53.558 1.00 31.75 379 ALA A O 1
ATOM 2958 N N . GLY A 1 380 ? -9.870 31.798 55.746 1.00 31.05 380 GLY A N 1
ATOM 2959 C CA . GLY A 1 380 ? -11.024 32.641 56.096 1.00 31.05 380 GLY A CA 1
ATOM 2960 C C . GLY A 1 380 ? -12.306 32.548 55.256 1.00 31.05 380 GLY A C 1
ATOM 2961 O O . GLY A 1 380 ? -12.602 33.438 54.463 1.00 31.05 380 GLY A O 1
ATOM 2962 N N . ILE A 1 381 ? -13.179 31.581 55.566 1.00 36.56 381 ILE A N 1
ATOM 2963 C CA . ILE A 1 381 ? -14.596 31.653 55.164 1.00 36.56 381 ILE A CA 1
ATOM 2964 C C . ILE A 1 381 ? -15.275 32.844 55.864 1.00 36.56 381 ILE A C 1
ATOM 2966 O O . ILE A 1 381 ? -15.389 32.862 57.089 1.00 36.56 381 ILE A O 1
ATOM 2970 N N . THR A 1 382 ? -15.842 33.775 55.093 1.00 34.31 382 THR A N 1
ATOM 2971 C CA . THR A 1 382 ? -16.897 34.699 55.557 1.00 34.31 382 THR A CA 1
ATOM 2972 C C . THR A 1 382 ? -18.065 34.721 54.558 1.00 34.31 382 THR A C 1
ATOM 2974 O O . THR A 1 382 ? -17.956 34.199 53.449 1.00 34.31 382 THR A O 1
ATOM 2977 N N . LYS A 1 383 ? -19.245 35.196 54.984 1.00 42.12 383 LYS A N 1
ATOM 2978 C CA . LYS A 1 383 ? -20.531 34.949 54.298 1.00 42.12 383 LYS A CA 1
ATOM 2979 C C . LYS A 1 383 ? -21.098 36.183 53.578 1.00 42.12 383 LYS A C 1
ATOM 2981 O O . LYS A 1 383 ? -20.840 37.312 53.970 1.00 42.12 383 LYS A O 1
ATOM 2986 N N . ASN A 1 384 ? -22.037 35.898 52.666 1.00 39.56 384 ASN A N 1
ATOM 2987 C CA . ASN A 1 384 ? -23.090 36.771 52.117 1.00 39.56 384 ASN A CA 1
ATOM 2988 C C . ASN A 1 384 ? -22.736 37.746 50.975 1.00 39.56 384 ASN A C 1
ATOM 2990 O O . ASN A 1 384 ? -22.528 38.933 51.193 1.00 39.56 384 ASN A O 1
ATOM 2994 N N . SER A 1 385 ? -22.995 37.310 49.738 1.00 37.97 385 SER A N 1
ATOM 2995 C CA . SER A 1 385 ? -24.011 37.977 48.900 1.00 37.97 385 SER A CA 1
ATOM 2996 C C . SER A 1 385 ? -24.588 37.002 47.854 1.00 37.97 385 SER A C 1
ATOM 2998 O O . SER A 1 385 ? -23.957 36.005 47.513 1.00 37.97 385 SER A O 1
ATOM 3000 N N . ARG A 1 386 ? -25.817 37.246 47.371 1.00 40.44 386 ARG A N 1
ATOM 3001 C CA . ARG A 1 386 ? -26.400 36.557 46.200 1.00 40.44 386 ARG A CA 1
ATOM 3002 C C . ARG A 1 386 ? -26.490 37.561 45.043 1.00 40.44 386 ARG A C 1
ATOM 3004 O O . ARG A 1 386 ? -27.025 38.648 45.274 1.00 40.44 386 ARG A O 1
ATOM 3011 N N . PRO A 1 387 ? -26.058 37.227 43.814 1.00 44.62 387 PRO A N 1
ATOM 3012 C CA . PRO A 1 387 ? -26.215 38.120 42.670 1.00 44.62 387 PRO A CA 1
ATOM 3013 C C . PRO A 1 387 ? -27.696 38.267 42.278 1.00 44.62 387 PRO A C 1
ATOM 3015 O O . PRO A 1 387 ? -28.464 37.301 42.293 1.00 44.62 387 PRO A O 1
ATOM 3018 N N . LYS A 1 388 ? -28.107 39.484 41.900 1.00 46.22 388 LYS A N 1
ATOM 3019 C CA . LYS A 1 388 ? -29.454 39.753 41.365 1.00 46.22 388 LYS A CA 1
ATOM 3020 C C . LYS A 1 388 ? -29.575 39.181 39.947 1.00 46.22 388 LYS A C 1
ATOM 3022 O O . LYS A 1 388 ? -28.722 39.436 39.102 1.00 46.22 388 LYS A O 1
ATOM 3027 N N . ARG A 1 389 ? -30.661 38.455 39.659 1.00 45.91 389 ARG A N 1
ATOM 3028 C CA . ARG A 1 389 ? -31.005 38.040 38.285 1.00 45.91 389 ARG A CA 1
ATOM 3029 C C . ARG A 1 389 ? -31.337 39.271 37.429 1.00 45.91 389 ARG A C 1
ATOM 3031 O O . ARG A 1 389 ? -32.131 40.104 37.860 1.00 45.91 389 ARG A O 1
ATOM 3038 N N . LYS A 1 390 ? -30.794 39.351 36.206 1.00 54.12 390 LYS A N 1
ATOM 3039 C CA . LYS A 1 390 ? -31.290 40.274 35.167 1.00 54.12 390 LYS A CA 1
ATOM 3040 C C . LYS A 1 390 ? -32.732 39.882 34.794 1.00 54.12 390 LYS A C 1
ATOM 3042 O O . LYS A 1 390 ? -33.045 38.692 34.716 1.00 54.12 390 LYS A O 1
ATOM 3047 N N . ASN A 1 391 ? -33.607 40.865 34.575 1.00 46.81 391 ASN A N 1
ATOM 3048 C CA . ASN A 1 391 ? -34.985 40.613 34.138 1.00 46.81 391 ASN A CA 1
ATOM 3049 C C . ASN A 1 391 ? -35.011 40.066 32.703 1.00 46.81 391 ASN A C 1
ATOM 3051 O O . ASN A 1 391 ? -34.237 40.505 31.854 1.00 46.81 391 ASN A O 1
ATOM 3055 N N . ARG A 1 392 ? -35.930 39.134 32.420 1.00 55.97 392 ARG A N 1
ATOM 3056 C CA . ARG A 1 392 ? -36.209 38.691 31.045 1.00 55.97 392 ARG A CA 1
ATOM 3057 C C . ARG A 1 392 ? -36.967 39.796 30.284 1.00 55.97 392 ARG A C 1
ATOM 3059 O O . ARG A 1 392 ? -37.812 40.448 30.903 1.00 55.97 392 ARG A O 1
ATOM 3066 N N . PRO A 1 393 ? -36.721 39.995 28.974 1.00 59.09 393 PRO A N 1
ATOM 3067 C CA . PRO A 1 393 ? -37.536 40.883 28.145 1.00 59.09 393 PRO A CA 1
ATOM 3068 C C . PRO A 1 393 ? -39.022 40.496 28.177 1.00 59.09 393 PRO A C 1
ATOM 3070 O O . PRO A 1 393 ? -39.362 39.322 28.345 1.00 59.09 393 PRO A O 1
ATOM 3073 N N . ARG A 1 394 ? -39.919 41.475 27.991 1.00 67.38 394 ARG A N 1
ATOM 3074 C CA . ARG A 1 394 ? -41.345 41.180 27.774 1.00 67.38 394 ARG A CA 1
ATOM 3075 C C . ARG A 1 394 ? -41.537 40.514 26.400 1.00 67.38 394 ARG A C 1
ATOM 3077 O O . ARG A 1 394 ? -40.831 40.894 25.467 1.00 67.38 394 ARG A O 1
ATOM 3084 N N . PRO A 1 395 ? -42.484 39.565 26.257 1.00 66.75 395 PRO A N 1
ATOM 3085 C CA . PRO A 1 395 ? -42.858 39.026 24.952 1.00 66.75 395 PRO A CA 1
ATOM 3086 C C . PRO A 1 395 ? -43.278 40.136 23.983 1.00 66.75 395 PRO A C 1
ATOM 3088 O O . PRO A 1 395 ? -43.900 41.118 24.396 1.00 66.75 395 PRO A O 1
ATOM 3091 N N . LEU A 1 396 ? -42.951 39.966 22.702 1.00 72.50 396 LEU A N 1
ATOM 3092 C CA . LEU A 1 396 ? -43.413 40.860 21.642 1.00 72.50 396 LEU A CA 1
ATOM 3093 C C . LEU A 1 396 ? -44.932 40.711 21.422 1.00 72.50 396 LEU A C 1
ATOM 3095 O O . LEU A 1 396 ? -45.487 39.647 21.712 1.00 72.50 396 LEU A O 1
ATOM 3099 N N . PRO A 1 397 ? -45.610 41.742 20.883 1.00 78.75 397 PRO A N 1
ATOM 3100 C CA . PRO A 1 397 ? -47.017 41.650 20.501 1.00 78.75 397 PRO A CA 1
ATOM 3101 C C . PRO A 1 397 ? -47.312 40.470 19.547 1.00 78.75 397 PRO A C 1
ATOM 3103 O O . PRO A 1 397 ? -46.432 40.081 18.765 1.00 78.75 397 PRO A O 1
ATOM 3106 N N . PRO A 1 398 ? -48.523 39.874 19.579 1.00 72.31 398 PRO A N 1
ATOM 3107 C CA . PRO A 1 398 ? -48.848 38.700 18.761 1.00 72.31 398 PRO A CA 1
ATOM 3108 C C . PRO A 1 398 ? -48.769 38.957 17.250 1.00 72.31 398 PRO A C 1
ATOM 3110 O O . PRO A 1 398 ? -48.338 38.085 16.502 1.00 72.31 398 PRO A O 1
ATOM 3113 N N . ASP A 1 399 ? -49.134 40.158 16.808 1.00 74.44 399 ASP A N 1
ATOM 3114 C CA . ASP A 1 399 ? -49.067 40.633 15.423 1.00 74.44 399 ASP A CA 1
ATOM 3115 C C . ASP A 1 399 ? -47.616 40.786 14.933 1.00 74.44 399 ASP A C 1
ATOM 3117 O O . ASP A 1 399 ? -47.264 40.271 13.870 1.00 74.44 399 ASP A O 1
ATOM 3121 N N . VAL A 1 400 ? -46.742 41.393 15.746 1.00 71.00 400 VAL A N 1
ATOM 3122 C CA . VAL A 1 400 ? -45.295 41.476 15.485 1.00 71.00 400 VAL A CA 1
ATOM 3123 C C . VAL A 1 400 ? -44.687 40.073 15.422 1.00 71.00 400 VAL A C 1
ATOM 3125 O O . VAL A 1 400 ? -43.901 39.769 14.527 1.00 71.00 400 VAL A O 1
ATOM 3128 N N . THR A 1 401 ? -45.096 39.187 16.332 1.00 74.81 401 THR A N 1
ATOM 3129 C CA . THR A 1 401 ? -44.639 37.791 16.370 1.00 74.81 401 THR A CA 1
ATOM 3130 C C . THR A 1 401 ? -45.083 37.019 15.122 1.00 74.81 401 THR A C 1
ATOM 3132 O O . THR A 1 401 ? -44.269 36.328 14.512 1.00 74.81 401 THR A O 1
ATOM 3135 N N . ALA A 1 402 ? -46.336 37.181 14.685 1.00 74.62 402 ALA A N 1
ATOM 3136 C CA . ALA A 1 402 ? -46.858 36.567 13.466 1.00 74.62 402 ALA A CA 1
ATOM 3137 C C . ALA A 1 402 ? -46.169 37.104 12.199 1.00 74.62 402 ALA A C 1
ATOM 3139 O O . ALA A 1 402 ? -45.805 36.320 11.320 1.00 74.62 402 ALA A O 1
ATOM 3140 N N . ARG A 1 403 ? -45.919 38.419 12.120 1.00 77.19 403 ARG A N 1
ATOM 3141 C CA . ARG A 1 403 ? -45.181 39.047 11.011 1.00 77.19 403 ARG A CA 1
ATOM 3142 C C . ARG A 1 403 ? -43.739 38.544 10.934 1.00 77.19 403 ARG A C 1
ATOM 3144 O O . ARG A 1 403 ? -43.282 38.186 9.852 1.00 77.19 403 ARG A O 1
ATOM 3151 N N . ASN A 1 404 ? -43.047 38.456 12.068 1.00 74.88 404 ASN A N 1
ATOM 3152 C CA . ASN A 1 404 ? -41.684 37.928 12.129 1.00 74.88 404 ASN A CA 1
ATOM 3153 C C . ASN A 1 404 ? -41.638 36.440 11.743 1.00 74.88 404 ASN A C 1
ATOM 3155 O O . ASN A 1 404 ? -40.758 36.037 10.987 1.00 74.88 404 ASN A O 1
ATOM 3159 N N . LEU A 1 405 ? -42.615 35.637 12.183 1.00 79.75 405 LEU A N 1
ATOM 3160 C CA . LEU A 1 405 ? -42.736 34.230 11.790 1.00 79.75 405 LEU A CA 1
ATOM 3161 C C . LEU A 1 405 ? -43.011 34.064 10.285 1.00 79.75 405 LEU A C 1
ATOM 3163 O O . LEU A 1 405 ? -42.489 33.135 9.672 1.00 79.75 405 LEU A O 1
ATOM 3167 N N . ALA A 1 406 ? -43.794 34.960 9.676 1.00 79.88 406 ALA A N 1
ATOM 3168 C CA . ALA A 1 406 ? -44.038 34.963 8.234 1.00 79.88 406 ALA A CA 1
ATOM 3169 C C . ALA A 1 406 ? -42.765 35.293 7.434 1.00 79.88 406 ALA A C 1
ATOM 3171 O O . ALA A 1 406 ? -42.430 34.555 6.509 1.00 79.88 406 ALA A O 1
ATOM 3172 N N . ILE A 1 407 ? -42.020 36.331 7.836 1.00 76.81 407 ILE A N 1
ATOM 3173 C CA . ILE A 1 407 ? -40.731 36.713 7.226 1.00 76.81 407 ILE A CA 1
ATOM 3174 C C . ILE A 1 407 ? -39.706 35.576 7.361 1.00 76.81 407 ILE A C 1
ATOM 3176 O O . ILE A 1 407 ? -39.033 35.221 6.397 1.00 76.81 407 ILE A O 1
ATOM 3180 N N . GLU A 1 408 ? -39.612 34.957 8.537 1.00 79.12 408 GLU A N 1
ATOM 3181 C CA . GLU A 1 408 ? -38.701 33.836 8.781 1.00 79.12 408 GLU A CA 1
ATOM 3182 C C . GLU A 1 408 ? -39.098 32.578 7.988 1.00 79.12 408 GLU A C 1
ATOM 3184 O O . GLU A 1 408 ? -38.240 31.862 7.470 1.00 79.12 408 GLU A O 1
ATOM 3189 N N . LYS A 1 409 ? -40.401 32.316 7.822 1.00 84.19 409 LYS A N 1
ATOM 3190 C CA . LYS A 1 409 ? -40.899 31.240 6.953 1.00 84.19 409 LYS A CA 1
ATOM 3191 C C . LYS A 1 409 ? -40.582 31.507 5.478 1.00 84.19 409 LYS A C 1
ATOM 3193 O O . LYS A 1 409 ? -40.223 30.561 4.780 1.00 84.19 409 LYS A O 1
ATOM 3198 N N . GLN A 1 410 ? -40.693 32.756 5.020 1.00 84.31 410 GLN A N 1
ATOM 3199 C CA . GLN A 1 410 ? -40.330 33.162 3.660 1.00 84.31 410 GLN A CA 1
ATOM 3200 C C . GLN A 1 410 ? -38.833 32.929 3.401 1.00 84.31 410 GLN A C 1
ATOM 3202 O O . GLN A 1 410 ? -38.500 32.153 2.509 1.00 84.31 410 GLN A O 1
ATOM 3207 N N . ARG A 1 411 ? -37.952 33.457 4.263 1.00 82.44 411 ARG A N 1
ATOM 3208 C CA . ARG A 1 411 ? -36.489 33.261 4.183 1.00 82.44 411 ARG A CA 1
ATOM 3209 C C . ARG A 1 411 ? -36.075 31.790 4.152 1.00 82.44 411 ARG A C 1
ATOM 3211 O O . ARG A 1 411 ? -35.159 31.408 3.433 1.00 82.44 411 ARG A O 1
ATOM 3218 N N . ARG A 1 412 ? -36.755 30.936 4.926 1.00 78.75 412 ARG A N 1
ATOM 3219 C CA . ARG A 1 412 ? -36.528 29.477 4.926 1.00 78.75 412 ARG A CA 1
ATOM 3220 C C . ARG A 1 412 ? -37.016 28.781 3.653 1.00 78.75 412 ARG A C 1
ATOM 3222 O O . ARG A 1 412 ? -36.531 27.687 3.367 1.00 78.75 412 ARG A O 1
ATOM 3229 N N . GLY A 1 413 ? -37.971 29.378 2.941 1.00 82.75 413 GLY A N 1
ATOM 3230 C CA . GLY A 1 413 ? -38.412 28.960 1.612 1.00 82.75 413 GLY A CA 1
ATOM 3231 C C . GLY A 1 413 ? -37.394 29.345 0.543 1.00 82.75 413 GLY A C 1
ATOM 3232 O O . GLY A 1 413 ? -36.899 28.462 -0.144 1.00 82.75 413 GLY A O 1
ATOM 3233 N N . GLU A 1 414 ? -37.019 30.624 0.486 1.00 84.06 414 GLU A N 1
ATOM 3234 C CA . GLU A 1 414 ? -35.996 31.176 -0.422 1.00 84.06 414 GLU A CA 1
ATOM 3235 C C . GLU A 1 414 ? -34.690 30.365 -0.317 1.00 84.06 414 GLU A C 1
ATOM 3237 O O . GLU A 1 414 ? -34.338 29.635 -1.240 1.00 84.06 414 GLU A O 1
ATOM 3242 N N . LEU A 1 415 ? -34.106 30.291 0.887 1.00 81.62 415 LEU A N 1
ATOM 3243 C CA . LEU A 1 415 ? -32.904 29.496 1.176 1.00 81.62 415 LEU A CA 1
ATOM 3244 C C . LEU A 1 415 ? -33.047 27.997 0.848 1.00 81.62 415 LEU A C 1
ATOM 3246 O O . LEU A 1 415 ? -32.049 27.290 0.721 1.00 81.62 415 LEU A O 1
ATOM 3250 N N . LYS A 1 416 ? -34.265 27.442 0.792 1.00 87.00 416 LYS A N 1
ATOM 3251 C CA . LYS A 1 416 ? -34.475 26.044 0.383 1.00 87.00 416 LYS A CA 1
ATOM 3252 C C . LYS A 1 416 ? -34.399 25.901 -1.137 1.00 87.00 416 LYS A C 1
ATOM 3254 O O . LYS A 1 416 ? -33.841 24.902 -1.588 1.00 87.00 416 LYS A O 1
ATOM 3259 N N . GLU A 1 417 ? -34.947 26.843 -1.897 1.00 90.75 417 GLU A N 1
ATOM 3260 C CA . GLU A 1 417 ? -34.873 26.805 -3.357 1.00 90.75 417 GLU A CA 1
ATOM 3261 C C . GLU A 1 417 ? -33.456 27.123 -3.850 1.00 90.75 417 GLU A C 1
ATOM 3263 O O . GLU A 1 417 ? -32.970 26.383 -4.703 1.00 90.75 417 GLU A O 1
ATOM 3268 N N . ASP A 1 418 ? -32.735 28.056 -3.213 1.00 90.69 418 ASP A N 1
ATOM 3269 C CA . ASP A 1 418 ? -31.305 28.315 -3.470 1.00 90.69 418 ASP A CA 1
ATOM 3270 C C . ASP A 1 418 ? -30.470 27.022 -3.375 1.00 90.69 418 ASP A C 1
ATOM 3272 O O . ASP A 1 418 ? -29.660 26.701 -4.246 1.00 90.69 418 ASP A O 1
ATOM 3276 N N . PHE A 1 419 ? -30.704 26.218 -2.327 1.00 91.75 419 PHE A N 1
ATOM 3277 C CA . PHE A 1 419 ? -30.039 24.923 -2.160 1.00 91.75 419 PHE A CA 1
ATOM 3278 C C . PHE A 1 419 ? -30.447 23.895 -3.225 1.00 91.75 419 PHE A C 1
ATOM 3280 O O . PHE A 1 419 ? -29.633 23.044 -3.580 1.00 91.75 419 PHE A O 1
ATOM 3287 N N . LEU A 1 420 ? -31.681 23.939 -3.733 1.00 89.38 420 LEU A N 1
ATOM 3288 C CA . LEU A 1 420 ? -32.136 23.037 -4.794 1.00 89.38 420 LEU A CA 1
ATOM 3289 C C . LEU A 1 420 ? -31.605 23.452 -6.170 1.00 89.38 420 LEU A C 1
ATOM 3291 O O . LEU A 1 420 ? -31.318 22.578 -6.981 1.00 89.38 420 LEU A O 1
ATOM 3295 N N . GLU A 1 421 ? -31.430 24.745 -6.430 1.00 93.00 421 GLU A N 1
ATOM 3296 C CA . GLU A 1 421 ? -30.763 25.243 -7.632 1.00 93.00 421 GLU A CA 1
ATOM 3297 C C . GLU A 1 421 ? -29.268 24.917 -7.614 1.00 93.00 421 GLU A C 1
ATOM 3299 O O . GLU A 1 421 ? -28.777 24.267 -8.538 1.00 93.00 421 GLU A O 1
ATOM 3304 N N . LEU A 1 422 ? -28.573 25.219 -6.513 1.00 92.50 422 LEU A N 1
ATOM 3305 C CA . LEU A 1 422 ? -27.177 24.829 -6.314 1.00 92.50 422 LEU A CA 1
ATOM 3306 C C . LEU A 1 422 ? -26.976 23.313 -6.478 1.00 92.50 422 LEU A C 1
ATOM 3308 O O . LEU A 1 422 ? -25.988 22.885 -7.065 1.00 92.50 422 LEU A O 1
ATOM 3312 N N . ALA A 1 423 ? -27.927 22.487 -6.028 1.00 91.44 423 ALA A N 1
ATOM 3313 C CA . ALA A 1 423 ? -27.864 21.039 -6.223 1.00 91.44 423 ALA A CA 1
ATOM 3314 C C . ALA A 1 423 ? -27.997 20.593 -7.693 1.00 91.44 423 ALA A C 1
ATOM 3316 O O . ALA A 1 423 ? -27.428 19.564 -8.051 1.00 91.44 423 ALA A O 1
ATOM 3317 N N . ARG A 1 424 ? -28.716 21.342 -8.546 1.00 93.56 424 ARG A N 1
ATOM 3318 C CA . ARG A 1 424 ? -28.836 21.059 -9.994 1.00 93.56 424 ARG A CA 1
ATOM 3319 C C . ARG A 1 424 ? -27.555 21.401 -10.757 1.00 93.56 424 ARG A C 1
ATOM 3321 O O . ARG A 1 424 ? -27.256 20.744 -11.747 1.00 93.56 424 ARG A O 1
ATOM 3328 N N . LEU A 1 425 ? -26.808 22.405 -10.295 1.00 92.12 425 LEU A N 1
ATOM 3329 C CA . LEU A 1 425 ? -25.565 22.872 -10.923 1.00 92.12 425 LEU A CA 1
ATOM 3330 C C . LEU A 1 425 ? -24.344 21.976 -10.632 1.00 92.12 425 LEU A C 1
ATOM 3332 O O . LEU A 1 425 ? -23.266 22.232 -11.159 1.00 92.12 425 LEU A O 1
ATOM 3336 N N . LEU A 1 426 ? -24.484 20.937 -9.800 1.00 92.56 426 LEU A N 1
ATOM 3337 C CA . LEU A 1 426 ? -23.376 20.094 -9.339 1.00 92.56 426 LEU A CA 1
ATOM 3338 C C . LEU A 1 426 ? -23.438 18.689 -9.966 1.00 92.56 426 LEU A C 1
ATOM 3340 O O . LEU A 1 426 ? -24.287 17.891 -9.560 1.00 92.56 426 LEU A O 1
ATOM 3344 N N . PRO A 1 427 ? -22.515 18.324 -10.884 1.00 89.94 427 PRO A N 1
ATOM 3345 C CA . PRO A 1 427 ? -22.509 17.009 -11.538 1.00 89.94 427 PRO A CA 1
ATOM 3346 C C . PRO A 1 427 ? -22.486 15.832 -10.549 1.00 89.94 427 PRO A C 1
ATOM 3348 O O . PRO A 1 427 ? -23.234 14.868 -10.715 1.00 89.94 427 PRO A O 1
ATOM 3351 N N . ASP A 1 428 ? -21.716 15.959 -9.461 1.00 85.00 428 ASP A N 1
ATOM 3352 C CA . ASP A 1 428 ? -21.646 15.015 -8.334 1.00 85.00 428 ASP A CA 1
ATOM 3353 C C . ASP A 1 428 ? -23.011 14.664 -7.707 1.00 85.00 428 ASP A C 1
ATOM 3355 O O . ASP A 1 428 ? -23.130 13.637 -7.034 1.00 85.00 428 ASP A O 1
ATOM 3359 N N . LEU A 1 429 ? -24.030 15.515 -7.869 1.00 90.69 429 LEU A N 1
ATOM 3360 C CA . LEU A 1 429 ? -25.350 15.347 -7.258 1.00 90.69 429 LEU A CA 1
ATOM 3361 C C . LEU A 1 429 ? -26.428 14.837 -8.221 1.00 90.69 429 LEU A C 1
ATOM 3363 O O . LEU A 1 429 ? -27.479 14.417 -7.740 1.00 90.69 429 LEU A O 1
ATOM 3367 N N . ALA A 1 430 ? -26.171 14.779 -9.532 1.00 88.12 430 ALA A N 1
ATOM 3368 C CA . ALA A 1 430 ? -27.176 14.434 -10.547 1.00 88.12 430 ALA A CA 1
ATOM 3369 C C . ALA A 1 430 ? -27.900 13.093 -10.287 1.00 88.12 430 ALA A C 1
ATOM 3371 O O . ALA A 1 430 ? -29.102 12.977 -10.513 1.00 88.12 430 ALA A O 1
ATOM 3372 N N . ASN A 1 431 ? -27.190 12.097 -9.742 1.00 88.12 431 ASN A N 1
ATOM 3373 C CA . ASN A 1 431 ? -27.733 10.770 -9.414 1.00 88.12 431 ASN A CA 1
ATOM 3374 C C . ASN A 1 431 ? -28.130 10.600 -7.926 1.00 88.12 431 ASN A C 1
ATOM 3376 O O . ASN A 1 431 ? -28.464 9.497 -7.482 1.00 88.12 431 ASN A O 1
ATOM 3380 N N . THR A 1 432 ? -28.085 11.665 -7.117 1.00 88.31 432 THR A N 1
ATOM 3381 C CA . THR A 1 432 ? -28.298 11.589 -5.661 1.00 88.31 432 THR A CA 1
ATOM 3382 C C . THR A 1 432 ? -29.785 11.539 -5.304 1.00 88.31 432 THR A C 1
ATOM 3384 O O . THR A 1 432 ? -30.471 12.556 -5.254 1.00 88.31 432 THR A O 1
ATOM 3387 N N . ARG A 1 433 ? -30.282 10.343 -4.954 1.00 83.06 433 ARG A N 1
ATOM 3388 C CA . ARG A 1 433 ? -31.699 10.098 -4.601 1.00 83.06 433 ARG A CA 1
ATOM 3389 C C . ARG A 1 433 ? -32.233 10.893 -3.399 1.00 83.06 433 ARG A C 1
ATOM 3391 O O . ARG A 1 433 ? -33.447 11.014 -3.256 1.00 83.06 433 ARG A O 1
ATOM 3398 N N . ARG A 1 434 ? -31.370 11.387 -2.501 1.00 86.50 434 ARG A N 1
ATOM 3399 C CA . ARG A 1 434 ? -31.777 12.157 -1.313 1.00 86.50 434 ARG A CA 1
ATOM 3400 C C . ARG A 1 434 ? -30.768 13.257 -0.995 1.00 86.50 434 ARG A C 1
ATOM 3402 O O . ARG A 1 434 ? -29.700 12.990 -0.457 1.00 86.50 434 ARG A O 1
ATOM 3409 N N . LEU A 1 435 ? -31.143 14.496 -1.291 1.00 90.06 435 LEU A N 1
ATOM 3410 C CA . LEU A 1 435 ? -30.340 15.680 -0.996 1.00 90.06 435 LEU A CA 1
ATOM 3411 C C . LEU A 1 435 ? -30.453 16.089 0.484 1.00 90.06 435 LEU A C 1
ATOM 3413 O O . LEU A 1 435 ? -31.520 15.990 1.092 1.00 90.06 435 LEU A O 1
ATOM 3417 N N . THR A 1 436 ? -29.360 16.602 1.051 1.00 91.00 436 THR A N 1
ATOM 3418 C CA . THR A 1 436 ? -29.324 17.266 2.367 1.00 91.00 436 THR A CA 1
ATOM 3419 C C . THR A 1 436 ? -28.516 18.559 2.253 1.00 91.00 436 THR A C 1
ATOM 3421 O O . THR A 1 436 ? -27.622 18.650 1.414 1.00 91.00 436 THR A O 1
ATOM 3424 N N . LYS A 1 437 ? -28.801 19.570 3.089 1.00 88.69 437 LYS A N 1
ATOM 3425 C CA . LYS A 1 437 ? -28.100 20.869 3.013 1.00 88.69 437 LYS A CA 1
ATOM 3426 C C . LYS A 1 437 ? -26.580 20.721 3.166 1.00 88.69 437 LYS A C 1
ATOM 3428 O O . LYS A 1 437 ? -25.840 21.283 2.371 1.00 88.69 437 LYS A O 1
ATOM 3433 N N . VAL A 1 438 ? -26.130 19.904 4.123 1.00 88.38 438 VAL A N 1
ATOM 3434 C CA . VAL A 1 438 ? -24.700 19.620 4.355 1.00 88.38 438 VAL A CA 1
ATOM 3435 C C . VAL A 1 438 ? -24.056 18.948 3.139 1.00 88.38 438 VAL A C 1
ATOM 3437 O O . VAL A 1 438 ? -22.976 19.352 2.723 1.00 88.38 438 VAL A O 1
ATOM 3440 N N . LEU A 1 439 ? -24.732 17.978 2.510 1.00 88.38 439 LEU A N 1
ATOM 3441 C CA . LEU A 1 439 ? -24.218 17.328 1.301 1.00 88.38 439 LEU A CA 1
ATOM 3442 C C . LEU A 1 439 ? -24.079 18.320 0.135 1.00 88.38 439 LEU A C 1
ATOM 3444 O O . LEU A 1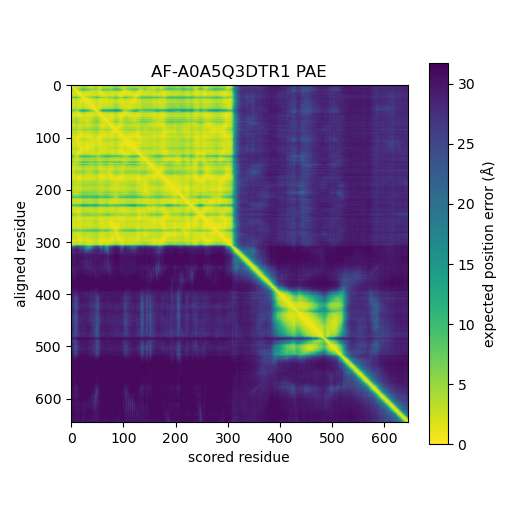 439 ? -23.071 18.288 -0.566 1.00 88.38 439 LEU A O 1
ATOM 3448 N N . ILE A 1 440 ? -25.054 19.218 -0.048 1.00 91.06 440 ILE A N 1
ATOM 3449 C CA . ILE A 1 440 ? -25.013 20.242 -1.103 1.00 91.06 440 ILE A CA 1
ATOM 3450 C C . ILE A 1 440 ? -23.865 21.232 -0.857 1.00 91.06 440 ILE A C 1
ATOM 3452 O O . ILE A 1 440 ? -23.108 21.501 -1.783 1.00 91.06 440 ILE A O 1
ATOM 3456 N N . VAL A 1 441 ? -23.683 21.714 0.379 1.00 92.81 441 VAL A N 1
ATOM 3457 C CA . VAL A 1 441 ? -22.567 22.608 0.756 1.00 92.81 441 VAL A CA 1
ATOM 3458 C C . VAL A 1 441 ? -21.210 21.929 0.552 1.00 92.81 441 VAL A C 1
ATOM 3460 O O . VAL A 1 441 ? -20.320 22.496 -0.074 1.00 92.81 441 VAL A O 1
ATOM 3463 N N . ASN A 1 442 ? -21.038 20.693 1.023 1.00 90.06 442 ASN A N 1
ATOM 3464 C CA . ASN A 1 442 ? -19.749 20.008 0.918 1.00 90.06 442 ASN A CA 1
ATOM 3465 C C . ASN A 1 442 ? -19.397 19.687 -0.546 1.00 90.06 442 ASN A C 1
ATOM 3467 O O . ASN A 1 442 ? -18.239 19.817 -0.949 1.00 90.06 442 ASN A O 1
ATOM 3471 N N . LYS A 1 443 ? -20.391 19.322 -1.371 1.00 91.88 443 LYS A N 1
ATOM 3472 C CA . LYS A 1 443 ? -20.195 19.116 -2.813 1.00 91.88 443 LYS A CA 1
ATOM 3473 C C . LYS A 1 443 ? -19.983 20.426 -3.576 1.00 91.88 443 LYS A C 1
ATOM 3475 O O . LYS A 1 443 ? -19.150 20.428 -4.478 1.00 91.88 443 LYS A O 1
ATOM 3480 N N . SER A 1 444 ? -20.642 21.531 -3.209 1.00 94.94 444 SER A N 1
ATOM 3481 C CA . SER A 1 444 ? -20.397 22.831 -3.849 1.00 94.94 444 SER A CA 1
ATOM 3482 C C . SER A 1 444 ? -18.990 23.347 -3.560 1.00 94.94 444 SER A C 1
ATOM 3484 O O . SER A 1 444 ? -18.282 23.719 -4.492 1.00 94.94 444 SER A O 1
ATOM 3486 N N . ILE A 1 445 ? -18.533 23.271 -2.306 1.00 92.12 445 ILE A N 1
ATOM 3487 C CA . ILE A 1 445 ? -17.169 23.657 -1.918 1.00 92.12 445 ILE A CA 1
ATOM 3488 C C . ILE A 1 445 ? -16.132 22.803 -2.659 1.00 92.12 445 ILE A C 1
ATOM 3490 O O . ILE A 1 445 ? -15.172 23.358 -3.196 1.00 92.12 445 ILE A O 1
ATOM 3494 N N . LYS A 1 446 ? -16.325 21.475 -2.748 1.00 90.69 446 LYS A N 1
ATOM 3495 C CA . LYS A 1 446 ? -15.423 20.608 -3.528 1.00 90.69 446 LYS A CA 1
ATOM 3496 C C . LYS A 1 446 ? -15.403 21.009 -5.006 1.00 90.69 446 LYS A C 1
ATOM 3498 O O . LYS A 1 446 ? -14.325 21.168 -5.571 1.00 90.69 446 LYS A O 1
ATOM 3503 N N . HIS A 1 447 ? -16.572 21.188 -5.620 1.00 93.50 447 HIS A N 1
ATOM 3504 C CA . HIS A 1 447 ? -16.671 21.514 -7.040 1.00 93.50 447 HIS A CA 1
ATOM 3505 C C . HIS A 1 447 ? -16.034 22.873 -7.362 1.00 93.50 447 HIS A C 1
ATOM 3507 O O . HIS A 1 447 ? -15.261 22.964 -8.307 1.00 93.50 447 HIS A O 1
ATOM 3513 N N . VAL A 1 448 ? -16.263 23.906 -6.542 1.00 91.62 448 VAL A N 1
ATOM 3514 C CA . VAL A 1 448 ? -15.649 25.235 -6.720 1.00 91.62 448 VAL A CA 1
ATOM 3515 C C . VAL A 1 448 ? -14.123 25.186 -6.573 1.00 91.62 448 VAL A C 1
ATOM 3517 O O . VAL A 1 448 ? -13.426 25.814 -7.370 1.00 91.62 448 VAL A O 1
ATOM 3520 N N . LYS A 1 449 ? -13.581 24.411 -5.618 1.00 89.25 449 LYS A N 1
ATOM 3521 C CA . LYS A 1 449 ? -12.126 24.183 -5.514 1.00 89.25 449 LYS A CA 1
ATOM 3522 C C . LYS A 1 449 ? -11.570 23.523 -6.779 1.00 89.25 449 LYS A C 1
ATOM 3524 O O . LYS A 1 449 ? -10.673 24.079 -7.404 1.00 89.25 449 LYS A O 1
ATOM 3529 N N . GLN A 1 450 ? -12.176 22.416 -7.208 1.00 90.81 450 GLN A N 1
ATOM 3530 C CA . GLN A 1 450 ? -11.744 21.667 -8.390 1.00 90.81 450 GLN A CA 1
ATOM 3531 C C . GLN A 1 450 ? -11.847 22.496 -9.683 1.00 90.81 450 GLN A C 1
ATOM 3533 O O . GLN A 1 450 ? -10.944 22.457 -10.513 1.00 90.81 450 GLN A O 1
ATOM 3538 N N . GLN A 1 451 ? -12.913 23.284 -9.859 1.00 92.19 451 GLN A N 1
ATOM 3539 C CA . GLN A 1 451 ? -13.041 24.203 -10.995 1.00 92.19 451 GLN A CA 1
ATOM 3540 C C . GLN A 1 451 ? -11.962 25.294 -10.966 1.00 92.19 451 GLN A C 1
ATOM 3542 O O . GLN A 1 451 ? -11.422 25.636 -12.012 1.00 92.19 451 GLN A O 1
ATOM 3547 N N . ARG A 1 452 ? -11.584 25.813 -9.787 1.00 89.75 452 ARG A N 1
ATOM 3548 C CA . ARG A 1 452 ? -10.468 26.766 -9.669 1.00 89.75 452 ARG A CA 1
ATOM 3549 C C . ARG A 1 452 ? -9.123 26.122 -10.017 1.00 89.75 452 ARG A C 1
ATOM 3551 O O . ARG A 1 452 ? -8.340 26.741 -10.726 1.00 89.75 452 ARG A O 1
ATOM 3558 N N . GLU A 1 453 ? -8.858 24.914 -9.528 1.00 90.88 453 GLU A N 1
ATOM 3559 C CA . GLU A 1 453 ? -7.631 24.158 -9.819 1.00 90.88 453 GLU A CA 1
ATOM 3560 C C . GLU A 1 453 ? -7.489 23.897 -11.327 1.00 90.88 453 GLU A C 1
ATOM 3562 O O . GLU A 1 453 ? -6.458 24.230 -11.911 1.00 90.88 453 GLU A O 1
ATOM 3567 N N . LEU A 1 454 ? -8.559 23.425 -11.977 1.00 91.94 454 LEU A N 1
ATOM 3568 C CA . LEU A 1 454 ? -8.622 23.245 -13.432 1.00 91.94 454 LEU A CA 1
ATOM 3569 C C . LEU A 1 454 ? -8.421 24.564 -14.195 1.00 91.94 454 LEU A C 1
ATOM 3571 O O . LEU A 1 454 ? -7.674 24.591 -15.169 1.00 91.94 454 LEU A O 1
ATOM 3575 N N . SER A 1 455 ? -9.033 25.663 -13.747 1.00 92.38 455 SER A N 1
ATOM 3576 C CA . SER A 1 455 ? -8.863 26.982 -14.374 1.00 92.38 455 SER A CA 1
ATOM 3577 C C . SER A 1 455 ? -7.449 27.549 -14.217 1.00 92.38 455 SER A C 1
ATOM 3579 O O . SER A 1 455 ? -6.963 28.213 -15.127 1.00 92.38 455 SER A O 1
ATOM 3581 N N . ILE A 1 456 ? -6.765 27.280 -13.099 1.00 90.62 456 ILE A N 1
ATOM 3582 C CA . ILE A 1 456 ? -5.365 27.686 -12.887 1.00 90.62 456 ILE A CA 1
ATOM 3583 C C . ILE A 1 456 ? -4.412 26.845 -13.747 1.00 90.62 456 ILE A C 1
ATOM 3585 O O . ILE A 1 456 ? -3.497 27.410 -14.342 1.00 90.62 456 ILE A O 1
ATOM 3589 N N . ALA A 1 457 ? -4.641 25.533 -13.863 1.00 89.75 457 ALA A N 1
ATOM 3590 C CA . ALA A 1 457 ? -3.879 24.676 -14.773 1.00 89.75 457 ALA A CA 1
ATOM 3591 C C . ALA A 1 457 ? -4.064 25.126 -16.233 1.00 89.75 457 ALA A C 1
ATOM 3593 O O . ALA A 1 457 ? -3.095 25.477 -16.899 1.00 89.75 457 ALA A O 1
ATOM 3594 N N . ALA A 1 458 ? -5.314 25.269 -16.685 1.00 90.88 458 ALA A N 1
ATOM 3595 C CA . ALA A 1 458 ? -5.628 25.725 -18.037 1.00 90.88 458 ALA A CA 1
ATOM 3596 C C . ALA A 1 458 ? -5.099 27.142 -18.340 1.00 90.88 458 ALA A C 1
ATOM 3598 O O . ALA A 1 458 ? -4.736 27.419 -19.480 1.00 90.88 458 ALA A O 1
ATOM 3599 N N . ALA A 1 459 ? -5.013 28.033 -17.344 1.00 90.81 459 ALA A N 1
ATOM 3600 C CA . ALA A 1 459 ? -4.341 29.328 -17.481 1.00 90.81 459 ALA A CA 1
ATOM 3601 C C . ALA A 1 459 ? -2.820 29.194 -17.679 1.00 90.81 459 ALA A C 1
ATOM 3603 O O . ALA A 1 459 ? -2.240 29.954 -18.452 1.00 90.81 459 ALA A O 1
ATOM 3604 N N . SER A 1 460 ? -2.179 28.241 -16.994 1.00 90.25 460 SER A N 1
ATOM 3605 C CA . SER A 1 460 ? -0.744 27.962 -17.122 1.00 90.25 460 SER A CA 1
ATOM 3606 C C . SER A 1 460 ? -0.411 27.397 -18.504 1.00 90.25 460 SER A C 1
ATOM 3608 O O . SER A 1 460 ? 0.415 27.969 -19.213 1.00 90.25 460 SER A O 1
ATOM 3610 N N . ASP A 1 461 ? -1.114 26.341 -18.922 1.00 90.44 461 ASP A N 1
ATOM 3611 C CA . ASP A 1 461 ? -0.930 25.687 -20.225 1.00 90.44 461 ASP A CA 1
ATOM 3612 C C . ASP A 1 461 ? -1.173 26.677 -21.380 1.00 90.44 461 ASP A C 1
ATOM 3614 O O . ASP A 1 461 ? -0.442 26.726 -22.371 1.00 90.44 461 ASP A O 1
ATOM 3618 N N . MET A 1 462 ? -2.195 27.528 -21.233 1.00 91.25 462 MET A N 1
ATOM 3619 C CA . MET A 1 462 ? -2.518 28.591 -22.183 1.00 91.25 462 MET A CA 1
ATOM 3620 C C . MET A 1 462 ? -1.419 29.653 -22.277 1.00 91.25 462 MET A C 1
ATOM 3622 O O . MET A 1 462 ? -1.122 30.108 -23.383 1.00 91.25 462 MET A O 1
ATOM 3626 N N . GLN A 1 463 ? -0.822 30.051 -21.150 1.00 88.19 463 GLN A N 1
ATOM 3627 C CA . GLN A 1 463 ? 0.287 31.002 -21.143 1.00 88.19 463 GLN A CA 1
ATOM 3628 C C . GLN A 1 463 ? 1.528 30.400 -21.814 1.00 88.19 463 GLN A C 1
ATOM 3630 O O . GLN A 1 463 ? 2.151 31.078 -22.626 1.00 88.19 463 GLN A O 1
ATOM 3635 N N . GLU A 1 464 ? 1.831 29.118 -21.579 1.00 91.38 464 GLU A N 1
ATOM 3636 C CA . GLU A 1 464 ? 2.941 28.439 -22.258 1.00 91.38 464 GLU A CA 1
ATOM 3637 C C . GLU A 1 464 ? 2.742 28.416 -23.783 1.00 91.38 464 GLU A C 1
ATOM 3639 O O . GLU A 1 464 ? 3.636 28.813 -24.527 1.00 91.38 464 GLU A O 1
ATOM 3644 N N . VAL A 1 465 ? 1.552 28.045 -24.270 1.00 88.94 465 VAL A N 1
ATOM 3645 C CA . VAL A 1 465 ? 1.232 28.054 -25.712 1.00 88.94 465 VAL A CA 1
ATOM 3646 C C . VAL A 1 465 ? 1.324 29.465 -26.315 1.00 88.94 465 VAL A C 1
ATOM 3648 O O . VAL A 1 465 ? 1.719 29.628 -27.473 1.00 88.94 465 VAL A O 1
ATOM 3651 N N . VAL A 1 466 ? 0.983 30.503 -25.548 1.00 88.56 466 VAL A N 1
ATOM 3652 C CA . VAL A 1 466 ? 1.120 31.908 -25.962 1.00 88.56 466 VAL A CA 1
ATOM 3653 C C . VAL A 1 466 ? 2.591 32.327 -26.027 1.00 88.56 466 VAL A C 1
ATOM 3655 O O . VAL A 1 466 ? 2.998 32.943 -27.011 1.00 88.56 466 VAL A O 1
ATOM 3658 N N . ASP A 1 467 ? 3.415 31.925 -25.062 1.00 88.69 467 ASP A N 1
ATOM 3659 C CA . ASP A 1 467 ? 4.847 32.233 -25.046 1.00 88.69 467 ASP A CA 1
ATOM 3660 C C . ASP A 1 467 ? 5.630 31.446 -26.111 1.00 88.69 467 ASP A C 1
ATOM 3662 O O . ASP A 1 467 ? 6.506 32.013 -26.766 1.00 88.69 467 ASP A O 1
ATOM 3666 N N . GLN A 1 468 ? 5.262 30.191 -26.386 1.00 90.19 468 GLN A N 1
ATOM 3667 C CA . GLN A 1 468 ? 5.763 29.428 -27.537 1.00 90.19 468 GLN A CA 1
ATOM 3668 C C . GLN A 1 468 ? 5.399 30.120 -28.867 1.00 90.19 468 GLN A C 1
ATOM 3670 O O . GLN A 1 468 ? 6.241 30.254 -29.755 1.00 90.19 468 GLN A O 1
ATOM 3675 N N . ASN A 1 469 ? 4.169 30.630 -29.005 1.00 90.12 469 ASN A N 1
ATOM 3676 C CA . ASN A 1 469 ? 3.738 31.399 -30.179 1.00 90.12 469 ASN A CA 1
ATOM 3677 C C . ASN A 1 469 ? 4.540 32.710 -30.323 1.00 90.12 469 ASN A C 1
ATOM 3679 O O . ASN A 1 469 ? 5.003 33.036 -31.415 1.00 90.12 469 ASN A O 1
ATOM 3683 N N . HIS A 1 470 ? 4.793 33.424 -29.221 1.00 89.69 470 HIS A N 1
ATOM 3684 C CA . HIS A 1 470 ? 5.664 34.605 -29.205 1.00 89.69 470 HIS A CA 1
ATOM 3685 C C . HIS A 1 470 ? 7.097 34.286 -29.664 1.00 89.69 470 HIS A C 1
ATOM 3687 O O . HIS A 1 470 ? 7.655 35.029 -30.475 1.00 89.69 470 HIS A O 1
ATOM 3693 N N . GLN A 1 471 ? 7.673 33.171 -29.204 1.00 91.50 471 GLN A N 1
ATOM 3694 C CA . GLN A 1 471 ? 9.003 32.710 -29.615 1.00 91.50 471 GLN A CA 1
ATOM 3695 C C . GLN A 1 471 ? 9.051 32.361 -31.110 1.00 91.50 471 GLN A C 1
ATOM 3697 O O . GLN A 1 471 ? 9.911 32.874 -31.825 1.00 91.50 471 GLN A O 1
ATOM 3702 N N . LEU A 1 472 ? 8.087 31.582 -31.613 1.00 89.75 472 LEU A N 1
ATOM 3703 C CA . LEU A 1 472 ? 7.993 31.222 -33.034 1.00 89.75 472 LEU A CA 1
ATOM 3704 C C . LEU A 1 472 ? 7.800 32.453 -33.934 1.00 89.75 472 LEU A C 1
ATOM 3706 O O . LEU A 1 472 ? 8.409 32.549 -34.998 1.00 89.75 472 LEU A O 1
ATOM 3710 N N . VAL A 1 473 ? 6.998 33.434 -33.510 1.00 89.31 473 VAL A N 1
ATOM 3711 C CA . VAL A 1 473 ? 6.839 34.709 -34.230 1.00 89.31 473 VAL A CA 1
ATOM 3712 C C . VAL A 1 473 ? 8.147 35.509 -34.250 1.00 89.31 473 VAL A C 1
ATOM 3714 O O . VAL A 1 473 ? 8.487 36.087 -35.285 1.00 89.31 473 VAL A O 1
ATOM 3717 N N . ALA A 1 474 ? 8.907 35.525 -33.151 1.00 87.69 474 ALA A N 1
ATOM 3718 C CA . ALA A 1 474 ? 10.214 36.175 -33.096 1.00 87.69 474 ALA A CA 1
ATOM 3719 C C . ALA A 1 474 ? 11.244 35.485 -34.012 1.00 87.69 474 ALA A C 1
ATOM 3721 O O . ALA A 1 474 ? 11.920 36.169 -34.783 1.00 87.69 474 ALA A O 1
ATOM 3722 N N . GLU A 1 475 ? 11.316 34.151 -33.998 1.00 90.44 475 GLU A N 1
ATOM 3723 C CA . GLU A 1 475 ? 12.194 33.361 -34.870 1.00 90.44 475 GLU A CA 1
ATOM 3724 C C . GLU A 1 475 ? 11.849 33.562 -36.354 1.00 90.44 475 GLU A C 1
ATOM 3726 O O . GLU A 1 475 ? 12.717 33.908 -37.157 1.00 90.44 475 GLU A O 1
ATOM 3731 N N . VAL A 1 476 ? 10.567 33.456 -36.722 1.00 87.62 476 VAL A N 1
ATOM 3732 C CA . VAL A 1 476 ? 10.091 33.699 -38.093 1.00 87.62 476 VAL A CA 1
ATOM 3733 C C . VAL A 1 476 ? 10.428 35.117 -38.563 1.00 87.62 476 VAL A C 1
ATOM 3735 O O . VAL A 1 476 ? 10.806 35.304 -39.722 1.00 87.62 476 VAL A O 1
ATOM 3738 N N . ASN A 1 477 ? 10.338 36.122 -37.688 1.00 87.19 477 ASN A N 1
ATOM 3739 C CA . ASN A 1 477 ? 10.732 37.494 -38.016 1.00 87.19 477 ASN A CA 1
ATOM 3740 C C . ASN A 1 477 ? 12.258 37.659 -38.145 1.00 87.19 477 ASN A C 1
ATOM 3742 O O . ASN A 1 477 ? 12.707 38.369 -39.047 1.00 87.19 477 ASN A O 1
ATOM 3746 N N . ALA A 1 478 ? 13.058 36.976 -37.321 1.00 86.25 478 ALA A N 1
ATOM 3747 C CA . ALA A 1 478 ? 14.518 36.972 -37.432 1.00 86.25 478 ALA A CA 1
ATOM 3748 C C . ALA A 1 478 ? 14.998 36.305 -38.736 1.00 86.25 478 ALA A C 1
ATOM 3750 O O . ALA A 1 478 ? 15.828 36.871 -39.448 1.00 86.25 478 ALA A O 1
ATOM 3751 N N . LEU A 1 479 ? 14.418 35.159 -39.106 1.00 85.50 479 LEU A N 1
ATOM 3752 C CA . LEU A 1 479 ? 14.700 34.467 -40.368 1.00 85.50 479 LEU A CA 1
ATOM 3753 C C . LEU A 1 479 ? 14.305 35.323 -41.585 1.00 85.50 479 LEU A C 1
ATOM 3755 O O . LEU A 1 479 ? 15.086 35.456 -42.528 1.00 85.50 479 LEU A O 1
ATOM 3759 N N . ARG A 1 480 ? 13.138 35.987 -41.550 1.00 83.56 480 ARG A N 1
ATOM 3760 C CA . ARG A 1 480 ? 12.726 36.949 -42.596 1.00 83.56 480 ARG A CA 1
ATOM 3761 C C . ARG A 1 480 ? 13.718 38.105 -42.750 1.00 83.56 480 ARG A C 1
ATOM 3763 O O . ARG A 1 480 ? 13.989 38.509 -43.878 1.00 83.56 480 ARG A O 1
ATOM 3770 N N . ALA A 1 481 ? 14.274 38.614 -41.648 1.00 80.75 481 ALA A N 1
ATOM 3771 C CA . ALA A 1 481 ? 15.275 39.679 -41.682 1.00 80.75 481 ALA A CA 1
ATOM 3772 C C . ALA A 1 481 ? 16.611 39.218 -42.299 1.00 80.75 481 ALA A C 1
ATOM 3774 O O . ALA A 1 481 ? 17.213 39.966 -43.065 1.00 80.75 481 ALA A O 1
ATOM 3775 N N . GLN A 1 482 ? 17.046 37.982 -42.027 1.00 81.56 482 GLN A N 1
ATOM 3776 C CA . GLN A 1 482 ? 18.273 37.410 -42.604 1.00 81.56 482 GLN A CA 1
ATOM 3777 C C . GLN A 1 482 ? 18.169 37.145 -44.116 1.00 81.56 482 GLN A C 1
ATOM 3779 O O . GLN A 1 482 ? 19.165 37.259 -44.825 1.00 81.56 482 GLN A O 1
ATOM 3784 N N . ILE A 1 483 ? 16.974 36.816 -44.622 1.00 80.19 483 ILE A N 1
ATOM 3785 C CA . ILE A 1 483 ? 16.745 36.466 -46.039 1.00 80.19 483 ILE A CA 1
ATOM 3786 C C . ILE A 1 483 ? 16.683 37.708 -46.961 1.00 80.19 483 ILE A C 1
ATOM 3788 O O . ILE A 1 483 ? 16.826 37.581 -48.175 1.00 80.19 483 ILE A O 1
ATOM 3792 N N . GLY A 1 484 ? 16.550 38.922 -46.411 1.00 67.19 484 GLY A N 1
ATOM 3793 C CA . GLY A 1 484 ? 16.911 40.159 -47.124 1.00 67.19 484 GLY A CA 1
ATOM 3794 C C . GLY A 1 484 ? 15.991 40.596 -48.277 1.00 67.19 484 GLY A C 1
ATOM 3795 O O . GLY A 1 484 ? 16.458 41.243 -49.213 1.00 67.19 484 GLY A O 1
ATOM 3796 N N . GLY A 1 485 ? 14.695 40.270 -48.231 1.00 57.69 485 GLY A N 1
ATOM 3797 C CA . GLY A 1 485 ? 13.706 40.723 -49.222 1.00 57.69 485 GLY A CA 1
ATOM 3798 C C . GLY A 1 485 ? 12.949 41.995 -48.790 1.00 57.69 485 GLY A C 1
ATOM 3799 O O . GLY A 1 485 ? 12.447 42.035 -47.663 1.00 57.69 485 GLY A O 1
ATOM 3800 N N . PRO A 1 486 ? 12.798 43.028 -49.645 1.00 59.72 486 PRO A N 1
ATOM 3801 C CA . PRO A 1 486 ? 12.006 44.208 -49.305 1.00 59.72 486 PRO A CA 1
ATOM 3802 C C . PRO A 1 486 ? 10.502 43.883 -49.229 1.00 59.72 486 PRO A C 1
ATOM 3804 O O . PRO A 1 486 ? 9.960 43.183 -50.079 1.00 59.72 486 PRO A O 1
ATOM 3807 N N . SER A 1 487 ? 9.811 44.471 -48.247 1.00 62.19 487 SER A N 1
ATOM 3808 C CA . SER A 1 487 ? 8.345 44.433 -48.089 1.00 62.19 487 SER A CA 1
ATOM 3809 C C . SER A 1 487 ? 7.694 43.081 -47.725 1.00 62.19 487 SER A C 1
ATOM 3811 O O . SER A 1 487 ? 6.530 42.852 -48.060 1.00 62.19 487 SER A O 1
ATOM 3813 N N . MET A 1 488 ? 8.367 42.219 -46.954 1.00 62.19 488 MET A N 1
ATOM 3814 C CA . MET A 1 488 ? 7.679 41.157 -46.198 1.00 62.19 488 MET A CA 1
ATOM 3815 C C . MET A 1 488 ? 7.134 41.709 -44.866 1.00 62.19 488 MET A C 1
ATOM 3817 O O . MET A 1 488 ? 7.930 42.192 -44.058 1.00 62.19 488 MET A O 1
ATOM 3821 N N . PRO A 1 489 ? 5.815 41.634 -44.582 1.00 71.56 489 PRO A N 1
ATOM 3822 C CA . PRO A 1 489 ? 5.273 42.036 -43.285 1.00 71.56 489 PRO A CA 1
ATOM 3823 C C . PRO A 1 489 ? 5.853 41.202 -42.136 1.00 71.56 489 PRO A C 1
ATOM 3825 O O . PRO A 1 489 ? 6.060 39.989 -42.273 1.00 71.56 489 PRO A O 1
ATOM 3828 N N . GLN A 1 490 ? 6.062 41.830 -40.978 1.00 74.56 490 GLN A N 1
ATOM 3829 C CA . GLN A 1 490 ? 6.358 41.094 -39.749 1.00 74.56 490 GLN A CA 1
ATOM 3830 C C . GLN A 1 490 ? 5.155 40.223 -39.366 1.00 74.56 490 GLN A C 1
ATOM 3832 O O . GLN A 1 490 ? 4.007 40.666 -39.424 1.00 74.56 490 GLN A O 1
ATOM 3837 N N . ALA A 1 491 ? 5.418 38.979 -38.971 1.00 77.62 491 ALA A N 1
ATOM 3838 C CA . ALA A 1 491 ? 4.432 38.164 -38.281 1.00 77.62 491 ALA A CA 1
ATOM 3839 C C . ALA A 1 491 ? 4.089 38.833 -36.942 1.00 77.62 491 ALA A C 1
ATOM 3841 O O . ALA A 1 491 ? 4.981 39.327 -36.249 1.00 77.62 491 ALA A O 1
ATOM 3842 N N . GLN A 1 492 ? 2.805 38.853 -36.592 1.00 78.94 492 GLN A N 1
ATOM 3843 C CA . GLN A 1 492 ? 2.313 39.380 -35.322 1.00 78.94 492 GLN A CA 1
ATOM 3844 C C . GLN A 1 492 ? 1.827 38.227 -34.447 1.00 78.94 492 GLN A C 1
ATOM 3846 O O . GLN A 1 492 ? 1.212 37.280 -34.941 1.00 78.94 492 GLN A O 1
ATOM 3851 N N . ALA A 1 493 ? 2.090 38.327 -33.146 1.00 79.75 493 ALA A N 1
ATOM 3852 C CA . ALA A 1 493 ? 1.524 37.432 -32.152 1.00 79.75 493 ALA A CA 1
ATOM 3853 C C . ALA A 1 493 ? -0.010 37.501 -32.170 1.00 79.75 493 ALA A C 1
ATOM 3855 O O . ALA A 1 493 ? -0.596 38.578 -32.310 1.00 79.75 493 ALA A O 1
ATOM 3856 N N . LYS A 1 494 ? -0.674 36.355 -31.994 1.00 79.81 494 LYS A N 1
ATOM 3857 C CA . LYS A 1 494 ? -2.132 36.321 -31.864 1.00 79.81 494 LYS A CA 1
ATOM 3858 C C . LYS A 1 494 ? -2.518 36.829 -30.474 1.00 79.81 494 LYS A C 1
ATOM 3860 O O . LYS A 1 494 ? -2.222 36.172 -29.483 1.00 79.81 494 LYS A O 1
ATOM 3865 N N . LEU A 1 495 ? -3.187 37.981 -30.418 1.00 77.00 495 LEU A N 1
ATOM 3866 C CA . LEU A 1 495 ? -3.638 38.590 -29.165 1.00 77.00 495 LEU A CA 1
ATOM 3867 C C . LEU A 1 495 ? -4.526 37.633 -28.349 1.00 77.00 495 LEU A C 1
ATOM 3869 O O . LEU A 1 495 ? -5.368 36.922 -28.907 1.00 77.00 495 LEU A O 1
ATOM 3873 N N . LEU A 1 496 ? -4.361 37.672 -27.024 1.00 83.31 496 LEU A N 1
ATOM 3874 C CA . LEU A 1 496 ? -5.251 37.011 -26.070 1.00 83.31 496 LEU A CA 1
ATOM 3875 C C . LEU A 1 496 ? -6.694 37.487 -26.282 1.00 83.31 496 LEU A C 1
ATOM 3877 O O . LEU A 1 496 ? -6.955 38.684 -26.410 1.00 83.31 496 LEU A O 1
ATOM 3881 N N . THR A 1 497 ? -7.647 36.556 -26.282 1.00 87.88 497 THR A N 1
ATOM 3882 C CA . THR A 1 497 ? -9.070 36.926 -26.250 1.00 87.88 497 THR A CA 1
ATOM 3883 C C . THR A 1 497 ? -9.475 37.363 -24.833 1.00 87.88 497 THR A C 1
ATOM 3885 O O . THR A 1 497 ? -8.839 36.932 -23.868 1.00 87.88 497 THR A O 1
ATOM 3888 N N . PRO A 1 498 ? -10.551 38.155 -24.650 1.00 85.94 498 PRO A N 1
ATOM 3889 C CA . PRO A 1 498 ? -10.986 38.581 -23.315 1.00 85.94 498 PRO A CA 1
ATOM 3890 C C . PRO A 1 498 ? -11.251 37.420 -22.340 1.00 85.94 498 PRO A C 1
ATOM 3892 O O . PRO A 1 498 ? -10.924 37.526 -21.163 1.00 85.94 498 PRO A O 1
ATOM 3895 N N . ALA A 1 499 ? -11.759 36.284 -22.833 1.00 84.44 499 ALA A N 1
ATOM 3896 C CA . ALA A 1 499 ? -11.962 35.079 -22.025 1.00 84.44 499 ALA A CA 1
ATOM 3897 C C . ALA A 1 499 ? -10.637 34.427 -21.575 1.00 84.44 499 ALA A C 1
ATOM 3899 O O . ALA A 1 499 ? -10.554 33.892 -20.474 1.00 84.44 499 ALA A O 1
ATOM 3900 N N . MET A 1 500 ? -9.586 34.502 -22.400 1.00 84.56 500 MET A N 1
ATOM 3901 C CA . MET A 1 500 ? -8.244 34.019 -22.047 1.00 84.56 500 MET A CA 1
ATOM 3902 C C . MET A 1 500 ? -7.589 34.912 -20.985 1.00 84.56 500 MET A C 1
ATOM 3904 O O . MET A 1 500 ? -6.974 34.403 -20.053 1.00 84.56 500 MET A O 1
ATOM 3908 N N . ALA A 1 501 ? -7.774 36.234 -21.083 1.00 85.06 501 ALA A N 1
ATOM 3909 C CA . ALA A 1 501 ? -7.311 37.177 -20.064 1.00 85.06 501 ALA A CA 1
ATOM 3910 C C . ALA A 1 501 ? -8.001 36.935 -18.707 1.00 85.06 501 ALA A C 1
ATOM 3912 O O . ALA A 1 501 ? -7.324 36.805 -17.690 1.00 85.06 501 ALA A O 1
ATOM 3913 N N . GLN A 1 502 ? -9.329 36.763 -18.701 1.00 86.25 502 GLN A N 1
ATOM 3914 C CA . GLN A 1 502 ? -10.086 36.405 -17.493 1.00 86.25 502 GLN A CA 1
ATOM 3915 C C . GLN A 1 502 ? -9.631 35.067 -16.887 1.00 86.25 502 GLN A C 1
ATOM 3917 O O . GLN A 1 502 ? -9.526 34.948 -15.667 1.00 86.25 502 GLN A O 1
ATOM 3922 N N . LEU A 1 503 ? -9.310 34.065 -17.715 1.00 88.31 503 LEU A N 1
ATOM 3923 C CA . LEU A 1 503 ? -8.779 32.795 -17.216 1.00 88.31 503 LEU A CA 1
ATOM 3924 C C . LEU A 1 503 ? -7.408 32.989 -16.544 1.00 88.31 503 LEU A C 1
ATOM 3926 O O . LEU A 1 503 ? -7.211 32.503 -15.430 1.00 88.31 503 LEU A O 1
ATOM 3930 N N . ALA A 1 504 ? -6.502 33.761 -17.155 1.00 85.12 504 ALA A N 1
ATOM 3931 C CA . ALA A 1 504 ? -5.191 34.092 -16.589 1.00 85.12 504 ALA A CA 1
ATOM 3932 C C . ALA A 1 504 ? -5.278 34.853 -15.248 1.00 85.12 504 ALA A C 1
ATOM 3934 O O . ALA A 1 504 ? -4.459 34.634 -14.349 1.00 85.12 504 ALA A O 1
ATOM 3935 N N . GLU A 1 505 ? -6.298 35.696 -15.066 1.00 86.69 505 GLU A N 1
ATOM 3936 C CA . GLU A 1 505 ? -6.556 36.409 -13.808 1.00 86.69 505 GLU A CA 1
ATOM 3937 C C . GLU A 1 505 ? -7.004 35.488 -12.654 1.00 86.69 505 GLU A C 1
ATOM 3939 O O . GLU A 1 505 ? -6.843 35.863 -11.489 1.00 86.69 505 GLU A O 1
ATOM 3944 N N . THR A 1 506 ? -7.446 34.250 -12.924 1.00 87.31 506 THR A N 1
ATOM 3945 C CA . THR A 1 506 ? -7.954 33.303 -11.902 1.00 87.31 506 THR A CA 1
ATOM 3946 C C . THR A 1 506 ? -6.976 33.048 -10.749 1.00 87.31 506 THR A C 1
ATOM 3948 O O . THR A 1 506 ? -7.397 32.834 -9.604 1.00 87.31 506 THR A O 1
ATOM 3951 N N . LYS A 1 507 ? -5.658 33.090 -11.005 1.00 83.12 507 LYS A N 1
ATOM 3952 C CA . LYS A 1 507 ? -4.650 32.910 -9.944 1.00 83.12 507 LYS A CA 1
ATOM 3953 C C . LYS A 1 507 ? -4.640 34.074 -8.941 1.00 83.12 507 LYS A C 1
ATOM 3955 O O . LYS A 1 507 ? -4.315 33.862 -7.777 1.00 83.12 507 LYS A O 1
ATOM 3960 N N . ASN A 1 508 ? -5.030 35.272 -9.385 1.00 84.38 508 ASN A N 1
ATOM 3961 C CA . ASN A 1 508 ? -5.016 36.517 -8.615 1.00 84.38 508 ASN A CA 1
ATOM 3962 C C . ASN A 1 508 ? -6.310 36.734 -7.803 1.00 84.38 508 ASN A C 1
ATOM 3964 O O . ASN A 1 508 ? -6.393 37.696 -7.043 1.00 84.38 508 ASN A O 1
ATOM 3968 N N . HIS A 1 509 ? -7.323 35.869 -7.949 1.00 84.75 509 HIS A N 1
ATOM 3969 C CA . HIS A 1 509 ? -8.576 35.969 -7.196 1.00 84.75 509 HIS A CA 1
ATOM 3970 C C . HIS A 1 509 ? -8.337 35.860 -5.680 1.00 84.75 509 HIS A C 1
ATOM 3972 O O . HIS A 1 509 ? -7.938 34.808 -5.172 1.00 84.75 509 HIS A O 1
ATOM 3978 N N . ILE A 1 510 ? -8.618 36.952 -4.963 1.00 77.81 510 ILE A N 1
ATOM 3979 C CA . ILE A 1 510 ? -8.543 37.044 -3.501 1.00 77.81 510 ILE A CA 1
ATOM 3980 C C . ILE A 1 510 ? -9.831 36.474 -2.898 1.00 77.81 510 ILE A C 1
ATOM 3982 O O . ILE A 1 510 ? -10.933 36.853 -3.291 1.00 77.81 510 ILE A O 1
ATOM 3986 N N . PHE A 1 511 ? -9.693 35.589 -1.911 1.00 75.50 511 PHE A N 1
ATOM 3987 C CA . PHE A 1 511 ? -10.818 35.024 -1.167 1.00 75.50 511 PHE A CA 1
ATOM 3988 C C . PHE A 1 511 ? -11.021 35.789 0.141 1.00 75.50 511 PHE A C 1
ATOM 3990 O O . PHE A 1 511 ? -10.055 36.138 0.818 1.00 75.50 511 PHE A O 1
ATOM 3997 N N . GLY A 1 512 ? -12.282 36.050 0.493 1.00 73.25 512 GLY A N 1
ATOM 3998 C CA . GLY A 1 512 ? -12.624 36.781 1.710 1.00 73.25 512 GLY A CA 1
ATOM 3999 C C . GLY A 1 512 ? -12.177 36.035 2.967 1.00 73.25 512 GLY A C 1
ATOM 4000 O O . GLY A 1 512 ? -12.569 34.890 3.189 1.00 73.25 512 GLY A O 1
ATOM 4001 N N . THR A 1 513 ? -11.386 36.698 3.806 1.00 64.94 513 THR A N 1
ATOM 4002 C CA . THR A 1 513 ? -11.174 36.287 5.193 1.00 64.94 513 THR A CA 1
ATOM 4003 C C . THR A 1 513 ? -12.308 36.850 6.049 1.00 64.94 513 THR A C 1
ATOM 4005 O O . THR A 1 513 ? -12.680 38.015 5.924 1.00 64.94 513 THR A O 1
ATOM 4008 N N . PHE A 1 514 ? -12.875 36.021 6.926 1.00 80.44 514 PHE A N 1
ATOM 4009 C CA . PHE A 1 514 ? -14.011 36.388 7.779 1.00 80.44 514 PHE A CA 1
ATOM 4010 C C . PHE A 1 514 ? -13.585 36.372 9.259 1.00 80.44 514 PHE A C 1
ATOM 4012 O O . PHE A 1 514 ? -13.957 35.455 9.990 1.00 80.44 514 PHE A O 1
ATOM 4019 N N . PRO A 1 515 ? -12.776 37.349 9.726 1.00 63.44 515 PRO A N 1
ATOM 4020 C CA . PRO A 1 515 ? -12.185 37.325 11.071 1.00 63.44 515 PRO A CA 1
ATOM 4021 C C . PRO A 1 515 ? -13.217 37.426 12.206 1.00 63.44 515 PRO A C 1
ATOM 4023 O O . PRO A 1 515 ? -12.941 36.988 13.316 1.00 63.44 515 PRO A O 1
ATOM 4026 N N . ALA A 1 516 ? -14.416 37.949 11.931 1.00 67.94 516 ALA A N 1
ATOM 4027 C CA . ALA A 1 516 ? -15.541 37.969 12.871 1.00 67.94 516 ALA A CA 1
ATOM 4028 C C . ALA A 1 516 ? -16.352 36.650 12.906 1.00 67.94 516 ALA A C 1
ATOM 4030 O O . ALA A 1 516 ? -17.347 36.562 13.626 1.00 67.94 516 ALA A O 1
ATOM 4031 N N . GLY A 1 517 ? -15.954 35.637 12.124 1.00 63.34 517 GLY A N 1
ATOM 4032 C CA . GLY A 1 517 ? -16.652 34.358 12.000 1.00 63.34 517 GLY A CA 1
ATOM 4033 C C . GLY A 1 517 ? -18.049 34.474 11.380 1.00 63.34 517 GLY A C 1
ATOM 4034 O O . GLY A 1 517 ? -18.368 35.429 10.669 1.00 63.34 517 GLY A O 1
ATOM 4035 N N . PHE A 1 518 ? -18.898 33.485 11.668 1.00 57.53 518 PHE A N 1
ATOM 4036 C CA . PHE A 1 518 ? -20.343 33.584 11.454 1.00 57.53 518 PHE A CA 1
ATOM 4037 C C . PHE A 1 518 ? -20.974 34.122 12.742 1.00 57.53 518 PHE A C 1
ATOM 4039 O O . PHE A 1 518 ? -20.696 33.620 13.828 1.00 57.53 518 PHE A O 1
ATOM 4046 N N . GLY A 1 519 ? -21.731 35.213 12.625 1.00 53.12 519 GLY A N 1
ATOM 4047 C CA . GLY A 1 519 ? -21.835 36.181 13.716 1.00 53.12 519 GLY A CA 1
ATOM 4048 C C . GLY A 1 519 ? -22.713 35.788 14.906 1.00 53.12 519 GLY A C 1
ATOM 4049 O O . GLY A 1 519 ? -23.919 35.630 14.749 1.00 53.12 519 GLY A O 1
ATOM 4050 N N . ASP A 1 520 ? -22.113 35.833 16.099 1.00 46.69 520 ASP A N 1
ATOM 4051 C CA . ASP A 1 520 ? -22.790 36.080 17.389 1.00 46.69 520 ASP A CA 1
ATOM 4052 C C . ASP A 1 520 ? -22.145 37.249 18.190 1.00 46.69 520 ASP A C 1
ATOM 4054 O O . ASP A 1 520 ? -22.615 37.618 19.264 1.00 46.69 520 ASP A O 1
ATOM 4058 N N . ASN A 1 521 ? -21.115 37.921 17.647 1.00 42.06 521 ASN A N 1
ATOM 4059 C CA . ASN A 1 521 ? -20.351 38.991 18.326 1.00 42.06 521 ASN A CA 1
ATOM 4060 C C . ASN A 1 521 ? -21.000 40.399 18.288 1.00 42.06 521 ASN A C 1
ATOM 4062 O O . ASN A 1 521 ? -20.330 41.407 18.506 1.00 42.06 521 ASN A O 1
ATOM 4066 N N . TRP A 1 522 ? -22.308 40.515 18.044 1.00 45.56 522 TRP A N 1
ATOM 4067 C CA . TRP A 1 522 ? -23.013 41.809 17.919 1.00 45.56 522 TRP A CA 1
ATOM 4068 C C . TRP A 1 522 ? -23.346 42.500 19.262 1.00 45.56 522 TRP A C 1
ATOM 4070 O O . TRP A 1 522 ? -24.311 43.260 19.352 1.00 45.56 522 TRP A O 1
ATOM 4080 N N . ALA A 1 523 ? -22.582 42.227 20.327 1.00 45.28 523 ALA A N 1
ATOM 4081 C CA . ALA A 1 523 ? -22.991 42.536 21.700 1.00 45.28 523 ALA A CA 1
ATOM 4082 C C . ALA A 1 523 ? -21.892 43.059 22.653 1.00 45.28 523 ALA A C 1
ATOM 4084 O O . ALA A 1 523 ? -22.098 42.978 23.863 1.00 45.28 523 ALA A O 1
ATOM 4085 N N . GLU A 1 524 ? -20.778 43.631 22.165 1.00 38.62 524 GLU A N 1
ATOM 4086 C CA . GLU A 1 524 ? -19.776 44.238 23.076 1.00 38.62 524 GLU A CA 1
ATOM 4087 C C . GLU A 1 524 ? -19.153 45.592 22.649 1.00 38.62 524 GLU A C 1
ATOM 4089 O O . GLU A 1 524 ? -18.816 46.383 23.527 1.00 38.62 524 GLU A O 1
ATOM 4094 N N . GLU A 1 525 ? -19.095 45.967 21.360 1.00 39.88 525 GLU A N 1
ATOM 4095 C CA . GLU A 1 525 ? -18.456 47.245 20.942 1.00 39.88 525 GLU A CA 1
ATOM 4096 C C . GLU A 1 525 ? -19.331 48.518 21.041 1.00 39.88 525 GLU A C 1
ATOM 4098 O O . GLU A 1 525 ? -18.813 49.632 20.982 1.00 39.88 525 GLU A O 1
ATOM 4103 N N . TYR A 1 526 ? -20.644 48.412 21.274 1.00 36.72 526 TYR A N 1
ATOM 4104 C CA . TYR A 1 526 ? -21.527 49.582 21.449 1.00 36.72 526 TYR A CA 1
ATOM 4105 C C . TYR A 1 526 ? -21.763 49.934 22.927 1.00 36.72 526 TYR A C 1
ATOM 4107 O O . TYR A 1 526 ? -22.886 49.918 23.431 1.00 36.72 526 TYR A O 1
ATOM 4115 N N . SER A 1 527 ? -20.687 50.258 23.650 1.00 36.78 527 SER A N 1
ATOM 4116 C CA . SER A 1 527 ? -20.753 50.759 25.039 1.00 36.78 527 SER A CA 1
ATOM 4117 C C . SER A 1 527 ? -19.708 51.835 25.376 1.00 36.78 527 SER A C 1
ATOM 4119 O O . SER A 1 527 ? -19.323 51.982 26.534 1.00 36.78 527 SER A O 1
ATOM 4121 N N . GLN A 1 528 ? -19.277 52.633 24.387 1.00 37.66 528 GLN A N 1
ATOM 4122 C CA . GLN A 1 528 ? -18.368 53.769 24.627 1.00 37.66 528 GLN A CA 1
ATOM 4123 C C . GLN A 1 528 ? -18.684 55.078 23.871 1.00 37.66 528 GLN A C 1
ATOM 4125 O O . GLN A 1 528 ? -17.870 55.994 23.876 1.00 37.66 528 GLN A O 1
ATOM 4130 N N . VAL A 1 529 ? -19.885 55.226 23.288 1.00 36.06 529 VAL A N 1
ATOM 4131 C CA . VAL A 1 529 ? -20.348 56.504 22.701 1.00 36.06 529 VAL A CA 1
ATOM 4132 C C . VAL A 1 529 ? -21.806 56.799 23.078 1.00 36.06 529 VAL A C 1
ATOM 4134 O O . VAL A 1 529 ? -22.708 56.518 22.297 1.00 36.06 529 VAL A O 1
ATOM 4137 N N . GLN A 1 530 ? -22.027 57.355 24.278 1.00 30.36 530 GLN A N 1
ATOM 4138 C CA . GLN A 1 530 ? -23.090 58.334 24.610 1.00 30.36 530 GLN A CA 1
ATOM 4139 C C . GLN A 1 530 ? -23.109 58.643 26.119 1.00 30.36 530 GLN A C 1
ATOM 4141 O O . GLN A 1 530 ? -23.956 58.153 26.859 1.00 30.36 530 GLN A O 1
ATOM 4146 N N . HIS A 1 531 ? -22.179 59.486 26.577 1.00 29.72 531 HIS A N 1
ATOM 4147 C CA . HIS A 1 531 ? -22.335 60.220 27.838 1.00 29.72 531 HIS A CA 1
ATOM 4148 C C . HIS A 1 531 ? -21.427 61.462 27.880 1.00 29.72 531 HIS A C 1
ATOM 4150 O O . HIS A 1 531 ? -20.523 61.527 28.695 1.00 29.72 531 HIS A O 1
ATOM 4156 N N . GLU A 1 532 ? -21.674 62.448 27.005 1.00 27.33 532 GLU A N 1
ATOM 4157 C CA . GLU A 1 532 ? -21.383 63.871 27.284 1.00 27.33 532 GLU A CA 1
ATOM 4158 C C . GLU A 1 532 ? -21.959 64.803 26.201 1.00 27.33 532 GLU A C 1
ATOM 4160 O O . GLU A 1 532 ? -21.375 65.018 25.144 1.00 27.33 532 GLU A O 1
ATOM 4165 N N . THR A 1 533 ? -23.123 65.396 26.485 1.00 27.94 533 THR A N 1
ATOM 4166 C CA . THR A 1 533 ? -23.616 66.606 25.802 1.00 27.94 533 THR A CA 1
ATOM 4167 C C . THR A 1 533 ? -24.291 67.524 26.820 1.00 27.94 533 THR A C 1
ATOM 4169 O O . THR A 1 533 ? -25.517 67.562 26.928 1.00 27.94 533 THR A O 1
ATOM 4172 N N . THR A 1 534 ? -23.484 68.278 27.566 1.00 28.22 534 THR A N 1
ATOM 4173 C CA . THR A 1 534 ? -23.944 69.389 28.414 1.00 28.22 534 THR A CA 1
ATOM 4174 C C . THR A 1 534 ? -22.977 70.564 28.302 1.00 28.22 534 THR A C 1
ATOM 4176 O O . THR A 1 534 ? -21.817 70.449 28.667 1.00 28.22 534 THR A O 1
ATOM 4179 N N . HIS A 1 535 ? -23.499 71.667 27.760 1.00 29.66 535 HIS A N 1
ATOM 4180 C CA . HIS A 1 535 ? -22.951 73.022 27.594 1.00 29.66 535 HIS A CA 1
ATOM 4181 C C . HIS A 1 535 ? -21.577 73.393 28.199 1.00 29.66 535 HIS A C 1
ATOM 4183 O O . HIS A 1 535 ? -21.376 73.313 29.407 1.00 29.66 535 HIS A O 1
ATOM 4189 N N . GLY A 1 536 ? -20.738 74.057 27.391 1.00 24.94 536 GLY A N 1
ATOM 4190 C CA . GLY A 1 536 ? -19.648 74.915 27.877 1.00 24.94 536 GLY A CA 1
ATOM 4191 C C . GLY A 1 536 ? -18.975 75.708 26.750 1.00 24.94 536 GLY A C 1
ATOM 4192 O O . GLY A 1 536 ? -18.482 75.115 25.798 1.00 24.94 536 GLY A O 1
ATOM 4193 N N . MET A 1 537 ? -18.971 77.044 26.824 1.00 25.08 537 MET A N 1
ATOM 4194 C CA . MET A 1 537 ? -18.223 77.896 25.882 1.00 25.08 537 MET A CA 1
ATOM 4195 C C . MET A 1 537 ? -16.729 77.954 26.242 1.00 25.08 537 MET A C 1
ATOM 4197 O O . MET A 1 537 ? -16.410 78.032 27.425 1.00 25.08 537 MET A O 1
ATOM 4201 N N . GLY A 1 538 ? -15.858 78.150 25.242 1.00 22.91 538 GLY A N 1
ATOM 4202 C CA . GLY A 1 538 ? -14.739 79.095 25.392 1.00 22.91 538 GLY A CA 1
ATOM 4203 C C . GLY A 1 538 ? -13.326 78.637 24.998 1.00 22.91 538 GLY A C 1
ATOM 4204 O O . GLY A 1 538 ? -12.775 77.736 25.609 1.00 22.91 538 GLY A O 1
ATOM 4205 N N . PHE A 1 539 ? -12.741 79.394 24.060 1.00 23.73 539 PHE A N 1
ATOM 4206 C CA . PHE A 1 539 ? -11.328 79.816 23.963 1.00 23.73 539 PHE A CA 1
ATOM 4207 C C . PHE A 1 539 ? -10.160 78.798 23.990 1.00 23.73 539 PHE A C 1
ATOM 4209 O O . PHE A 1 539 ? -9.877 78.145 24.988 1.00 23.73 539 PHE A O 1
ATOM 4216 N N . SER A 1 540 ? -9.355 78.844 22.918 1.00 23.81 540 SER A N 1
ATOM 4217 C CA . SER A 1 540 ? -7.926 78.466 22.877 1.00 23.81 540 SER A CA 1
ATOM 4218 C C . SER A 1 540 ? -7.065 79.379 23.784 1.00 23.81 540 SER A C 1
ATOM 4220 O O . SER A 1 540 ? -7.530 80.472 24.130 1.00 23.81 540 SER A O 1
ATOM 4222 N N . PRO A 1 541 ? -5.809 79.005 24.136 1.00 33.97 541 PRO A N 1
ATOM 4223 C CA . PRO A 1 541 ? -4.682 79.294 23.224 1.00 33.97 541 PRO A CA 1
ATOM 4224 C C . PRO A 1 541 ? -3.474 78.312 23.223 1.00 33.97 541 PRO A C 1
ATOM 4226 O O . PRO A 1 541 ? -2.946 77.939 24.263 1.00 33.97 541 PRO A O 1
ATOM 4229 N N . ASP A 1 542 ? -3.024 77.985 22.008 1.00 26.16 542 ASP A N 1
ATOM 4230 C CA . ASP A 1 542 ? -1.663 78.035 21.423 1.00 26.16 542 ASP A CA 1
ATOM 4231 C C . ASP A 1 542 ? -0.342 77.688 22.168 1.00 26.16 542 ASP A C 1
ATOM 4233 O O . ASP A 1 542 ? -0.062 78.133 23.276 1.00 26.16 542 ASP A O 1
ATOM 4237 N N . ASN A 1 543 ? 0.582 77.145 21.344 1.00 29.44 543 ASN A N 1
ATOM 4238 C CA . ASN A 1 543 ? 2.064 77.228 21.385 1.00 29.44 543 ASN A CA 1
ATOM 4239 C C . ASN A 1 543 ? 2.838 76.381 22.427 1.00 29.44 543 ASN A C 1
ATOM 4241 O O . ASN A 1 543 ? 2.384 76.161 23.539 1.00 29.44 543 ASN A O 1
ATOM 4245 N N . SER A 1 544 ? 4.053 75.868 22.153 1.00 26.36 544 SER A N 1
ATOM 4246 C CA . SER A 1 544 ? 5.000 75.969 21.002 1.00 26.36 544 SER A CA 1
ATOM 4247 C C . SER A 1 544 ? 5.770 74.616 20.852 1.00 26.36 544 SER A C 1
ATOM 4249 O O . SER A 1 544 ? 5.490 73.704 21.622 1.00 26.36 544 SER A O 1
ATOM 4251 N N . CYS A 1 545 ? 6.708 74.330 19.929 1.00 24.33 545 CYS A N 1
ATOM 4252 C CA . CYS A 1 545 ? 7.700 75.142 19.197 1.00 24.33 545 CYS A CA 1
ATOM 4253 C C . CYS A 1 545 ? 8.177 74.444 17.886 1.00 24.33 545 CYS A C 1
ATOM 4255 O O . CYS A 1 545 ? 7.742 73.329 17.606 1.00 24.33 545 CYS A O 1
ATOM 4257 N N . ALA A 1 546 ? 9.031 75.094 17.071 1.00 26.94 546 ALA A N 1
ATOM 4258 C CA . ALA A 1 546 ? 9.309 74.707 15.670 1.00 26.94 546 ALA A CA 1
ATOM 4259 C C . ALA A 1 546 ? 10.817 74.715 15.222 1.00 26.94 546 ALA A C 1
ATOM 4261 O O . ALA A 1 546 ? 11.591 74.003 15.862 1.00 26.94 546 ALA A O 1
ATOM 4262 N N . PRO A 1 547 ? 11.268 75.344 14.100 1.00 45.81 547 PRO A N 1
ATOM 4263 C CA . PRO A 1 547 ? 11.784 74.586 12.940 1.00 45.81 547 PRO A CA 1
ATOM 4264 C C . PRO A 1 547 ? 13.210 74.957 12.449 1.00 45.81 547 PRO A C 1
ATOM 4266 O O . PRO A 1 547 ? 13.732 76.028 12.763 1.00 45.81 547 PRO A O 1
ATOM 4269 N N . PRO A 1 548 ? 13.835 74.094 11.620 1.00 42.12 548 PRO A N 1
ATOM 4270 C CA . PRO A 1 548 ? 14.069 74.394 10.182 1.00 42.12 548 PRO A CA 1
ATOM 4271 C C . PRO A 1 548 ? 13.434 73.314 9.253 1.00 42.12 548 PRO A C 1
ATOM 4273 O O . PRO A 1 548 ? 12.961 72.306 9.767 1.00 42.12 548 PRO A O 1
ATOM 4276 N N . ALA A 1 549 ? 13.261 73.416 7.920 1.00 30.12 549 ALA A N 1
ATOM 4277 C CA . ALA A 1 549 ? 13.837 74.221 6.813 1.00 30.12 549 ALA A CA 1
ATOM 4278 C C . ALA A 1 549 ? 15.198 73.693 6.270 1.00 30.12 549 ALA A C 1
ATOM 4280 O O . ALA A 1 549 ? 16.016 73.230 7.052 1.00 30.12 549 ALA A O 1
ATOM 4281 N N . LEU A 1 550 ? 15.545 73.677 4.970 1.00 26.41 550 LEU A N 1
ATOM 4282 C CA . LEU A 1 550 ? 15.036 74.269 3.705 1.00 26.41 550 LEU A CA 1
ATOM 4283 C C . LEU A 1 550 ? 15.042 73.165 2.580 1.00 26.41 550 LEU A C 1
ATOM 4285 O O . LEU A 1 550 ? 15.391 72.033 2.898 1.00 26.41 550 LEU A O 1
ATOM 4289 N N . GLN A 1 551 ? 14.710 73.330 1.282 1.00 25.73 551 GLN A N 1
ATOM 4290 C CA . GLN A 1 551 ? 14.471 74.496 0.401 1.00 25.73 551 GLN A CA 1
ATOM 4291 C C . GLN A 1 551 ? 13.707 74.068 -0.895 1.00 25.73 551 GLN A C 1
ATOM 4293 O O . GLN A 1 551 ? 14.030 73.008 -1.413 1.00 25.73 551 GLN A O 1
ATOM 4298 N N . THR A 1 552 ? 12.770 74.900 -1.403 1.00 25.36 552 THR A N 1
ATOM 4299 C CA . THR A 1 552 ? 12.467 75.258 -2.837 1.00 25.36 552 THR A CA 1
ATOM 4300 C C . THR A 1 552 ? 12.382 74.191 -3.966 1.00 25.36 552 THR A C 1
ATOM 4302 O O . THR A 1 552 ? 13.188 73.274 -4.004 1.00 25.36 552 THR A O 1
ATOM 4305 N N . ASP A 1 553 ? 11.581 74.300 -5.043 1.00 24.45 553 ASP A N 1
ATOM 4306 C CA . ASP A 1 553 ? 10.536 75.258 -5.492 1.00 24.45 553 ASP A CA 1
ATOM 4307 C C . ASP A 1 553 ? 9.788 74.639 -6.719 1.00 24.45 553 ASP A C 1
ATOM 4309 O O . ASP A 1 553 ? 10.435 74.005 -7.546 1.00 24.45 553 ASP A O 1
ATOM 4313 N N . VAL A 1 554 ? 8.441 74.589 -6.787 1.00 27.55 554 VAL A N 1
ATOM 4314 C CA . VAL A 1 554 ? 7.470 75.575 -7.364 1.00 27.55 554 VAL A CA 1
ATOM 4315 C C . VAL A 1 554 ? 7.076 75.317 -8.843 1.00 27.55 554 VAL A C 1
ATOM 4317 O O . VAL A 1 554 ? 7.897 74.892 -9.645 1.00 27.55 554 VAL A O 1
ATOM 4320 N N . ASN A 1 555 ? 5.824 75.685 -9.192 1.00 25.66 555 ASN A N 1
ATOM 4321 C CA . ASN A 1 555 ? 5.253 75.914 -10.545 1.00 25.66 555 ASN A CA 1
ATOM 4322 C C . ASN A 1 555 ? 4.870 74.682 -11.424 1.00 25.66 555 ASN A C 1
ATOM 4324 O O . ASN A 1 555 ? 5.578 73.685 -11.425 1.00 25.66 555 ASN A O 1
ATOM 4328 N N . ILE A 1 556 ? 3.770 74.668 -12.214 1.00 26.69 556 ILE A N 1
ATOM 4329 C CA . ILE A 1 556 ? 2.672 75.651 -12.452 1.00 26.69 556 ILE A CA 1
ATOM 4330 C C . ILE A 1 556 ? 1.278 74.967 -12.354 1.00 26.69 556 ILE A C 1
ATOM 4332 O O . ILE A 1 556 ? 1.124 73.769 -12.572 1.00 26.69 556 ILE A O 1
ATOM 4336 N N . THR A 1 557 ? 0.285 75.784 -12.007 1.00 27.41 557 THR A N 1
ATOM 4337 C CA . THR A 1 557 ? -1.188 75.647 -11.939 1.00 27.41 557 THR A CA 1
ATOM 4338 C C . THR A 1 557 ? -1.893 75.747 -13.332 1.00 27.41 557 THR A C 1
ATOM 4340 O O . THR A 1 557 ? -1.186 75.705 -14.338 1.00 27.41 557 THR A O 1
ATOM 4343 N N . PRO A 1 558 ? -3.218 76.026 -13.483 1.00 42.31 558 PRO A N 1
ATOM 4344 C CA . PRO A 1 558 ? -4.452 75.492 -12.849 1.00 42.31 558 PRO A CA 1
ATOM 4345 C C . PRO A 1 558 ? -5.599 75.163 -13.870 1.00 42.31 558 PRO A C 1
ATOM 4347 O O . PRO A 1 558 ? -5.405 75.248 -15.077 1.00 42.31 558 PRO A O 1
ATOM 4350 N N . ASP A 1 559 ? -6.823 74.943 -13.343 1.00 29.55 559 ASP A N 1
ATOM 4351 C CA . ASP A 1 559 ? -8.114 75.487 -13.855 1.00 29.55 559 ASP A CA 1
ATOM 4352 C C . ASP A 1 559 ? -8.785 74.878 -15.117 1.00 29.55 559 ASP A C 1
ATOM 4354 O O . ASP A 1 559 ? -8.122 74.355 -16.003 1.00 29.55 559 ASP A O 1
ATOM 4358 N N . THR A 1 560 ? -10.122 74.902 -15.298 1.00 29.89 560 THR A N 1
ATOM 4359 C CA . THR A 1 560 ? -11.289 75.277 -14.444 1.00 29.89 560 THR A CA 1
ATOM 4360 C C . THR A 1 560 ? -12.526 74.484 -14.975 1.00 29.89 560 THR A C 1
ATOM 4362 O O . THR A 1 560 ? -12.552 74.157 -16.159 1.00 29.89 560 THR A O 1
ATOM 4365 N N . ILE A 1 561 ? -13.434 73.898 -14.168 1.00 29.89 561 ILE A N 1
ATOM 4366 C CA . ILE A 1 561 ? -14.698 74.475 -13.618 1.00 29.89 561 ILE A CA 1
ATOM 4367 C C . ILE A 1 561 ? -15.648 74.960 -14.765 1.00 29.89 561 ILE A C 1
ATOM 4369 O O . ILE A 1 561 ? -15.194 75.586 -15.709 1.00 29.89 561 ILE A O 1
ATOM 4373 N N . GLN A 1 562 ? -16.958 74.651 -14.853 1.00 28.25 562 GLN A N 1
ATOM 4374 C CA . GLN A 1 562 ? -18.040 74.828 -13.865 1.00 28.25 562 GLN A CA 1
ATOM 4375 C C . GLN A 1 562 ? -19.329 74.015 -14.215 1.00 28.25 562 GLN A C 1
ATOM 4377 O O . GLN A 1 562 ? -19.737 74.027 -15.368 1.00 28.25 562 GLN A O 1
ATOM 4382 N N . SER A 1 563 ? -19.995 73.444 -13.187 1.00 27.31 563 SER A N 1
ATOM 4383 C CA . SER A 1 563 ? -21.435 73.634 -12.812 1.00 27.31 563 SER A CA 1
ATOM 4384 C C . SER A 1 563 ? -22.578 73.135 -13.747 1.00 27.31 563 SER A C 1
ATOM 4386 O O . SER A 1 563 ? -22.370 72.941 -14.934 1.00 27.31 563 SER A O 1
ATOM 4388 N N . SER A 1 564 ? -23.821 72.850 -13.304 1.00 25.86 564 SER A N 1
ATOM 4389 C CA . SER A 1 564 ? -24.602 73.199 -12.082 1.00 25.86 564 SER A CA 1
ATOM 4390 C C . SER A 1 564 ? -25.519 72.026 -11.637 1.00 25.86 564 SER A C 1
ATOM 4392 O O . SER A 1 564 ? -25.834 71.178 -12.464 1.00 25.86 564 SER A O 1
ATOM 4394 N N . LEU A 1 565 ? -25.838 71.815 -10.344 1.00 26.50 565 LEU A N 1
ATOM 4395 C CA . LEU A 1 565 ? -27.060 72.257 -9.604 1.00 26.50 565 LEU A CA 1
ATOM 4396 C C . LEU A 1 565 ? -28.369 72.200 -10.439 1.00 26.50 565 LEU A C 1
ATOM 4398 O O . LEU A 1 565 ? -28.391 72.761 -11.529 1.00 26.50 565 LEU A O 1
ATOM 4402 N N . GLU A 1 566 ? -29.506 71.632 -10.003 1.00 25.67 566 GLU A N 1
ATOM 4403 C CA . GLU A 1 566 ? -29.909 70.967 -8.732 1.00 25.67 566 GLU A CA 1
ATOM 4404 C C . GLU A 1 566 ? -30.972 69.848 -9.040 1.00 25.67 566 GLU A C 1
ATOM 4406 O O . GLU A 1 566 ? -30.899 69.311 -10.140 1.00 25.67 566 GLU A O 1
ATOM 4411 N N . THR A 1 567 ? -31.937 69.336 -8.243 1.00 25.95 567 THR A N 1
ATOM 4412 C CA . THR A 1 567 ? -32.626 69.680 -6.963 1.00 25.95 567 THR A CA 1
ATOM 4413 C C . THR A 1 567 ? -33.158 68.381 -6.269 1.00 25.95 567 THR A C 1
ATOM 4415 O O . THR A 1 567 ? -32.957 67.275 -6.764 1.00 25.95 567 THR A O 1
ATOM 4418 N N . THR A 1 568 ? -33.892 68.491 -5.149 1.00 27.12 568 THR A N 1
ATOM 4419 C C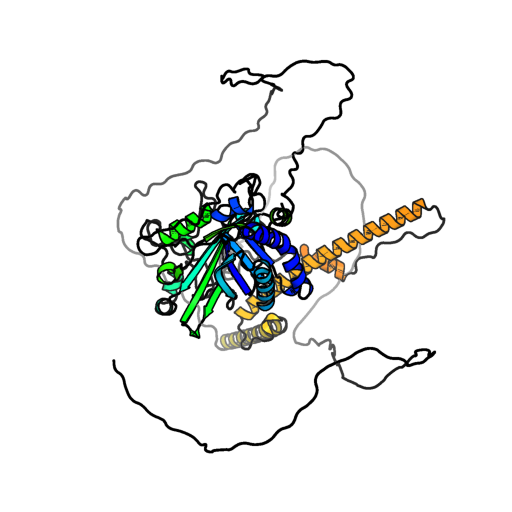A . THR A 1 568 ? -34.794 67.466 -4.533 1.00 27.12 568 THR A CA 1
ATOM 4420 C C . THR A 1 568 ? -36.255 68.014 -4.521 1.00 27.12 568 THR A C 1
ATOM 4422 O O . THR A 1 568 ? -36.388 69.169 -4.934 1.00 27.12 568 THR A O 1
ATOM 4425 N N . PRO A 1 569 ? -37.359 67.326 -4.088 1.00 35.28 569 PRO A N 1
ATOM 4426 C CA . PRO A 1 569 ? -37.466 66.079 -3.293 1.00 35.28 569 PRO A CA 1
ATOM 4427 C C . PRO A 1 569 ? -38.633 65.087 -3.615 1.00 35.28 569 PRO A C 1
ATOM 4429 O O . PRO A 1 569 ? -39.566 65.401 -4.346 1.00 35.28 569 PRO A O 1
ATOM 4432 N N . GLY A 1 570 ? -38.679 63.950 -2.895 1.00 25.80 570 GLY A N 1
ATOM 4433 C CA . GLY A 1 570 ? -39.935 63.498 -2.255 1.00 25.80 570 GLY A CA 1
ATOM 4434 C C . GLY A 1 570 ? -40.532 62.110 -2.581 1.00 25.80 570 GLY A C 1
ATOM 4435 O O . GLY A 1 570 ? -40.802 61.775 -3.727 1.00 25.80 570 GLY A O 1
ATOM 4436 N N . SER A 1 571 ? -40.939 61.409 -1.509 1.00 27.23 571 SER A N 1
ATOM 4437 C CA . SER A 1 571 ? -41.920 60.297 -1.446 1.00 27.23 571 SER A CA 1
ATOM 4438 C C . SER A 1 571 ? -41.538 58.886 -1.951 1.00 27.23 571 SER A C 1
ATOM 4440 O O . SER A 1 571 ? -40.594 58.679 -2.703 1.00 27.23 571 SER A O 1
ATOM 4442 N N . ALA A 1 572 ? -42.291 57.903 -1.441 1.00 31.38 572 ALA A N 1
ATOM 4443 C CA . ALA A 1 572 ? -42.266 56.456 -1.695 1.00 31.38 572 ALA A CA 1
ATOM 4444 C C . ALA A 1 572 ? -43.655 55.887 -1.278 1.00 31.38 572 ALA A C 1
ATOM 4446 O O . ALA A 1 572 ? -44.388 56.631 -0.613 1.00 31.38 572 ALA A O 1
ATOM 4447 N N . PRO A 1 573 ? -44.042 54.614 -1.547 1.00 45.59 573 PRO A N 1
ATOM 4448 C CA . PRO A 1 573 ? -43.279 53.496 -2.125 1.00 45.59 573 PRO A CA 1
ATOM 4449 C C . PRO A 1 573 ? -44.048 52.756 -3.265 1.00 45.59 573 PRO A C 1
ATOM 4451 O O . PRO A 1 573 ? -44.957 53.321 -3.858 1.00 45.59 573 PRO A O 1
ATOM 4454 N N . VAL A 1 574 ? -43.731 51.462 -3.467 1.00 26.33 574 VAL A N 1
ATOM 4455 C CA . VAL A 1 574 ? -44.484 50.372 -4.155 1.00 26.33 574 VAL A CA 1
ATOM 4456 C C . VAL A 1 574 ? -43.874 49.825 -5.462 1.00 26.33 574 VAL A C 1
ATOM 4458 O O . VAL A 1 574 ? -43.747 50.504 -6.469 1.00 26.33 574 VAL A O 1
ATOM 4461 N N . SER A 1 575 ? -43.561 48.525 -5.383 1.00 30.84 575 SER A N 1
ATOM 4462 C CA . SER A 1 575 ? -43.451 47.481 -6.418 1.00 30.84 575 SER A CA 1
ATOM 4463 C C . SER A 1 575 ? -43.736 47.831 -7.892 1.00 30.84 575 SER A C 1
ATOM 4465 O O . SER A 1 575 ? -44.889 48.005 -8.278 1.00 30.84 575 SER A O 1
ATOM 4467 N N . ALA A 1 576 ? -42.696 47.717 -8.726 1.00 27.97 576 ALA A N 1
ATOM 4468 C CA . ALA A 1 576 ? -42.647 46.786 -9.863 1.00 27.97 576 ALA A CA 1
ATOM 4469 C C . ALA A 1 576 ? -41.205 46.703 -10.405 1.00 27.97 576 ALA A C 1
ATOM 4471 O O . ALA A 1 576 ? -40.565 47.732 -10.592 1.00 27.97 576 ALA A O 1
ATOM 4472 N N . TYR A 1 577 ? -40.700 45.499 -10.686 1.00 28.91 577 TYR A N 1
ATOM 4473 C CA . TYR A 1 577 ? -39.565 45.297 -11.595 1.00 28.91 577 TYR A CA 1
ATOM 4474 C C . TYR A 1 577 ? -39.877 44.118 -12.514 1.00 28.91 577 TYR A C 1
ATOM 4476 O O . TYR A 1 577 ? -40.583 43.189 -12.123 1.00 28.91 577 TYR A O 1
ATOM 4484 N N . GLN A 1 578 ? -39.422 44.217 -13.758 1.00 27.34 578 GLN A N 1
ATOM 4485 C CA . GLN A 1 578 ? -39.972 43.483 -14.894 1.00 27.34 578 GLN A CA 1
ATOM 4486 C C . GLN A 1 578 ? -38.865 42.649 -15.548 1.00 27.34 578 GLN A C 1
ATOM 4488 O O . GLN A 1 578 ? -37.777 43.162 -15.800 1.00 27.34 578 GLN A O 1
ATOM 4493 N N . GLU A 1 579 ? -39.121 41.361 -15.786 1.00 30.59 579 GLU A N 1
ATOM 4494 C CA . GLU A 1 579 ? -38.113 40.437 -16.319 1.00 30.59 579 GLU A CA 1
ATOM 4495 C C . GLU A 1 579 ? -37.685 40.789 -17.757 1.00 30.59 579 GLU A C 1
ATOM 4497 O O . GLU A 1 579 ? -38.547 40.946 -18.630 1.00 30.59 579 GLU A O 1
ATOM 4502 N N . PRO A 1 580 ? -36.375 40.797 -18.065 1.00 30.52 580 PRO A N 1
ATOM 4503 C CA . PRO A 1 580 ? -35.896 40.662 -19.433 1.00 30.52 580 PRO A CA 1
ATOM 4504 C C . PRO A 1 580 ? -35.991 39.188 -19.864 1.00 30.52 580 PRO A C 1
ATOM 4506 O O . PRO A 1 580 ? -35.118 38.373 -19.576 1.00 30.52 580 PRO A O 1
ATOM 4509 N N . GLN A 1 581 ? -37.076 38.837 -20.553 1.00 28.22 581 GLN A N 1
ATOM 4510 C CA . GLN A 1 581 ? -37.329 37.479 -21.049 1.00 28.22 581 GLN A CA 1
ATOM 4511 C C . GLN A 1 581 ? -36.303 37.051 -22.119 1.00 28.22 581 GLN A C 1
ATOM 4513 O O . GLN A 1 581 ? -36.268 37.617 -23.213 1.00 28.22 581 GLN A O 1
ATOM 4518 N N . VAL A 1 582 ? -35.520 36.001 -21.842 1.00 30.84 582 VAL A N 1
ATOM 4519 C CA . VAL A 1 582 ? -34.618 35.349 -22.813 1.00 30.84 582 VAL A CA 1
ATOM 4520 C C . VAL A 1 582 ? -35.127 33.936 -23.108 1.00 30.84 582 VAL A C 1
ATOM 4522 O O . VAL A 1 582 ? -34.963 33.017 -22.310 1.00 30.84 582 VAL A O 1
ATOM 4525 N N . ASN A 1 583 ? -35.773 33.761 -24.263 1.00 27.59 583 ASN A N 1
ATOM 4526 C CA . ASN A 1 583 ? -36.387 32.492 -24.663 1.00 27.59 583 ASN A CA 1
ATOM 4527 C C . ASN A 1 583 ? -35.360 31.483 -25.206 1.00 27.59 583 ASN A C 1
ATOM 4529 O O . ASN A 1 583 ? -34.836 31.667 -26.304 1.00 27.59 583 ASN A O 1
ATOM 4533 N N . PHE A 1 584 ? -35.177 30.355 -24.514 1.00 28.69 584 PHE A N 1
ATOM 4534 C CA . PHE A 1 584 ? -34.534 29.157 -25.069 1.00 28.69 584 PHE A CA 1
ATOM 4535 C C . PHE A 1 584 ? -35.578 28.194 -25.657 1.00 28.69 584 PHE A C 1
ATOM 4537 O O . PHE A 1 584 ? -35.983 27.224 -25.021 1.00 28.69 584 PHE A O 1
ATOM 4544 N N . ASN A 1 585 ? -35.997 28.447 -26.900 1.00 29.05 585 ASN A N 1
ATOM 4545 C CA . ASN A 1 585 ? -36.820 27.515 -27.682 1.00 29.05 585 ASN A CA 1
ATOM 4546 C C . ASN A 1 585 ? -35.950 26.710 -28.661 1.00 29.05 585 ASN A C 1
ATOM 4548 O O . ASN A 1 585 ? -35.760 27.105 -29.810 1.00 29.05 585 ASN A O 1
ATOM 4552 N N . LEU A 1 586 ? -35.452 25.551 -28.219 1.00 30.11 586 LEU A N 1
ATOM 4553 C CA . LEU A 1 586 ? -34.870 24.539 -29.107 1.00 30.11 586 LEU A CA 1
ATOM 4554 C C . LEU A 1 586 ? -35.981 23.633 -29.652 1.00 30.11 586 LEU A C 1
ATOM 4556 O O . LEU A 1 586 ? -36.305 22.597 -29.077 1.00 30.11 586 LEU A O 1
ATOM 4560 N N . CYS A 1 587 ? -36.588 24.052 -30.763 1.00 28.47 587 CYS A N 1
ATOM 4561 C CA . CYS A 1 587 ? -37.593 23.256 -31.461 1.00 28.47 587 CYS A CA 1
ATOM 4562 C C . CYS A 1 587 ? -36.917 22.233 -32.388 1.00 28.47 587 CYS A C 1
ATOM 4564 O O . CYS A 1 587 ? -36.156 22.607 -33.282 1.00 28.47 587 CYS A O 1
ATOM 4566 N N . LEU A 1 588 ? -37.208 20.945 -32.192 1.00 34.97 588 LEU A N 1
ATOM 4567 C CA . LEU A 1 588 ? -36.808 19.879 -33.111 1.00 34.97 588 LEU A CA 1
ATOM 4568 C C . LEU A 1 588 ? -37.620 19.982 -34.408 1.00 34.97 588 LEU A C 1
ATOM 4570 O O . LEU A 1 588 ? -38.824 19.744 -34.392 1.00 34.97 588 LEU A O 1
ATOM 4574 N N . ASN A 1 589 ? -36.953 20.261 -35.528 1.00 27.55 589 ASN A N 1
ATOM 4575 C CA . ASN A 1 589 ? -37.514 20.092 -36.868 1.00 27.55 589 ASN A CA 1
ATOM 4576 C C . ASN A 1 589 ? -36.568 19.244 -37.723 1.00 27.55 589 ASN A C 1
ATOM 4578 O O . ASN A 1 589 ? -35.391 19.562 -37.880 1.00 27.55 589 ASN A O 1
ATOM 4582 N N . THR A 1 590 ? -37.100 18.152 -38.261 1.00 33.34 590 THR A N 1
ATOM 4583 C CA . THR A 1 590 ? -36.428 17.252 -39.202 1.00 33.34 590 THR A CA 1
ATOM 4584 C C . THR A 1 590 ? -36.631 17.699 -40.656 1.00 33.34 590 THR A C 1
ATOM 4586 O O . THR A 1 590 ? -37.535 18.473 -40.956 1.00 33.34 590 THR A O 1
ATOM 4589 N N . ALA A 1 591 ? -35.813 17.132 -41.554 1.00 33.72 591 ALA A N 1
ATOM 4590 C CA . ALA A 1 591 ? -35.902 17.195 -43.020 1.00 33.72 591 ALA A CA 1
ATOM 4591 C C . ALA A 1 591 ? -35.537 18.527 -43.723 1.00 33.72 591 ALA A C 1
ATOM 4593 O O . ALA A 1 591 ? -36.399 19.345 -44.028 1.00 33.72 591 ALA A O 1
ATOM 4594 N N . ALA A 1 592 ? -34.263 18.639 -44.125 1.00 30.12 592 ALA A N 1
ATOM 4595 C CA . ALA A 1 592 ? -33.835 19.109 -45.454 1.00 30.12 592 ALA A CA 1
ATOM 4596 C C . ALA A 1 592 ? -32.344 18.766 -45.681 1.00 30.12 592 ALA A C 1
ATOM 4598 O O . ALA A 1 592 ? -31.519 19.039 -44.812 1.00 30.12 592 ALA A O 1
ATOM 4599 N N . GLU A 1 593 ? -31.988 18.192 -46.835 1.00 33.34 593 GLU A N 1
ATOM 4600 C CA . GLU A 1 593 ? -30.586 18.033 -47.268 1.00 33.34 593 GLU A CA 1
ATOM 4601 C C . GLU A 1 593 ? -30.105 19.245 -48.084 1.00 33.34 593 GLU A C 1
ATOM 4603 O O . GLU A 1 593 ? -30.914 19.960 -48.682 1.00 33.34 593 GLU A O 1
ATOM 4608 N N . PRO A 1 594 ? -28.777 19.424 -48.196 1.00 31.28 594 PRO A N 1
ATOM 4609 C CA . PRO A 1 594 ? -28.202 19.797 -49.487 1.00 31.28 594 PRO A CA 1
ATOM 4610 C C . PRO A 1 594 ? -26.994 18.924 -49.885 1.00 31.28 594 PRO A C 1
ATOM 4612 O O . PRO A 1 594 ? -25.973 18.878 -49.201 1.00 31.28 594 PRO A O 1
ATOM 4615 N N . SER A 1 595 ? -27.094 18.281 -51.049 1.00 31.19 595 SER A N 1
ATOM 4616 C CA . SER A 1 595 ? -26.049 17.466 -51.686 1.00 31.19 595 SER A CA 1
ATOM 4617 C C . SER A 1 595 ? -25.084 18.290 -52.555 1.00 31.19 595 SER A C 1
ATOM 4619 O O . SER A 1 595 ? -25.557 19.109 -53.339 1.00 31.19 595 SER A O 1
ATOM 4621 N N . PHE A 1 596 ? -23.779 17.985 -52.543 1.00 28.09 596 PHE A N 1
ATOM 4622 C CA . PHE A 1 596 ? -22.807 18.356 -53.597 1.00 28.09 596 PHE A CA 1
ATOM 4623 C C . PHE A 1 596 ? -21.659 17.307 -53.677 1.00 28.09 596 PHE A C 1
ATOM 4625 O O . PHE A 1 596 ? -21.579 16.459 -52.788 1.00 28.09 596 PHE A O 1
ATOM 4632 N N . PRO A 1 597 ? -20.866 17.227 -54.773 1.00 32.94 597 PRO A N 1
ATOM 4633 C CA . PRO A 1 597 ? -20.696 15.936 -55.451 1.00 32.94 597 PRO A CA 1
ATOM 4634 C C . PRO A 1 597 ? -19.283 15.325 -55.419 1.00 32.94 597 PRO A C 1
ATOM 4636 O O . PRO A 1 597 ? -18.277 16.022 -55.294 1.00 32.94 597 PRO A O 1
ATOM 4639 N N . PHE A 1 598 ? -19.227 14.014 -55.677 1.00 30.11 598 PHE A N 1
ATOM 4640 C CA . PHE A 1 598 ? -18.029 13.296 -56.128 1.00 30.11 598 PHE A CA 1
ATOM 4641 C C . PHE A 1 598 ? -17.968 13.232 -57.668 1.00 30.11 598 PHE A C 1
ATOM 4643 O O . PHE A 1 598 ? -19.019 13.116 -58.300 1.00 30.11 598 PHE A O 1
ATOM 4650 N N . PRO A 1 599 ? -16.769 13.243 -58.279 1.00 39.06 599 PRO A N 1
ATOM 4651 C CA . PRO A 1 599 ? -16.557 12.806 -59.656 1.00 39.06 599 PRO A CA 1
ATOM 4652 C C . PRO A 1 599 ? -16.185 11.310 -59.732 1.00 39.06 599 PRO A C 1
ATOM 4654 O O . PRO A 1 599 ? -15.334 10.833 -58.980 1.00 39.06 599 PRO A O 1
ATOM 4657 N N . ASP A 1 600 ? -16.787 10.587 -60.676 1.00 29.84 600 ASP A N 1
ATOM 4658 C CA . ASP A 1 600 ? -16.441 9.202 -61.025 1.00 29.84 600 ASP A CA 1
ATOM 4659 C C . ASP A 1 600 ? -15.075 9.082 -61.731 1.00 29.84 600 ASP A C 1
ATOM 4661 O O . ASP A 1 600 ? -14.686 9.975 -62.487 1.00 29.84 600 ASP A O 1
ATOM 4665 N N . LEU A 1 601 ? -14.420 7.914 -61.620 1.00 26.72 601 LEU A N 1
ATOM 4666 C CA . LEU A 1 601 ? -14.356 6.967 -62.753 1.00 26.72 601 LEU A CA 1
ATOM 4667 C C . LEU A 1 601 ? -13.751 5.593 -62.400 1.00 26.72 601 LEU A C 1
ATOM 4669 O O . LEU A 1 601 ? -12.827 5.463 -61.601 1.00 26.72 601 LEU A O 1
ATOM 4673 N N . LEU A 1 602 ? -14.303 4.559 -63.042 1.00 32.28 602 LEU A N 1
ATOM 4674 C CA . LEU A 1 602 ? -13.920 3.144 -62.940 1.00 32.28 602 LEU A CA 1
ATOM 4675 C C . LEU A 1 602 ? -12.790 2.786 -63.923 1.00 32.28 602 LEU A C 1
ATOM 4677 O O . LEU A 1 602 ? -12.663 3.423 -64.968 1.00 32.28 602 LEU A O 1
ATOM 4681 N N . GLY A 1 603 ? -12.051 1.695 -63.671 1.00 25.09 603 GLY A N 1
ATOM 4682 C CA . GLY A 1 603 ? -11.075 1.203 -64.652 1.00 25.09 603 GLY A CA 1
ATOM 4683 C C . GLY A 1 603 ? -10.378 -0.138 -64.376 1.00 25.09 603 GLY A C 1
ATOM 4684 O O . GLY A 1 603 ? -9.202 -0.117 -64.045 1.00 25.09 603 GLY A O 1
ATOM 4685 N N . LEU A 1 604 ? -11.058 -1.258 -64.691 1.00 28.69 604 LEU A N 1
ATOM 4686 C CA . LEU A 1 604 ? -10.471 -2.541 -65.167 1.00 28.69 604 LEU A CA 1
ATOM 4687 C C . LEU A 1 604 ? -9.583 -3.363 -64.178 1.00 28.69 604 LEU A C 1
ATOM 4689 O O . LEU A 1 604 ? -8.990 -2.816 -63.263 1.00 28.69 604 LEU A O 1
ATOM 4693 N N . SER A 1 605 ? -9.385 -4.689 -64.301 1.00 27.30 605 SER A N 1
ATOM 4694 C CA . SER A 1 605 ? -10.177 -5.790 -64.905 1.00 27.30 605 SER A CA 1
ATOM 4695 C C . SER A 1 605 ? -9.520 -7.168 -64.636 1.00 27.30 605 SER A C 1
ATOM 4697 O O . SER A 1 605 ? -8.313 -7.260 -64.822 1.00 27.30 605 SER A O 1
ATOM 4699 N N . HIS A 1 606 ? -10.315 -8.229 -64.401 1.00 30.23 606 HIS A N 1
ATOM 4700 C CA . HIS A 1 606 ? -10.009 -9.662 -64.685 1.00 30.23 606 HIS A CA 1
ATOM 4701 C C . HIS A 1 606 ? -8.751 -10.340 -64.047 1.00 30.23 606 HIS A C 1
ATOM 4703 O O . HIS A 1 606 ? -7.890 -9.677 -63.490 1.00 30.23 606 HIS A O 1
ATOM 4709 N N . SER A 1 607 ? -8.534 -11.669 -64.131 1.00 28.89 607 SER A N 1
ATOM 4710 C CA . SER A 1 607 ? -9.393 -12.820 -63.737 1.00 28.89 607 SER A CA 1
ATOM 4711 C C . SER A 1 607 ? -8.655 -14.180 -63.846 1.00 28.89 607 SER A C 1
ATOM 4713 O O . SER A 1 607 ? -8.160 -14.472 -64.927 1.00 28.89 607 SER A O 1
ATOM 4715 N N . TYR A 1 608 ? -8.785 -15.044 -62.821 1.00 29.14 608 TYR A N 1
ATOM 4716 C CA . TYR A 1 608 ? -8.802 -16.533 -62.872 1.00 29.14 608 TYR A CA 1
ATOM 4717 C C . TYR A 1 608 ? -7.570 -17.358 -63.359 1.00 29.14 608 TYR A C 1
ATOM 4719 O O . TYR A 1 608 ? -6.768 -16.884 -64.152 1.00 29.14 608 TYR A O 1
ATOM 4727 N N . LEU A 1 609 ? -7.542 -18.642 -62.932 1.00 29.00 609 LEU A N 1
ATOM 4728 C CA . LEU A 1 609 ? -6.619 -19.756 -63.293 1.00 29.00 609 LEU A CA 1
ATOM 4729 C C . LEU A 1 609 ? -5.171 -19.658 -62.726 1.00 29.00 609 LEU A C 1
ATOM 4731 O O . LEU A 1 609 ? -4.644 -18.558 -62.593 1.00 29.00 609 LEU A O 1
ATOM 4735 N N . ASP A 1 610 ? -4.468 -20.739 -62.336 1.00 26.44 610 ASP A N 1
ATOM 4736 C CA . ASP A 1 610 ? -4.784 -22.191 -62.342 1.00 26.44 610 ASP A CA 1
ATOM 4737 C C . ASP A 1 610 ? -4.055 -22.985 -61.207 1.00 26.44 610 ASP A C 1
ATOM 4739 O O . ASP A 1 610 ? -3.214 -22.430 -60.500 1.00 26.44 610 ASP A O 1
ATOM 4743 N N . ASP A 1 611 ? -4.406 -24.272 -61.041 1.00 27.02 611 ASP A N 1
ATOM 4744 C CA . ASP A 1 611 ? -3.892 -25.300 -60.077 1.00 27.02 611 ASP A CA 1
ATOM 4745 C C . ASP A 1 611 ? -2.584 -25.997 -60.611 1.00 27.02 611 ASP A C 1
ATOM 4747 O O . ASP A 1 611 ? -2.071 -25.519 -61.630 1.00 27.02 611 ASP A O 1
ATOM 4751 N N . PRO A 1 612 ? -2.017 -27.140 -60.109 1.00 46.53 612 PRO A N 1
ATOM 4752 C CA . PRO A 1 612 ? -2.161 -27.902 -58.843 1.00 46.53 612 PRO A CA 1
ATOM 4753 C C . PRO A 1 612 ? -0.826 -28.392 -58.188 1.00 46.53 612 PRO A C 1
ATOM 4755 O O . PRO A 1 612 ? 0.234 -28.300 -58.803 1.00 46.53 612 PRO A O 1
ATOM 4758 N N . SER A 1 613 ? -0.881 -29.070 -57.015 1.00 27.41 613 SER A N 1
ATOM 4759 C CA . SER A 1 613 ? -0.199 -30.385 -56.781 1.00 27.41 613 SER A CA 1
ATOM 4760 C C . SER A 1 613 ? -0.354 -30.990 -55.359 1.00 27.41 613 SER A C 1
ATOM 4762 O O . SER A 1 613 ? -0.008 -30.329 -54.387 1.00 27.41 613 SER A O 1
ATOM 4764 N N . MET A 1 614 ? -0.704 -32.291 -55.297 1.00 27.44 614 MET A N 1
ATOM 4765 C CA . MET A 1 614 ? -0.661 -33.263 -54.164 1.00 27.44 614 MET A CA 1
ATOM 4766 C C . MET A 1 614 ? -1.503 -32.957 -52.897 1.00 27.44 614 MET A C 1
ATOM 4768 O O . MET A 1 614 ? -1.364 -31.910 -52.283 1.00 27.44 614 MET A O 1
ATOM 4772 N N . GLU A 1 615 ? -2.495 -33.772 -52.494 1.00 29.56 615 GLU A N 1
ATOM 4773 C CA . GLU A 1 615 ? -2.498 -35.206 -52.080 1.00 29.56 615 GLU A CA 1
ATOM 4774 C C . GLU A 1 615 ? -1.876 -35.460 -50.684 1.00 29.56 615 GLU A C 1
ATOM 4776 O O . GLU A 1 615 ? -0.797 -34.959 -50.399 1.00 29.56 615 GLU A O 1
ATOM 4781 N N . SER A 1 616 ? -2.451 -36.268 -49.774 1.00 29.75 616 SER A N 1
ATOM 4782 C CA . SER A 1 616 ? -3.666 -37.124 -49.814 1.00 29.75 616 SER A CA 1
ATOM 4783 C C . SER A 1 616 ? -4.127 -37.559 -48.391 1.00 29.75 616 SER A C 1
ATOM 4785 O O . SER A 1 616 ? -3.446 -37.266 -47.413 1.00 29.75 616 SER A O 1
ATOM 4787 N N . PHE A 1 617 ? -5.243 -38.315 -48.305 1.00 29.25 617 PHE A N 1
ATOM 4788 C CA . PHE A 1 617 ? -5.872 -38.936 -47.107 1.00 29.25 617 PHE A CA 1
ATOM 4789 C C . PHE A 1 617 ? -6.553 -37.964 -46.106 1.00 29.25 617 PHE A C 1
ATOM 4791 O O . PHE A 1 617 ? -6.018 -36.909 -45.798 1.00 29.25 617 PHE A O 1
ATOM 4798 N N . TRP A 1 618 ? -7.744 -38.225 -45.537 1.00 28.44 618 TRP A N 1
ATOM 4799 C CA . TRP A 1 618 ? -8.617 -39.421 -45.508 1.00 28.44 618 TRP A CA 1
ATOM 4800 C C . TRP A 1 618 ? -10.082 -39.100 -45.890 1.00 28.44 618 TRP A C 1
ATOM 4802 O O . TRP A 1 618 ? -10.522 -37.957 -45.801 1.00 28.44 618 TRP A O 1
ATOM 4812 N N . THR A 1 619 ? -10.864 -40.124 -46.253 1.00 30.52 619 THR A N 1
ATOM 4813 C CA . THR A 1 619 ? -12.316 -40.049 -46.528 1.00 30.52 619 THR A CA 1
ATOM 4814 C C . THR A 1 619 ? -13.129 -40.994 -45.628 1.00 30.52 619 THR A C 1
ATOM 4816 O O . THR A 1 619 ? -12.614 -42.036 -45.249 1.00 30.52 619 THR A O 1
ATOM 4819 N N . GLN A 1 620 ? -14.380 -40.590 -45.328 1.00 31.00 620 GLN A N 1
ATOM 4820 C CA . GLN A 1 620 ? -15.636 -41.368 -45.126 1.00 31.00 620 GLN A CA 1
ATOM 4821 C C . GLN A 1 620 ? -15.596 -42.734 -44.378 1.00 31.00 620 GLN A C 1
ATOM 4823 O O . GLN A 1 620 ? -14.761 -43.583 -44.641 1.00 31.00 620 GLN A O 1
ATOM 4828 N N . GLY A 1 621 ? -16.556 -43.098 -43.516 1.00 27.22 621 GLY A N 1
ATOM 4829 C CA . GLY A 1 621 ? -17.854 -42.503 -43.157 1.00 27.22 621 GLY A CA 1
ATOM 4830 C C . GLY A 1 621 ? -18.808 -43.584 -42.588 1.00 27.22 621 GLY A C 1
ATOM 4831 O O . GLY A 1 621 ? -18.336 -44.638 -42.175 1.00 27.22 621 GLY A O 1
ATOM 4832 N N . VAL A 1 622 ? -20.131 -43.358 -42.677 1.00 29.17 622 VAL A N 1
ATOM 4833 C CA . VAL A 1 622 ? -21.247 -44.283 -42.315 1.00 29.17 622 VAL A CA 1
ATOM 4834 C C . VAL A 1 622 ? -21.645 -44.317 -40.820 1.00 29.17 622 VAL A C 1
ATOM 4836 O O . VAL A 1 622 ? -20.860 -44.007 -39.929 1.00 29.17 622 VAL A O 1
ATOM 4839 N N . VAL A 1 623 ? -22.930 -44.614 -40.587 1.00 32.66 623 VAL A N 1
ATOM 4840 C CA . VAL A 1 623 ? -23.717 -44.562 -39.339 1.00 32.66 623 VAL A CA 1
ATOM 4841 C C . VAL A 1 623 ? -24.600 -45.817 -39.287 1.00 32.66 623 VAL A C 1
ATOM 4843 O O . VAL A 1 623 ? -25.109 -46.177 -40.345 1.00 32.66 623 VAL A O 1
ATOM 4846 N N . ASP A 1 624 ? -24.837 -46.422 -38.111 1.00 29.62 624 ASP A N 1
ATOM 4847 C CA . ASP A 1 624 ? -26.165 -46.988 -37.780 1.00 29.62 624 ASP A CA 1
ATOM 4848 C C . ASP A 1 624 ? -26.405 -47.241 -36.266 1.00 29.62 624 ASP A C 1
ATOM 4850 O O . ASP A 1 624 ? -25.501 -47.070 -35.445 1.00 29.62 624 ASP A O 1
ATOM 4854 N N . GLU A 1 625 ? -27.655 -47.567 -35.907 1.00 34.50 625 GLU A N 1
ATOM 4855 C CA . GLU A 1 625 ? -28.260 -47.518 -34.556 1.00 34.50 625 GLU A CA 1
ATOM 4856 C C . GLU A 1 625 ? -27.895 -48.654 -33.560 1.00 34.50 625 GLU A C 1
ATOM 4858 O O . GLU A 1 625 ? -27.409 -49.721 -33.937 1.00 34.50 625 GLU A O 1
ATOM 4863 N N . GLY A 1 626 ? -28.223 -48.478 -32.260 1.00 28.66 626 GLY A N 1
ATOM 4864 C CA . GLY A 1 626 ? -28.077 -49.548 -31.255 1.00 28.66 626 GLY A CA 1
ATOM 4865 C C . GLY A 1 626 ? -28.654 -49.309 -29.841 1.00 28.66 626 GLY A C 1
ATOM 4866 O O . GLY A 1 626 ? -27.903 -49.045 -28.906 1.00 28.66 626 GLY A O 1
ATOM 4867 N N . SER A 1 627 ? -29.953 -49.591 -29.649 1.00 31.02 627 SER A N 1
ATOM 4868 C CA . SER A 1 627 ? -30.677 -49.784 -28.357 1.00 31.02 627 SER A CA 1
ATOM 4869 C C . SER A 1 627 ? -30.981 -48.553 -27.456 1.00 31.02 627 SER A C 1
ATOM 4871 O O . SER A 1 627 ? -30.366 -47.500 -27.569 1.00 31.02 627 SER A O 1
ATOM 4873 N N . ALA A 1 628 ? -32.004 -48.675 -26.591 1.00 32.56 628 ALA A N 1
ATOM 4874 C CA . ALA A 1 628 ? -32.686 -47.587 -25.855 1.00 32.56 628 ALA A CA 1
ATOM 4875 C C . ALA A 1 628 ? -32.760 -47.853 -24.332 1.00 32.56 628 ALA A C 1
ATOM 4877 O O . ALA A 1 628 ? -32.380 -48.940 -23.918 1.00 32.56 628 ALA A O 1
ATOM 4878 N N . TRP A 1 629 ? -33.299 -46.917 -23.524 1.00 28.88 629 TRP A N 1
ATOM 4879 C CA . TRP A 1 629 ? -34.328 -47.135 -22.465 1.00 28.88 629 TRP A CA 1
ATOM 4880 C C . TRP A 1 629 ? -34.760 -45.786 -21.812 1.00 28.88 629 TRP A C 1
ATOM 4882 O O . TRP A 1 629 ? -34.124 -44.759 -22.032 1.00 28.88 629 TRP A O 1
ATOM 4892 N N . VAL A 1 630 ? -35.885 -45.767 -21.073 1.00 31.62 630 VAL A N 1
ATOM 4893 C CA . VAL A 1 630 ? -36.629 -44.577 -20.552 1.00 31.62 630 VAL A CA 1
ATOM 4894 C C . VAL A 1 630 ? -37.220 -44.957 -19.164 1.00 31.62 630 VAL A C 1
ATOM 4896 O O . VAL A 1 630 ? -37.494 -46.138 -18.969 1.00 31.62 630 VAL A O 1
ATOM 4899 N N . SER A 1 631 ? -37.418 -44.138 -18.111 1.00 30.08 631 SER A N 1
ATOM 4900 C CA . SER A 1 631 ? -37.754 -42.696 -17.905 1.00 30.08 631 SER A CA 1
ATOM 4901 C C . SER A 1 631 ? -36.905 -42.087 -16.750 1.00 30.08 631 SER A C 1
ATOM 4903 O O . SER A 1 631 ? -36.040 -42.786 -16.238 1.00 30.08 631 SER A O 1
ATOM 4905 N N . GLY A 1 632 ? -37.045 -40.849 -16.237 1.00 26.70 632 GLY A N 1
ATOM 4906 C CA . GLY A 1 632 ? -37.961 -39.709 -16.472 1.00 26.70 632 GLY A CA 1
ATOM 4907 C C . GLY A 1 632 ? -38.831 -39.346 -15.238 1.00 26.70 632 GLY A C 1
ATOM 4908 O O . GLY A 1 632 ? -39.306 -40.256 -14.570 1.00 26.70 632 GLY A O 1
ATOM 4909 N N . LEU A 1 633 ? -39.086 -38.039 -15.004 1.00 28.56 633 LEU A N 1
ATOM 4910 C CA . LEU A 1 633 ? -39.904 -37.429 -13.910 1.00 28.56 633 LEU A CA 1
ATOM 4911 C C . LEU A 1 633 ? -39.334 -37.530 -12.463 1.00 28.56 633 LEU A C 1
ATOM 4913 O O . LEU A 1 633 ? -38.459 -38.348 -12.214 1.00 28.56 633 LEU A O 1
ATOM 4917 N N . SER A 1 634 ? -39.804 -36.790 -11.436 1.00 30.78 634 SER A N 1
ATOM 4918 C CA . SER A 1 634 ? -40.143 -35.344 -11.310 1.00 30.78 634 SER A CA 1
ATOM 4919 C C . SER A 1 634 ? -40.511 -34.967 -9.851 1.00 30.78 634 SER A C 1
ATOM 4921 O O . SER A 1 634 ? -41.319 -35.671 -9.259 1.00 30.78 634 SER A O 1
ATOM 4923 N N . GLY A 1 635 ? -40.096 -33.788 -9.360 1.00 29.66 635 GLY A N 1
ATOM 4924 C CA . GLY A 1 635 ? -40.866 -32.995 -8.371 1.00 29.66 635 GLY A CA 1
ATOM 4925 C C . GLY A 1 635 ? -40.688 -33.245 -6.854 1.00 29.66 635 GLY A C 1
ATOM 4926 O O . GLY A 1 635 ? -40.575 -34.372 -6.398 1.00 29.66 635 GLY A O 1
ATOM 4927 N N . SER A 1 636 ? -40.693 -32.127 -6.108 1.00 31.48 636 SER A N 1
ATOM 4928 C CA . SER A 1 636 ? -41.231 -31.896 -4.741 1.00 31.48 636 SER A CA 1
ATOM 4929 C C . SER A 1 636 ? -41.298 -33.033 -3.700 1.00 31.48 636 SER A C 1
ATOM 4931 O O . SER A 1 636 ? -42.178 -33.884 -3.778 1.00 31.48 636 SER A O 1
ATOM 4933 N N . ASP A 1 637 ? -40.489 -32.938 -2.634 1.00 29.38 637 ASP A N 1
ATOM 4934 C CA . ASP A 1 637 ? -40.900 -32.513 -1.267 1.00 29.38 637 ASP A CA 1
ATOM 4935 C C . ASP A 1 637 ? -39.648 -32.496 -0.344 1.00 29.38 637 ASP A C 1
ATOM 4937 O O . ASP A 1 637 ? -38.711 -33.252 -0.578 1.00 29.38 637 ASP A O 1
ATOM 4941 N N . VAL A 1 638 ? -39.373 -31.541 0.562 1.00 31.83 638 VAL A N 1
ATOM 4942 C CA . VAL A 1 638 ? -40.118 -30.879 1.663 1.00 31.83 638 VAL A CA 1
ATOM 4943 C C . VAL A 1 638 ? -39.988 -31.623 3.013 1.00 31.83 638 VAL A C 1
ATOM 4945 O O . VAL A 1 638 ? -40.453 -32.741 3.175 1.00 31.83 638 VAL A O 1
ATOM 4948 N N . LEU A 1 639 ? -39.416 -30.902 3.996 1.00 30.84 639 LEU A N 1
ATOM 4949 C CA . LEU A 1 639 ? -39.365 -31.132 5.459 1.00 30.84 639 LEU A CA 1
ATOM 4950 C C . LEU A 1 639 ? -38.433 -32.207 6.090 1.00 30.84 639 LEU A C 1
ATOM 4952 O O . LEU A 1 639 ? -38.692 -33.400 6.087 1.00 30.84 639 LEU A O 1
ATOM 4956 N N . SER A 1 640 ? -37.434 -31.678 6.819 1.00 29.02 640 SER A N 1
ATOM 4957 C CA . SER A 1 640 ? -36.996 -32.037 8.191 1.00 29.02 640 SER A CA 1
ATOM 4958 C C . SER A 1 640 ? -36.673 -33.489 8.602 1.00 29.02 640 SER A C 1
ATOM 4960 O O . SER A 1 640 ? -37.586 -34.278 8.817 1.00 29.02 640 SER A O 1
ATOM 4962 N N . SER A 1 641 ? -35.419 -33.717 9.034 1.00 29.38 641 SER A N 1
ATOM 4963 C CA . SER A 1 641 ? -35.064 -33.998 10.453 1.00 29.38 641 SER A CA 1
ATOM 4964 C C . SER A 1 641 ? -33.524 -34.071 10.636 1.00 29.38 641 SER A C 1
ATOM 4966 O O . SER A 1 641 ? -32.872 -34.762 9.868 1.00 29.38 641 SER A O 1
ATOM 4968 N N . VAL A 1 642 ? -32.897 -33.243 11.491 1.00 31.52 642 VAL A N 1
ATOM 4969 C CA . VAL A 1 642 ? -32.416 -33.571 12.867 1.00 31.52 642 VAL A CA 1
ATOM 4970 C C . VAL A 1 642 ? -31.009 -34.227 12.929 1.00 31.52 642 VAL A C 1
ATOM 4972 O O . VAL A 1 642 ? -30.798 -35.317 12.419 1.00 31.52 642 VAL A O 1
ATOM 4975 N N . PHE A 1 643 ? -30.069 -33.535 13.598 1.00 36.38 643 PHE A N 1
ATOM 4976 C CA . PHE A 1 643 ? -28.772 -34.022 14.135 1.00 36.38 643 PHE A CA 1
ATOM 4977 C C . PHE A 1 643 ? -28.974 -35.136 15.202 1.00 36.38 643 PHE A C 1
ATOM 4979 O O . PHE A 1 643 ? -30.075 -35.168 15.755 1.00 36.38 643 PHE A O 1
ATOM 4986 N N . PRO A 1 644 ? -27.971 -35.955 15.616 1.00 56.06 644 PRO A N 1
ATOM 4987 C CA . PRO A 1 644 ? -26.517 -35.714 15.517 1.00 56.06 644 PRO A CA 1
ATOM 4988 C C . PRO A 1 644 ? -25.642 -36.935 15.116 1.00 56.06 644 PRO A C 1
ATOM 4990 O O . PRO A 1 644 ? -26.097 -38.074 15.156 1.00 56.06 644 PRO A O 1
ATOM 4993 N N . GLU A 1 645 ? -24.366 -36.703 14.788 1.00 39.53 645 GLU A N 1
ATOM 4994 C CA . GLU A 1 645 ? -23.207 -36.823 15.711 1.00 39.53 645 GLU A CA 1
ATOM 4995 C C . GLU A 1 645 ? -22.086 -35.865 15.263 1.00 39.53 645 GLU A C 1
ATOM 4997 O O . GLU A 1 645 ? -22.091 -35.485 14.067 1.00 39.53 645 GLU A O 1
#

Nearest PDB structures (foldseek):
  7qzg-assembly1_A  TM=9.705E-01  e=2.277E-40  Streptomyces lividans
  7zmj-assembly1_B  TM=9.669E-01  e=1.823E-40  Streptomyces lividans
  7qzf-assembly1_C  TM=9.659E-01  e=4.960E-40  Streptomyces lividans
  7qzh-assembly1_F  TM=9.712E-01  e=6.196E-40  Streptomyces lividans
  3veg-assembly1_B  TM=9.688E-01  e=1.843E-38  Rhodococcus jostii RHA1